Protein AF-0000000068313544 (afdb_homodimer)

Solvent-accessible surface area (backbone atoms only — not comparable to full-atom values): 35850 Å² total; per-residue (Å²): 120,76,46,73,68,46,53,48,54,44,54,44,62,47,47,26,52,50,50,37,18,49,52,26,21,43,37,39,62,74,65,55,73,61,52,72,62,18,50,51,31,46,38,47,46,32,54,54,45,18,47,17,37,36,38,20,55,56,32,42,72,40,59,74,89,72,56,60,64,53,58,53,50,20,55,51,43,24,52,50,51,48,50,52,52,39,50,50,51,26,67,71,34,89,82,39,44,68,65,54,37,53,50,50,47,41,39,26,68,38,37,29,43,70,76,56,34,29,61,42,41,25,53,63,64,32,68,66,42,29,56,53,44,51,53,51,45,35,47,39,50,57,48,49,49,48,49,49,52,46,52,51,44,47,51,55,49,52,55,48,45,73,74,44,69,55,62,63,62,46,51,71,72,42,80,78,80,69,73,82,75,79,73,70,66,70,69,44,46,55,50,45,48,50,50,49,50,53,49,48,49,52,51,38,50,51,52,43,66,66,31,49,44,48,48,30,32,51,54,17,47,54,47,13,52,50,24,64,72,69,71,49,77,77,54,65,48,59,51,46,37,42,41,33,41,22,57,13,24,65,33,48,46,32,25,37,50,13,39,53,45,38,74,36,96,39,86,61,54,52,38,69,69,52,46,53,50,40,47,42,32,19,58,45,50,12,21,51,44,33,43,56,26,28,66,74,55,39,62,99,48,67,69,37,50,51,53,31,48,48,33,36,33,26,34,22,65,65,60,25,47,49,18,53,75,71,66,50,62,30,38,50,41,47,41,29,29,58,56,26,57,73,47,26,62,67,50,40,50,52,49,52,54,61,64,69,100,120,77,46,72,68,45,53,49,54,46,54,43,60,48,46,26,51,50,50,38,18,48,52,27,22,44,37,39,63,74,66,55,72,60,52,73,61,16,48,51,30,46,36,46,46,32,56,55,45,18,47,17,36,35,38,20,53,54,31,42,72,41,57,74,89,72,58,58,63,52,57,51,50,21,54,50,43,23,52,50,51,47,49,51,53,40,50,50,49,27,68,71,35,90,84,39,43,69,65,54,35,54,50,50,46,40,40,26,68,39,38,27,44,72,75,56,33,29,62,43,39,24,53,62,65,33,69,66,41,29,56,55,44,51,51,50,45,34,46,40,52,56,47,49,50,47,50,49,51,47,52,52,42,47,51,54,50,51,56,49,44,72,73,44,69,56,60,63,63,46,50,72,71,44,79,81,72,74,71,82,74,79,73,71,67,70,68,44,47,54,50,46,48,50,52,48,49,52,49,50,49,51,51,37,49,51,53,43,65,68,31,48,43,48,48,29,32,52,54,17,47,54,45,12,51,50,25,65,74,68,69,50,75,79,54,66,50,58,51,45,37,42,42,34,42,21,57,13,24,65,32,49,46,31,25,36,52,14,38,54,46,40,72,37,98,39,86,60,53,51,37,68,69,52,47,53,49,41,48,43,34,19,59,45,50,12,22,50,42,33,43,57,26,28,65,74,54,41,62,98,47,67,68,36,49,51,54,31,46,49,33,34,32,25,34,23,64,66,59,25,46,51,18,52,74,72,64,50,62,31,39,48,42,47,39,28,30,59,54,26,57,73,47,28,63,67,51,42,51,51,49,52,55,63,68,70,103

Nearest PDB structures (foldseek):
  7qpa-assembly1_A  TM=9.602E-01  e=4.140E-26  Arabidopsis thaliana
  7wkw-assembly1_B  TM=8.152E-01  e=6.178E-26  Arabidopsis thaliana
  7y9u-assembly1_A  TM=8.073E-01  e=4.051E-25  Arabidopsis thaliana
  7y9t-assembly1_B  TM=8.100E-01  e=2.356E-24  Arabidopsis thaliana
  7cyg-assembly2_B  TM=5.979E-01  e=4.291E-02  Yersinia frederiksenii

Organism: Vitis vinifera (NCBI:txid29760)

Structure (mmCIF, N/CA/C/O backbone):
data_AF-0000000068313544-model_v1
#
loop_
_entity.id
_entity.type
_entity.pdbx_description
1 polymer 'Auxin efflux carrier component'
#
loop_
_atom_site.group_PDB
_atom_site.id
_atom_site.type_symbol
_atom_site.label_atom_id
_atom_site.label_alt_id
_atom_site.label_comp_id
_atom_site.label_asym_id
_atom_site.label_entity_id
_atom_site.label_seq_id
_atom_site.pdbx_PDB_ins_code
_atom_site.Cartn_x
_atom_site.Cartn_y
_atom_site.Cartn_z
_atom_site.occupancy
_atom_site.B_iso_or_equiv
_atom_site.auth_seq_id
_atom_site.auth_comp_id
_atom_site.auth_asym_id
_atom_site.auth_atom_id
_atom_site.pdbx_PDB_model_num
ATOM 1 N N . MET A 1 1 ? -23.453 -18.203 -21.719 1 65.19 1 MET A N 1
ATOM 2 C CA . MET A 1 1 ? -22.797 -17.438 -22.781 1 65.19 1 MET A CA 1
ATOM 3 C C . MET A 1 1 ? -22.172 -16.172 -22.25 1 65.19 1 MET A C 1
ATOM 5 O O . MET A 1 1 ? -22.688 -15.562 -21.312 1 65.19 1 MET A O 1
ATOM 9 N N . ILE A 1 2 ? -20.953 -16.016 -22.672 1 76.88 2 ILE A N 1
ATOM 10 C CA . ILE A 1 2 ? -20.25 -14.82 -22.25 1 76.88 2 ILE A CA 1
ATOM 11 C C . ILE A 1 2 ? -20.812 -13.602 -22.969 1 76.88 2 ILE A C 1
ATOM 13 O O . ILE A 1 2 ? -20.859 -13.57 -24.203 1 76.88 2 ILE A O 1
ATOM 17 N N . SER A 1 3 ? -21.438 -12.688 -22.234 1 82.44 3 SER A N 1
ATOM 18 C CA . SER A 1 3 ? -22 -11.461 -22.781 1 82.44 3 SER A CA 1
ATOM 19 C C . SER A 1 3 ? -20.938 -10.391 -22.984 1 82.44 3 SER A C 1
ATOM 21 O O . SER A 1 3 ? -19.828 -10.516 -22.469 1 82.44 3 SER A O 1
ATOM 23 N N . LEU A 1 4 ? -21.156 -9.453 -23.844 1 83.81 4 LEU A N 1
ATOM 24 C CA . LEU A 1 4 ? -20.281 -8.32 -24.047 1 83.81 4 LEU A CA 1
ATOM 25 C C . LEU A 1 4 ? -20.016 -7.59 -22.734 1 83.81 4 LEU A C 1
ATOM 27 O O . LEU A 1 4 ? -18.922 -7.066 -22.516 1 83.81 4 LEU A O 1
ATOM 31 N N . ALA A 1 5 ? -20.984 -7.57 -21.922 1 82.5 5 ALA A N 1
ATOM 32 C CA . ALA A 1 5 ? -20.844 -6.965 -20.594 1 82.5 5 ALA A CA 1
ATOM 33 C C . ALA A 1 5 ? -19.828 -7.723 -19.75 1 82.5 5 ALA A C 1
ATOM 35 O O . ALA A 1 5 ? -19.078 -7.117 -18.984 1 82.5 5 ALA A O 1
ATOM 36 N N . ASP A 1 6 ? -19.781 -9 -19.969 1 78.94 6 ASP A N 1
ATOM 37 C CA . ASP A 1 6 ? -18.828 -9.82 -19.25 1 78.94 6 ASP A CA 1
ATOM 38 C C . ASP A 1 6 ? -17.406 -9.547 -19.719 1 78.94 6 ASP A C 1
ATOM 40 O O . ASP A 1 6 ? -16.484 -9.43 -18.891 1 78.94 6 ASP A O 1
ATOM 44 N N . VAL A 1 7 ? -17.312 -9.422 -20.969 1 79.94 7 VAL A N 1
ATOM 45 C CA . VAL A 1 7 ? -16.016 -9.109 -21.562 1 79.94 7 VAL A CA 1
ATOM 46 C C . VAL A 1 7 ? -15.523 -7.762 -21.031 1 79.94 7 VAL A C 1
ATOM 48 O O . VAL A 1 7 ? -14.359 -7.625 -20.656 1 79.94 7 VAL A O 1
ATOM 51 N N . TYR A 1 8 ? -16.375 -6.82 -20.984 1 81.81 8 TYR A N 1
ATOM 52 C CA . TYR A 1 8 ? -16.047 -5.492 -20.484 1 81.81 8 TYR A CA 1
ATOM 53 C C . TYR A 1 8 ? -15.562 -5.559 -19.031 1 81.81 8 TYR A C 1
ATOM 55 O O . TYR A 1 8 ? -14.57 -4.922 -18.672 1 81.81 8 TYR A O 1
ATOM 63 N N . HIS A 1 9 ? -16.188 -6.324 -18.219 1 78.88 9 HIS A N 1
ATOM 64 C CA . HIS A 1 9 ? -15.836 -6.406 -16.812 1 78.88 9 HIS A CA 1
ATOM 65 C C . HIS A 1 9 ? -14.453 -7.035 -16.609 1 78.88 9 HIS A C 1
ATOM 67 O O . HIS A 1 9 ? -13.711 -6.641 -15.711 1 78.88 9 HIS A O 1
ATOM 73 N N . VAL A 1 10 ? -14.227 -7.957 -17.5 1 78.62 10 VAL A N 1
ATOM 74 C CA . VAL A 1 10 ? -12.93 -8.609 -17.391 1 78.62 10 VAL A CA 1
ATOM 75 C C . VAL A 1 10 ? -11.82 -7.637 -17.797 1 78.62 10 VAL A C 1
ATOM 77 O O . VAL A 1 10 ? -10.805 -7.523 -17.109 1 78.62 10 VAL A O 1
ATOM 80 N N . VAL A 1 11 ? -12.031 -6.953 -18.828 1 83.25 11 VAL A N 1
ATOM 81 C CA . VAL A 1 11 ? -11.055 -5.98 -19.312 1 83.25 11 VAL A CA 1
ATOM 82 C C . VAL A 1 11 ? -10.914 -4.855 -18.281 1 83.25 11 VAL A C 1
ATOM 84 O O . VAL A 1 11 ? -9.797 -4.406 -18 1 83.25 11 VAL A O 1
ATOM 87 N N . ALA A 1 12 ? -12.031 -4.496 -17.75 1 85.06 12 ALA A N 1
ATOM 88 C CA . ALA A 1 12 ? -12.055 -3.418 -16.766 1 85.06 12 ALA A CA 1
ATOM 89 C C . ALA A 1 12 ? -11.266 -3.805 -15.516 1 85.06 12 ALA A C 1
ATOM 91 O O . ALA A 1 12 ? -10.672 -2.947 -14.852 1 85.06 12 ALA A O 1
ATOM 92 N N . ALA A 1 13 ? -11.141 -5.051 -15.242 1 82.19 13 ALA A N 1
ATOM 93 C CA . ALA A 1 13 ? -10.43 -5.531 -14.062 1 82.19 13 ALA A CA 1
ATOM 94 C C . ALA A 1 13 ? -8.914 -5.473 -14.266 1 82.19 13 ALA A C 1
ATOM 96 O O . ALA A 1 13 ? -8.156 -5.422 -13.305 1 82.19 13 ALA A O 1
ATOM 97 N N . THR A 1 14 ? -8.453 -5.461 -15.5 1 87.94 14 THR A N 1
ATOM 98 C CA . THR A 1 14 ? -7.027 -5.48 -15.789 1 87.94 14 THR A CA 1
ATOM 99 C C . THR A 1 14 ? -6.473 -4.059 -15.859 1 87.94 14 THR A C 1
ATOM 101 O O . THR A 1 14 ? -5.281 -3.84 -15.633 1 87.94 14 THR A O 1
ATOM 104 N N . ILE A 1 15 ? -7.277 -3.127 -16.094 1 92.06 15 ILE A N 1
ATOM 105 C CA . ILE A 1 15 ? -6.84 -1.767 -16.391 1 92.06 15 ILE A CA 1
ATOM 106 C C . ILE A 1 15 ? -6.148 -1.177 -15.156 1 92.06 15 ILE A C 1
ATOM 108 O O . ILE A 1 15 ? -5.055 -0.619 -15.258 1 92.06 15 ILE A O 1
ATOM 112 N N . PRO A 1 16 ? -6.719 -1.336 -13.953 1 93.5 16 PRO A N 1
ATOM 113 C CA . PRO A 1 16 ? -6.035 -0.803 -12.773 1 93.5 16 PRO A CA 1
ATOM 114 C C . PRO A 1 16 ? -4.641 -1.393 -12.578 1 93.5 16 PRO A C 1
ATOM 116 O O . PRO A 1 16 ? -3.721 -0.689 -12.156 1 93.5 16 PRO A O 1
ATOM 119 N N . LEU A 1 17 ? -4.477 -2.631 -12.914 1 93.62 17 LEU A N 1
ATOM 120 C CA . LEU A 1 17 ? -3.184 -3.295 -12.773 1 93.62 17 LEU A CA 1
ATOM 121 C C . LEU A 1 17 ? -2.164 -2.711 -13.742 1 93.62 17 LEU A C 1
ATOM 123 O O . LEU A 1 17 ? -1.034 -2.404 -13.352 1 93.62 17 LEU A O 1
ATOM 127 N N . TYR A 1 18 ? -2.6 -2.492 -14.945 1 94.31 18 TYR A N 1
ATOM 128 C CA . TYR A 1 18 ? -1.719 -1.903 -15.945 1 94.31 18 TYR A CA 1
ATOM 129 C C . TYR A 1 18 ? -1.432 -0.441 -15.625 1 94.31 18 TYR A C 1
ATOM 131 O O . TYR A 1 18 ? -0.336 0.056 -15.898 1 94.31 18 TYR A O 1
ATOM 139 N N . PHE A 1 19 ? -2.459 0.223 -15.125 1 95.88 19 PHE A N 1
ATOM 140 C CA . PHE A 1 19 ? -2.283 1.621 -14.75 1 95.88 19 PHE A CA 1
ATOM 141 C C . PHE A 1 19 ? -1.129 1.776 -13.766 1 95.88 19 PHE A C 1
ATOM 143 O O . PHE A 1 19 ? -0.231 2.594 -13.984 1 95.88 19 PHE A O 1
ATOM 150 N N . VAL A 1 20 ? -1.107 0.979 -12.75 1 96.25 20 VAL A N 1
ATOM 151 C CA . VAL A 1 20 ? -0.095 1.061 -11.703 1 96.25 20 VAL A CA 1
ATOM 152 C C . VAL A 1 20 ? 1.265 0.65 -12.266 1 96.25 20 VAL A C 1
ATOM 154 O O . VAL A 1 20 ? 2.283 1.274 -11.961 1 96.25 20 VAL A O 1
ATOM 157 N N . MET A 1 21 ? 1.245 -0.39 -13.047 1 96.06 21 MET A N 1
ATOM 158 C CA . MET A 1 21 ? 2.486 -0.859 -13.656 1 96.06 21 MET A CA 1
ATOM 159 C C . MET A 1 21 ? 3.109 0.227 -14.523 1 96.06 21 MET A C 1
ATOM 161 O O . MET A 1 21 ? 4.312 0.48 -14.445 1 96.06 21 MET A O 1
ATOM 165 N N . ILE A 1 22 ? 2.312 0.877 -15.344 1 96.5 22 ILE A N 1
ATOM 166 C CA . ILE A 1 22 ? 2.791 1.913 -16.25 1 96.5 22 ILE A CA 1
ATOM 167 C C . ILE A 1 22 ? 3.273 3.119 -15.453 1 96.5 22 ILE A C 1
ATOM 169 O O . ILE A 1 22 ? 4.301 3.721 -15.781 1 96.5 22 ILE A O 1
ATOM 173 N N . LEU A 1 23 ? 2.543 3.465 -14.438 1 96.25 23 LEU A N 1
ATOM 174 C CA . LEU A 1 23 ? 2.955 4.555 -13.562 1 96.25 23 LEU A CA 1
ATOM 175 C C . LEU A 1 23 ? 4.344 4.293 -12.984 1 96.25 23 LEU A C 1
ATOM 177 O O . LEU A 1 23 ? 5.191 5.188 -12.961 1 96.25 23 LEU A O 1
ATOM 181 N N . ALA A 1 24 ? 4.539 3.109 -12.508 1 97.44 24 ALA A N 1
ATOM 182 C CA . ALA A 1 24 ? 5.84 2.721 -11.969 1 97.44 24 ALA A CA 1
ATOM 183 C C . ALA A 1 24 ? 6.918 2.76 -13.047 1 97.44 24 ALA A C 1
ATOM 185 O O . ALA A 1 24 ? 8.023 3.25 -12.812 1 97.44 24 ALA A O 1
ATOM 186 N N . TYR A 1 25 ? 6.574 2.252 -14.219 1 96.38 25 TYR A N 1
ATOM 187 C CA . TYR A 1 25 ? 7.504 2.24 -15.336 1 96.38 25 TYR A CA 1
ATOM 188 C C . TYR A 1 25 ? 7.949 3.652 -15.695 1 96.38 25 TYR A C 1
ATOM 190 O O . TYR A 1 25 ? 9.141 3.914 -15.852 1 96.38 25 TYR A O 1
ATOM 198 N N . ILE A 1 26 ? 7.031 4.578 -15.758 1 95.69 26 ILE A N 1
ATOM 199 C CA . ILE A 1 26 ? 7.309 5.961 -16.109 1 95.69 26 ILE A CA 1
ATOM 200 C C . ILE A 1 26 ? 8.133 6.625 -15.016 1 95.69 26 ILE A C 1
ATOM 202 O O . ILE A 1 26 ? 9.023 7.43 -15.297 1 95.69 26 ILE A O 1
ATOM 206 N N . SER A 1 27 ? 7.895 6.309 -13.797 1 94.94 27 SER A N 1
ATOM 207 C CA . SER A 1 27 ? 8.57 6.918 -12.656 1 94.94 27 SER A CA 1
ATOM 208 C C . SER A 1 27 ? 10.07 6.656 -12.695 1 94.94 27 SER A C 1
ATOM 210 O O . SER A 1 27 ? 10.859 7.477 -12.227 1 94.94 27 SER A O 1
ATOM 212 N N . VAL A 1 28 ? 10.422 5.531 -13.219 1 94.25 28 VAL A N 1
ATOM 213 C CA . VAL A 1 28 ? 11.836 5.176 -13.266 1 94.25 28 VAL A CA 1
ATOM 214 C C . VAL A 1 28 ? 12.414 5.551 -14.625 1 94.25 28 VAL A C 1
ATOM 216 O O . VAL A 1 28 ? 13.469 6.184 -14.703 1 94.25 28 VAL A O 1
ATOM 219 N N . LYS A 1 29 ? 11.766 5.184 -15.672 1 93.31 29 LYS A N 1
ATOM 220 C CA . LYS A 1 29 ? 12.305 5.34 -17.016 1 93.31 29 LYS A CA 1
ATOM 221 C C . LYS A 1 29 ? 12.406 6.812 -17.406 1 93.31 29 LYS A C 1
ATOM 223 O O . LYS A 1 29 ? 13.422 7.25 -17.938 1 93.31 29 LYS A O 1
ATOM 228 N N . TRP A 1 30 ? 11.469 7.617 -17.094 1 91.81 30 TRP A N 1
ATOM 229 C CA . TRP A 1 30 ? 11.414 8.992 -17.562 1 91.81 30 TRP A CA 1
ATOM 230 C C . TRP A 1 30 ? 11.719 9.977 -16.438 1 91.81 30 TRP A C 1
ATOM 232 O O . TRP A 1 30 ? 12.461 10.945 -16.625 1 91.81 30 TRP A O 1
ATOM 242 N N . TRP A 1 31 ? 11.172 9.773 -15.258 1 91.88 31 TRP A N 1
ATOM 243 C CA . TRP A 1 31 ? 11.312 10.75 -14.18 1 91.88 31 TRP A CA 1
ATOM 244 C C . TRP A 1 31 ? 12.5 10.406 -13.289 1 91.88 31 TRP A C 1
ATOM 246 O O . TRP A 1 31 ? 12.953 11.242 -12.508 1 91.88 31 TRP A O 1
ATOM 256 N N . LYS A 1 32 ? 12.977 9.18 -13.328 1 93.56 32 LYS A N 1
ATOM 257 C CA . LYS A 1 32 ? 14.141 8.719 -12.586 1 93.56 32 LYS A CA 1
ATOM 258 C C . LYS A 1 32 ? 13.992 9.008 -11.094 1 93.56 32 LYS A C 1
ATOM 260 O O . LYS A 1 32 ? 14.914 9.539 -10.461 1 93.56 32 LYS A O 1
ATOM 265 N N . ILE A 1 33 ? 12.914 8.664 -10.586 1 93.88 33 ILE A N 1
ATOM 266 C CA . ILE A 1 33 ? 12.555 8.977 -9.203 1 93.88 33 ILE A CA 1
ATOM 267 C C . ILE A 1 33 ? 13.25 8.008 -8.258 1 93.88 33 ILE A C 1
ATOM 269 O O . ILE A 1 33 ? 13.727 8.406 -7.188 1 93.88 33 ILE A O 1
ATOM 273 N N . PHE A 1 34 ? 13.344 6.715 -8.664 1 96.75 34 PHE A N 1
ATOM 274 C CA . PHE A 1 34 ? 13.828 5.684 -7.754 1 96.75 34 PHE A CA 1
ATOM 275 C C . PHE A 1 34 ? 15.188 5.164 -8.203 1 96.75 34 PHE A C 1
ATOM 277 O O . PHE A 1 34 ? 15.43 4.988 -9.398 1 96.75 34 PHE A O 1
ATOM 284 N N . THR A 1 35 ? 16.078 4.914 -7.227 1 96.44 35 THR A N 1
ATOM 285 C CA . THR A 1 35 ? 17.312 4.164 -7.473 1 96.44 35 THR A CA 1
ATOM 286 C C . THR A 1 35 ? 17.031 2.664 -7.477 1 96.44 35 THR A C 1
ATOM 288 O O . THR A 1 35 ? 15.992 2.217 -6.984 1 96.44 35 THR A O 1
ATOM 291 N N . PRO A 1 36 ? 17.953 1.91 -8.039 1 95.5 36 PRO A N 1
ATOM 292 C CA . PRO A 1 36 ? 17.766 0.457 -8.039 1 95.5 36 PRO A CA 1
ATOM 293 C C . PRO A 1 36 ? 17.594 -0.12 -6.637 1 95.5 36 PRO A C 1
ATOM 295 O O . PRO A 1 36 ? 16.781 -1.021 -6.426 1 95.5 36 PRO A O 1
ATOM 298 N N . GLU A 1 37 ? 18.328 0.354 -5.746 1 96.69 37 GLU A N 1
ATOM 299 C CA . GLU A 1 37 ? 18.219 -0.124 -4.371 1 96.69 37 GLU A CA 1
ATOM 300 C C . GLU A 1 37 ? 16.859 0.218 -3.77 1 96.69 37 GLU A C 1
ATOM 302 O O . GLU A 1 37 ? 16.297 -0.575 -3.016 1 96.69 37 GLU A O 1
ATOM 307 N N . GLN A 1 38 ? 16.391 1.36 -4.078 1 96.88 38 GLN A N 1
ATOM 308 C CA . GLN A 1 38 ? 15.062 1.757 -3.609 1 96.88 38 GLN A CA 1
ATOM 309 C C . GLN A 1 38 ? 13.977 0.871 -4.215 1 96.88 38 GLN A C 1
ATOM 311 O O . GLN A 1 38 ? 13.023 0.501 -3.531 1 96.88 38 GLN A O 1
ATOM 316 N N . CYS A 1 39 ? 14.117 0.495 -5.48 1 97.25 39 CYS A N 1
ATOM 317 C CA . CYS A 1 39 ? 13.195 -0.423 -6.133 1 97.25 39 CYS A CA 1
ATOM 318 C C . CYS A 1 39 ? 13.18 -1.776 -5.43 1 97.25 39 CYS A C 1
ATOM 320 O O . CYS A 1 39 ? 12.117 -2.371 -5.238 1 97.25 39 CYS A O 1
ATOM 322 N N . SER A 1 40 ? 14.32 -2.207 -5.043 1 97.12 40 SER A N 1
ATOM 323 C CA . SER A 1 40 ? 14.438 -3.48 -4.336 1 97.12 40 SER A CA 1
ATOM 324 C C . SER A 1 40 ? 13.734 -3.428 -2.984 1 97.12 40 SER A C 1
ATOM 326 O O . SER A 1 40 ? 13.18 -4.43 -2.527 1 97.12 40 SER A O 1
ATOM 328 N N . GLY A 1 41 ? 13.82 -2.244 -2.35 1 97.12 41 GLY A N 1
ATOM 329 C CA . GLY A 1 41 ? 13.125 -2.082 -1.081 1 97.12 41 GLY A CA 1
ATOM 330 C C . GLY A 1 41 ? 11.617 -2.209 -1.202 1 97.12 41 GLY A C 1
ATOM 331 O O . GLY A 1 41 ? 10.969 -2.811 -0.343 1 97.12 41 GLY A O 1
ATOM 332 N N . ILE A 1 42 ? 11.086 -1.688 -2.242 1 97.38 42 ILE A N 1
ATOM 333 C CA . ILE A 1 42 ? 9.656 -1.759 -2.488 1 97.38 42 ILE A CA 1
ATOM 334 C C . ILE A 1 42 ? 9.242 -3.211 -2.711 1 97.38 42 ILE A C 1
ATOM 336 O O . ILE A 1 42 ? 8.25 -3.676 -2.143 1 97.38 42 ILE A O 1
ATOM 340 N N . ASN A 1 43 ? 10.008 -3.934 -3.479 1 97.56 43 ASN A N 1
ATOM 341 C CA . ASN A 1 43 ? 9.719 -5.344 -3.705 1 97.56 43 ASN A CA 1
ATOM 342 C C . ASN A 1 43 ? 9.812 -6.148 -2.412 1 97.56 43 ASN A C 1
ATOM 344 O O . ASN A 1 43 ? 9 -7.039 -2.17 1 97.56 43 ASN A O 1
ATOM 348 N N . LYS A 1 44 ? 10.805 -5.867 -1.676 1 97.06 44 LYS A N 1
ATOM 349 C CA . LYS A 1 44 ? 11 -6.566 -0.411 1 97.06 44 LYS A CA 1
ATOM 350 C C . LYS A 1 44 ? 9.828 -6.34 0.536 1 97.06 44 LYS A C 1
ATOM 352 O O . LYS A 1 44 ? 9.391 -7.266 1.223 1 97.06 44 LYS A O 1
ATOM 357 N N . PHE A 1 45 ? 9.375 -5.145 0.607 1 97.31 45 PHE A N 1
ATOM 358 C CA . PHE A 1 45 ? 8.188 -4.848 1.397 1 97.31 45 PHE A CA 1
ATOM 359 C C . PHE A 1 45 ? 7.004 -5.699 0.942 1 97.31 45 PHE A C 1
ATOM 361 O O . PHE A 1 45 ? 6.277 -6.258 1.768 1 97.31 45 PHE A O 1
ATOM 368 N N . VAL A 1 46 ? 6.801 -5.785 -0.345 1 97.12 46 VAL A N 1
ATOM 369 C CA . VAL A 1 46 ? 5.688 -6.559 -0.891 1 97.12 46 VAL A CA 1
ATOM 370 C C . VAL A 1 46 ? 5.859 -8.031 -0.536 1 97.12 46 VAL A C 1
ATOM 372 O O . VAL A 1 46 ? 4.93 -8.672 -0.036 1 97.12 46 VAL A O 1
ATOM 375 N N . ALA A 1 47 ? 7.012 -8.539 -0.711 1 96.19 47 ALA A N 1
ATOM 376 C CA . ALA A 1 47 ? 7.297 -9.961 -0.539 1 96.19 47 ALA A CA 1
ATOM 377 C C . ALA A 1 47 ? 7.18 -10.375 0.927 1 96.19 47 ALA A C 1
ATOM 379 O O . ALA A 1 47 ? 6.68 -11.453 1.236 1 96.19 47 ALA A O 1
ATOM 380 N N . LYS A 1 48 ? 7.582 -9.492 1.809 1 96.06 48 LYS A N 1
ATOM 381 C CA . LYS A 1 48 ? 7.746 -9.906 3.197 1 96.06 48 LYS A CA 1
ATOM 382 C C . LYS A 1 48 ? 6.566 -9.453 4.055 1 96.06 48 LYS A C 1
ATOM 384 O O . LYS A 1 48 ? 6.348 -9.977 5.148 1 96.06 48 LYS A O 1
ATOM 389 N N . PHE A 1 49 ? 5.793 -8.484 3.557 1 96.38 49 PHE A N 1
ATOM 390 C CA . PHE A 1 49 ? 4.742 -7.965 4.422 1 96.38 49 PHE A CA 1
ATOM 391 C C . PHE A 1 49 ? 3.398 -7.973 3.703 1 96.38 49 PHE A C 1
ATOM 393 O O . PHE A 1 49 ? 2.439 -8.586 4.176 1 96.38 49 PHE A O 1
ATOM 400 N N . SER A 1 50 ? 3.344 -7.414 2.553 1 95.31 50 SER A N 1
ATOM 401 C CA . SER A 1 50 ? 2.064 -7.277 1.867 1 95.31 50 SER A CA 1
ATOM 402 C C . SER A 1 50 ? 1.498 -8.633 1.473 1 95.31 50 SER A C 1
ATOM 404 O O . SER A 1 50 ? 0.326 -8.922 1.725 1 95.31 50 SER A O 1
ATOM 406 N N . ILE A 1 51 ? 2.293 -9.469 0.861 1 95 51 ILE A N 1
ATOM 407 C CA . ILE A 1 51 ? 1.836 -10.758 0.353 1 95 51 ILE A CA 1
ATOM 408 C C . ILE A 1 51 ? 1.43 -11.656 1.518 1 95 51 ILE A C 1
ATOM 410 O O . ILE A 1 51 ? 0.348 -12.25 1.505 1 95 51 ILE A O 1
ATOM 414 N N . PRO A 1 52 ? 2.229 -11.742 2.568 1 96.5 52 PRO A N 1
ATOM 415 C CA . PRO A 1 52 ? 1.817 -12.555 3.717 1 96.5 52 PRO A CA 1
ATOM 416 C C . PRO A 1 52 ? 0.495 -12.094 4.324 1 96.5 52 PRO A C 1
ATOM 418 O O . PRO A 1 52 ? -0.355 -12.922 4.664 1 96.5 52 PRO A O 1
ATOM 421 N N . LEU A 1 53 ? 0.321 -10.812 4.434 1 96.75 53 LEU A N 1
ATOM 422 C CA . LEU A 1 53 ? -0.906 -10.297 5.031 1 96.75 53 LEU A CA 1
ATOM 423 C C . LEU A 1 53 ? -2.096 -10.508 4.102 1 96.75 53 LEU A C 1
ATOM 425 O O . LEU A 1 53 ? -3.207 -10.773 4.559 1 96.75 53 LEU A O 1
ATOM 429 N N . LEU A 1 54 ? -1.866 -10.367 2.848 1 94.62 54 LEU A N 1
ATOM 430 C CA . LEU A 1 54 ? -2.906 -10.68 1.873 1 94.62 54 LEU A CA 1
ATOM 431 C C . LEU A 1 54 ? -3.291 -12.156 1.944 1 94.62 54 LEU A C 1
ATOM 433 O O . LEU A 1 54 ? -4.477 -12.492 1.927 1 94.62 54 LEU A O 1
ATOM 437 N N . SER A 1 55 ? -2.283 -13.016 2.018 1 95.75 55 SER A N 1
ATOM 438 C CA . SER A 1 55 ? -2.531 -14.453 2.146 1 95.75 55 SER A CA 1
ATOM 439 C C . SER A 1 55 ? -3.328 -14.766 3.408 1 95.75 55 SER A C 1
ATOM 441 O O . SER A 1 55 ? -4.234 -15.594 3.385 1 95.75 55 SER A O 1
ATOM 443 N N . PHE A 1 56 ? -2.973 -14.109 4.48 1 96.88 56 PHE A N 1
ATOM 444 C CA . PHE A 1 56 ? -3.713 -14.289 5.723 1 96.88 56 PHE A CA 1
ATOM 445 C C . PHE A 1 56 ? -5.188 -13.969 5.527 1 96.88 56 PHE A C 1
ATOM 447 O O . PHE A 1 56 ? -6.059 -14.734 5.945 1 96.88 56 PHE A O 1
ATOM 454 N N . GLN A 1 57 ? -5.434 -12.859 4.898 1 94.69 57 GLN A N 1
ATOM 455 C CA . GLN A 1 57 ? -6.809 -12.414 4.688 1 94.69 57 GLN A CA 1
ATOM 456 C C . GLN A 1 57 ? -7.582 -13.406 3.828 1 94.69 57 GLN A C 1
ATOM 458 O O . GLN A 1 57 ? -8.719 -13.758 4.145 1 94.69 57 GLN A O 1
ATOM 463 N N . LEU A 1 58 ? -7.004 -13.883 2.801 1 93.44 58 LEU A N 1
ATOM 464 C CA . LEU A 1 58 ? -7.66 -14.789 1.863 1 93.44 58 LEU A CA 1
ATOM 465 C C . LEU A 1 58 ? -7.965 -16.125 2.525 1 93.44 58 LEU A C 1
ATOM 467 O O . LEU A 1 58 ? -9.07 -16.656 2.389 1 93.44 58 LEU A O 1
ATOM 471 N N . ILE A 1 59 ? -7.047 -16.625 3.26 1 96.38 59 ILE A N 1
ATOM 472 C CA . ILE A 1 59 ? -7.191 -17.922 3.895 1 96.38 59 ILE A CA 1
ATOM 473 C C . ILE A 1 59 ? -8.195 -17.828 5.039 1 96.38 59 ILE A C 1
ATOM 475 O O . ILE A 1 59 ? -9.039 -18.719 5.207 1 96.38 59 ILE A O 1
ATOM 479 N N . SER A 1 60 ? -8.148 -16.75 5.797 1 95.62 60 SER A N 1
ATOM 480 C CA . SER A 1 60 ? -9.008 -16.578 6.961 1 95.62 60 SER A CA 1
ATOM 481 C C . SER A 1 60 ? -10.477 -16.484 6.555 1 95.62 60 SER A C 1
ATOM 483 O O . SER A 1 60 ? -11.367 -16.781 7.348 1 95.62 60 SER A O 1
ATOM 485 N N . GLU A 1 61 ? -10.734 -16.141 5.328 1 93.62 61 GLU A N 1
ATOM 486 C CA . GLU A 1 61 ? -12.109 -15.914 4.879 1 93.62 61 GLU A CA 1
ATOM 487 C C . GLU A 1 61 ? -12.672 -17.141 4.164 1 93.62 61 GLU A C 1
ATOM 489 O O . GLU A 1 61 ? -13.844 -17.172 3.801 1 93.62 61 GLU A O 1
ATOM 494 N N . ASN A 1 62 ? -11.859 -18.109 3.992 1 95.31 62 ASN A N 1
ATOM 495 C CA . ASN A 1 62 ? -12.297 -19.344 3.33 1 95.31 62 ASN A CA 1
ATOM 496 C C . ASN A 1 62 ? -12.633 -20.438 4.34 1 95.31 62 ASN A C 1
ATOM 498 O O . ASN A 1 62 ? -11.906 -20.641 5.309 1 95.31 62 ASN A O 1
ATOM 502 N N . ASN A 1 63 ? -13.773 -21.125 4.211 1 96.56 63 ASN A N 1
ATOM 503 C CA . ASN A 1 63 ? -14.18 -22.234 5.074 1 96.56 63 ASN A CA 1
ATOM 504 C C . ASN A 1 63 ? -13.43 -23.516 4.73 1 96.56 63 ASN A C 1
ATOM 506 O O . ASN A 1 63 ? -13.734 -24.172 3.73 1 96.56 63 ASN A O 1
ATOM 510 N N . PRO A 1 64 ? -12.516 -23.922 5.594 1 95.75 64 PRO A N 1
ATOM 511 C CA . PRO A 1 64 ? -11.734 -25.125 5.285 1 95.75 64 PRO A CA 1
ATOM 512 C C . PRO A 1 64 ? -12.57 -26.391 5.289 1 95.75 64 PRO A C 1
ATOM 514 O O . PRO A 1 64 ? -12.211 -27.391 4.648 1 95.75 64 PRO A O 1
ATOM 517 N N . TYR A 1 65 ? -13.719 -26.391 5.906 1 95.88 65 TYR A N 1
ATOM 518 C CA . TYR A 1 65 ? -14.562 -27.562 6.051 1 95.88 65 TYR A CA 1
ATOM 519 C C . TYR A 1 65 ? -15.461 -27.75 4.836 1 95.88 65 TYR A C 1
ATOM 521 O O . TYR A 1 65 ? -16.094 -28.797 4.672 1 95.88 65 TYR A O 1
ATOM 529 N N . GLN A 1 66 ? -15.516 -26.812 3.971 1 95.31 66 GLN A N 1
ATOM 530 C CA . GLN A 1 66 ? -16.391 -26.875 2.805 1 95.31 66 GLN A CA 1
ATOM 531 C C . GLN A 1 66 ? -15.586 -26.891 1.51 1 95.31 66 GLN A C 1
ATOM 533 O O . GLN A 1 66 ? -16.109 -26.609 0.437 1 95.31 66 GLN A O 1
ATOM 538 N N . MET A 1 67 ? -14.367 -27.234 1.656 1 95.69 67 MET A N 1
ATOM 539 C CA . MET A 1 67 ? -13.508 -27.297 0.477 1 95.69 67 MET A CA 1
ATOM 540 C C . MET A 1 67 ? -13.867 -28.5 -0.388 1 95.69 67 MET A C 1
ATOM 542 O O . MET A 1 67 ? -14.211 -29.562 0.132 1 95.69 67 MET A O 1
ATOM 546 N N . ASN A 1 68 ? -13.828 -28.297 -1.711 1 95.88 68 ASN A N 1
ATOM 547 C CA . ASN A 1 68 ? -14.07 -29.406 -2.637 1 95.88 68 ASN A CA 1
ATOM 548 C C . ASN A 1 68 ? -12.859 -30.328 -2.727 1 95.88 68 ASN A C 1
ATOM 550 O O . ASN A 1 68 ? -11.859 -29.984 -3.361 1 95.88 68 ASN A O 1
ATOM 554 N N . MET A 1 69 ? -12.977 -31.516 -2.223 1 95.5 69 MET A N 1
ATOM 555 C CA . MET A 1 69 ? -11.859 -32.438 -2.096 1 95.5 69 MET A CA 1
ATOM 556 C C . MET A 1 69 ? -11.383 -32.938 -3.467 1 95.5 69 MET A C 1
ATOM 558 O O . MET A 1 69 ? -10.195 -33.188 -3.658 1 95.5 69 MET A O 1
ATOM 562 N N . ARG A 1 70 ? -12.258 -33 -4.375 1 95.88 70 ARG A N 1
ATOM 563 C CA . ARG A 1 70 ? -11.875 -33.438 -5.723 1 95.88 70 ARG A CA 1
ATOM 564 C C . ARG A 1 70 ? -11.039 -32.344 -6.414 1 95.88 70 ARG A C 1
ATOM 566 O O . ARG A 1 70 ? -10.094 -32.688 -7.133 1 95.88 70 ARG A O 1
ATOM 573 N N . LEU A 1 71 ? -11.461 -31.156 -6.164 1 95.06 71 LEU A N 1
ATOM 574 C CA . LEU A 1 71 ? -10.703 -30.047 -6.723 1 95.06 71 LEU A CA 1
ATOM 575 C C . LEU A 1 71 ? -9.305 -29.984 -6.121 1 95.06 71 LEU A C 1
ATOM 577 O O . LEU A 1 71 ? -8.328 -29.75 -6.836 1 95.06 71 LEU A O 1
ATOM 581 N N . ILE A 1 72 ? -9.18 -30.188 -4.824 1 96.06 72 ILE A N 1
ATOM 582 C CA . ILE A 1 72 ? -7.906 -30.156 -4.117 1 96.06 72 ILE A CA 1
ATOM 583 C C . ILE A 1 72 ? -6.992 -31.25 -4.664 1 96.06 72 ILE A C 1
ATOM 585 O O . ILE A 1 72 ? -5.812 -31.016 -4.922 1 96.06 72 ILE A O 1
ATOM 589 N N . LEU A 1 73 ? -7.59 -32.375 -4.836 1 97 73 LEU A N 1
ATOM 590 C CA . LEU A 1 73 ? -6.82 -33.531 -5.344 1 97 73 LEU A CA 1
ATOM 591 C C . LEU A 1 73 ? -6.324 -33.25 -6.762 1 97 73 LEU A C 1
ATOM 593 O O . LEU A 1 73 ? -5.184 -33.562 -7.098 1 97 73 LEU A O 1
ATOM 597 N N . SER A 1 74 ? -7.188 -32.688 -7.551 1 97.12 74 SER A N 1
ATOM 598 C CA . SER A 1 74 ? -6.805 -32.375 -8.922 1 97.12 74 SER A CA 1
ATOM 599 C C . SER A 1 74 ? -5.684 -31.344 -8.953 1 97.12 74 SER A C 1
ATOM 601 O O . SER A 1 74 ? -4.754 -31.453 -9.75 1 97.12 74 SER A O 1
ATOM 603 N N . ASP A 1 75 ? -5.871 -30.328 -8.156 1 96.88 75 ASP A N 1
ATOM 604 C CA . ASP A 1 75 ? -4.863 -29.281 -8.07 1 96.88 75 ASP A CA 1
ATOM 605 C C . ASP A 1 75 ? -3.52 -29.844 -7.613 1 96.88 75 ASP A C 1
ATOM 607 O O . ASP A 1 75 ? -2.475 -29.484 -8.164 1 96.88 75 ASP A O 1
ATOM 611 N N . PHE A 1 76 ? -3.488 -30.719 -6.641 1 97.56 76 PHE A N 1
ATOM 612 C CA . PHE A 1 76 ? -2.283 -31.344 -6.113 1 97.56 76 PHE A CA 1
ATOM 613 C C . PHE A 1 76 ? -1.613 -32.219 -7.18 1 97.56 76 PHE A C 1
ATOM 615 O O . PHE A 1 76 ? -0.392 -32.156 -7.344 1 97.56 76 PHE A O 1
ATOM 622 N N . LEU A 1 77 ? -2.441 -32.938 -7.812 1 97.69 77 LEU A N 1
ATOM 623 C CA . LEU A 1 77 ? -1.91 -33.812 -8.844 1 97.69 77 LEU A CA 1
ATOM 624 C C . LEU A 1 77 ? -1.291 -33.031 -9.984 1 97.69 77 LEU A C 1
ATOM 626 O O . LEU A 1 77 ? -0.284 -33.438 -10.562 1 97.69 77 LEU A O 1
ATOM 630 N N . GLN A 1 78 ? -1.908 -31.938 -10.344 1 98 78 GLN A N 1
ATOM 631 C CA . GLN A 1 78 ? -1.35 -31.078 -11.383 1 98 78 GLN A CA 1
ATOM 632 C C . GLN A 1 78 ? 0.063 -30.625 -11.023 1 98 78 GLN A C 1
ATOM 634 O O . GLN A 1 78 ? 0.965 -30.672 -11.859 1 98 78 GLN A O 1
ATOM 639 N N . LYS A 1 79 ? 0.231 -30.141 -9.758 1 97.88 79 LYS A N 1
ATOM 640 C CA . LYS A 1 79 ? 1.531 -29.641 -9.32 1 97.88 79 LYS A CA 1
ATOM 641 C C . LYS A 1 79 ? 2.557 -30.766 -9.25 1 97.88 79 LYS A C 1
ATOM 643 O O . LYS A 1 79 ? 3.734 -30.562 -9.555 1 97.88 79 LYS A O 1
ATOM 648 N N . LEU A 1 80 ? 2.105 -31.906 -8.789 1 97 80 LEU A N 1
ATOM 649 C CA . LEU A 1 80 ? 2.994 -33.062 -8.703 1 97 80 LEU A CA 1
ATOM 650 C C . LEU A 1 80 ? 3.477 -33.469 -10.078 1 97 80 LEU A C 1
ATOM 652 O O . LEU A 1 80 ? 4.668 -33.719 -10.281 1 97 80 LEU A O 1
ATOM 656 N N . LEU A 1 81 ? 2.564 -33.562 -10.969 1 97.62 81 LEU A N 1
ATOM 657 C CA . LEU A 1 81 ? 2.908 -33.938 -12.336 1 97.62 81 LEU A CA 1
ATOM 658 C C . LEU A 1 81 ? 3.855 -32.938 -12.961 1 97.62 81 LEU A C 1
ATOM 660 O O . LEU A 1 81 ? 4.82 -33.312 -13.633 1 97.62 81 LEU A O 1
ATOM 664 N N . ALA A 1 82 ? 3.568 -31.672 -12.758 1 97.94 82 ALA A N 1
ATOM 665 C CA . ALA A 1 82 ? 4.434 -30.625 -13.281 1 97.94 82 ALA A CA 1
ATOM 666 C C . ALA A 1 82 ? 5.836 -30.719 -12.688 1 97.94 82 ALA A C 1
ATOM 668 O O . ALA A 1 82 ? 6.832 -30.609 -13.406 1 97.94 82 ALA A O 1
ATOM 669 N N . LEU A 1 83 ? 5.906 -30.938 -11.398 1 97.12 83 LEU A N 1
ATOM 670 C CA . LEU A 1 83 ? 7.191 -31.031 -10.711 1 97.12 83 LEU A CA 1
ATOM 671 C C . LEU A 1 83 ? 7.996 -32.219 -11.242 1 97.12 83 LEU A C 1
ATOM 673 O O . LEU A 1 83 ? 9.195 -32.094 -11.492 1 97.12 83 LEU A O 1
ATOM 677 N N . ILE A 1 84 ? 7.383 -33.344 -11.391 1 96.88 84 ILE A N 1
ATOM 678 C CA . ILE A 1 84 ? 8.055 -34.562 -11.867 1 96.88 84 ILE A CA 1
ATOM 679 C C . ILE A 1 84 ? 8.547 -34.344 -13.297 1 96.88 84 ILE A C 1
ATOM 681 O O . ILE A 1 84 ? 9.695 -34.656 -13.617 1 96.88 84 ILE A O 1
ATOM 685 N N . LEU A 1 85 ? 7.695 -33.812 -14.094 1 96.62 85 LEU A N 1
ATOM 686 C CA . LEU A 1 85 ? 8.039 -33.562 -15.492 1 96.62 85 LEU A CA 1
ATOM 687 C C . LEU A 1 85 ? 9.219 -32.594 -15.602 1 96.62 85 LEU A C 1
ATOM 689 O O . LEU A 1 85 ? 10.172 -32.875 -16.344 1 96.62 85 LEU A O 1
ATOM 693 N N . LEU A 1 86 ? 9.156 -31.5 -14.914 1 96.88 86 LEU A N 1
ATOM 694 C CA . LEU A 1 86 ? 10.195 -30.484 -14.992 1 96.88 86 LEU A CA 1
ATOM 695 C C . LEU A 1 86 ? 11.5 -30.984 -14.383 1 96.88 86 LEU A C 1
ATOM 697 O O . LEU A 1 86 ? 12.578 -30.703 -14.898 1 96.88 86 LEU A O 1
ATOM 701 N N . ALA A 1 87 ? 11.414 -31.719 -13.289 1 95.56 87 ALA A N 1
ATOM 702 C CA . ALA A 1 87 ? 12.602 -32.281 -12.672 1 95.56 87 ALA A CA 1
ATOM 703 C C . ALA A 1 87 ? 13.273 -33.312 -13.609 1 95.56 87 ALA A C 1
ATOM 705 O O . ALA A 1 87 ? 14.508 -33.344 -13.695 1 95.56 87 ALA A O 1
ATOM 706 N N . THR A 1 88 ? 12.492 -34.094 -14.273 1 96 88 THR A N 1
ATOM 707 C CA . THR A 1 88 ? 13.016 -35.094 -15.211 1 96 88 THR A CA 1
ATOM 708 C C . THR A 1 88 ? 13.703 -34.406 -16.391 1 96 88 THR A C 1
ATOM 710 O O . THR A 1 88 ? 14.789 -34.781 -16.797 1 96 88 THR A O 1
ATOM 713 N N . ILE A 1 89 ? 13.086 -33.375 -16.859 1 94.94 89 ILE A N 1
ATOM 714 C CA . ILE A 1 89 ? 13.664 -32.625 -17.969 1 94.94 89 ILE A CA 1
ATOM 715 C C . ILE A 1 89 ? 14.977 -31.984 -17.531 1 94.94 89 ILE A C 1
ATOM 717 O O . ILE A 1 89 ? 15.953 -31.969 -18.281 1 94.94 89 ILE A O 1
ATOM 721 N N . ALA A 1 90 ? 14.93 -31.422 -16.344 1 93.31 90 ALA A N 1
ATOM 722 C CA . ALA A 1 90 ? 16.141 -30.781 -15.812 1 93.31 90 ALA A CA 1
ATOM 723 C C . ALA A 1 90 ? 17.266 -31.781 -15.625 1 93.31 90 ALA A C 1
ATOM 725 O O . ALA A 1 90 ? 18.438 -31.453 -15.789 1 93.31 90 ALA A O 1
ATOM 726 N N . LYS A 1 91 ? 16.953 -33 -15.32 1 92 91 LYS A N 1
ATOM 727 C CA . LYS A 1 91 ? 17.938 -34.031 -15.086 1 92 91 LYS A CA 1
ATOM 728 C C . LYS A 1 91 ? 18.531 -34.531 -16.406 1 92 91 LYS A C 1
ATOM 730 O O . LYS A 1 91 ? 19.703 -34.906 -16.453 1 92 91 LYS A O 1
ATOM 735 N N . ILE A 1 92 ? 17.75 -34.562 -17.344 1 93.94 92 ILE A N 1
ATOM 736 C CA . ILE A 1 92 ? 18.172 -35.094 -18.625 1 93.94 92 ILE A CA 1
ATOM 737 C C . ILE A 1 92 ? 18.938 -34.062 -19.422 1 93.94 92 ILE A C 1
ATOM 739 O O . ILE A 1 92 ? 19.828 -34.375 -20.219 1 93.94 92 ILE A O 1
ATOM 743 N N . ASN A 1 93 ? 18.594 -32.844 -19.156 1 90.06 93 ASN A N 1
ATOM 744 C CA . ASN A 1 93 ? 19.234 -31.75 -19.875 1 90.06 93 ASN A CA 1
ATOM 745 C C . ASN A 1 93 ? 20.469 -31.219 -19.141 1 90.06 93 ASN A C 1
ATOM 747 O O . ASN A 1 93 ? 20.391 -30.938 -17.938 1 90.06 93 ASN A O 1
ATOM 751 N N . SER A 1 94 ? 21.516 -31.062 -19.797 1 87.44 94 SER A N 1
ATOM 752 C CA . SER A 1 94 ? 22.781 -30.641 -19.219 1 87.44 94 SER A CA 1
ATOM 753 C C . SER A 1 94 ? 22.688 -29.219 -18.672 1 87.44 94 SER A C 1
ATOM 755 O O . SER A 1 94 ? 23.422 -28.844 -17.75 1 87.44 94 SER A O 1
ATOM 757 N N . ARG A 1 95 ? 21.766 -28.5 -19.188 1 85.88 95 ARG A N 1
ATOM 758 C CA . ARG A 1 95 ? 21.609 -27.125 -18.734 1 85.88 95 ARG A CA 1
ATOM 759 C C . ARG A 1 95 ? 20.516 -27.016 -17.688 1 85.88 95 ARG A C 1
ATOM 761 O O . ARG A 1 95 ? 20.156 -25.906 -17.281 1 85.88 95 ARG A O 1
ATOM 768 N N . GLY A 1 96 ? 20.125 -28.141 -17.281 1 86.81 96 GLY A N 1
ATOM 769 C CA . GLY A 1 96 ? 19.062 -28.156 -16.297 1 86.81 96 GLY A CA 1
ATOM 770 C C . GLY A 1 96 ? 19.531 -27.781 -14.898 1 86.81 96 GLY A C 1
ATOM 771 O O . GLY A 1 96 ? 20.656 -28.125 -14.5 1 86.81 96 GLY A O 1
ATOM 772 N N . SER A 1 97 ? 18.703 -26.953 -14.227 1 92.56 97 SER A N 1
ATOM 773 C CA . SER A 1 97 ? 18.984 -26.516 -12.867 1 92.56 97 SER A CA 1
ATOM 774 C C . SER A 1 97 ? 17.703 -26.359 -12.055 1 92.56 97 SER A C 1
ATOM 776 O O . SER A 1 97 ? 16.609 -26.375 -12.617 1 92.56 97 SER A O 1
ATOM 778 N N . LEU A 1 98 ? 17.875 -26.328 -10.828 1 94.94 98 LEU A N 1
ATOM 779 C CA . LEU A 1 98 ? 16.75 -26.125 -9.922 1 94.94 98 LEU A CA 1
ATOM 780 C C . LEU A 1 98 ? 16.047 -24.812 -10.227 1 94.94 98 LEU A C 1
ATOM 782 O O . LEU A 1 98 ? 14.82 -24.719 -10.102 1 94.94 98 LEU A O 1
ATOM 786 N N . THR A 1 99 ? 16.812 -23.812 -10.703 1 96.62 99 THR A N 1
ATOM 787 C CA . THR A 1 99 ? 16.25 -22.516 -11.031 1 96.62 99 THR A CA 1
ATOM 788 C C . THR A 1 99 ? 15.242 -22.641 -12.18 1 96.62 99 THR A C 1
ATOM 790 O O . THR A 1 99 ? 14.195 -22 -12.164 1 96.62 99 THR A O 1
ATOM 793 N N . TRP A 1 100 ? 15.516 -23.531 -13.078 1 96.19 100 TRP A N 1
ATOM 794 C CA . TRP A 1 100 ? 14.617 -23.734 -14.211 1 96.19 100 TRP A CA 1
ATOM 795 C C . TRP A 1 100 ? 13.375 -24.516 -13.797 1 96.19 100 TRP A C 1
ATOM 797 O O . TRP A 1 100 ? 12.289 -24.297 -14.32 1 96.19 100 TRP A O 1
ATOM 807 N N . VAL A 1 101 ? 13.547 -25.406 -12.891 1 97.38 101 VAL A N 1
ATOM 808 C CA . VAL A 1 101 ? 12.406 -26.156 -12.352 1 97.38 101 VAL A CA 1
ATOM 809 C C . VAL A 1 101 ? 11.461 -25.188 -11.633 1 97.38 101 VAL A C 1
ATOM 811 O O . VAL A 1 101 ? 10.25 -25.234 -11.844 1 97.38 101 VAL A O 1
ATOM 814 N N . ILE A 1 102 ? 12.023 -24.281 -10.812 1 98.06 102 ILE A N 1
ATOM 815 C CA . ILE A 1 102 ? 11.242 -23.297 -10.07 1 98.06 102 ILE A CA 1
ATOM 816 C C . ILE A 1 102 ? 10.492 -22.406 -11.047 1 98.06 102 ILE A C 1
ATOM 818 O O . ILE A 1 102 ? 9.289 -22.172 -10.891 1 98.06 102 ILE A O 1
ATOM 822 N N . THR A 1 103 ? 11.188 -21.938 -12.07 1 98.12 103 THR A N 1
ATOM 823 C CA . THR A 1 103 ? 10.609 -21.047 -13.055 1 98.12 103 THR A CA 1
ATOM 824 C C . THR A 1 103 ? 9.508 -21.75 -13.852 1 98.12 103 THR A C 1
ATOM 826 O O . THR A 1 103 ? 8.43 -21.188 -14.062 1 98.12 103 THR A O 1
ATOM 829 N N . GLY A 1 104 ? 9.797 -22.969 -14.266 1 97.62 104 GLY A N 1
ATOM 830 C CA . GLY A 1 104 ? 8.812 -23.734 -15.008 1 97.62 104 GLY A CA 1
ATOM 831 C C . GLY A 1 104 ? 7.566 -24.047 -14.195 1 97.62 104 GLY A C 1
ATOM 832 O O . GLY A 1 104 ? 6.449 -24 -14.727 1 97.62 104 GLY A O 1
ATOM 833 N N . LEU A 1 105 ? 7.773 -24.391 -12.938 1 98.12 105 LEU A N 1
ATOM 834 C CA . LEU A 1 105 ? 6.652 -24.656 -12.047 1 98.12 105 LEU A CA 1
ATOM 835 C C . LEU A 1 105 ? 5.773 -23.422 -11.883 1 98.12 105 LEU A C 1
ATOM 837 O O . LEU A 1 105 ? 4.543 -23.516 -11.938 1 98.12 105 LEU A O 1
ATOM 841 N N . SER A 1 106 ? 6.387 -22.266 -11.703 1 98.25 106 SER A N 1
ATOM 842 C CA . SER A 1 106 ? 5.668 -21.016 -11.555 1 98.25 106 SER A CA 1
ATOM 843 C C . SER A 1 106 ? 4.855 -20.688 -12.805 1 98.25 106 SER A C 1
ATOM 845 O O . SER A 1 106 ? 3.676 -20.344 -12.719 1 98.25 106 SER A O 1
ATOM 847 N N . LEU A 1 107 ? 5.438 -20.891 -13.953 1 98.06 107 LEU A N 1
ATOM 848 C CA . LEU A 1 107 ? 4.797 -20.547 -15.219 1 98.06 107 LEU A CA 1
ATOM 849 C C . LEU A 1 107 ? 3.648 -21.5 -15.516 1 98.06 107 LEU A C 1
ATOM 851 O O . LEU A 1 107 ? 2.572 -21.078 -15.938 1 98.06 107 LEU A O 1
ATOM 855 N N . SER A 1 108 ? 3.803 -22.734 -15.227 1 97.75 108 SER A N 1
ATOM 856 C CA . SER A 1 108 ? 2.857 -23.75 -15.703 1 97.75 108 SER A CA 1
ATOM 857 C C . SER A 1 108 ? 1.717 -23.953 -14.711 1 97.75 108 SER A C 1
ATOM 859 O O . SER A 1 108 ? 0.634 -24.406 -15.086 1 97.75 108 SER A O 1
ATOM 861 N N . THR A 1 109 ? 1.931 -23.531 -13.422 1 97.88 109 THR A N 1
ATOM 862 C CA . THR A 1 109 ? 0.931 -24.031 -12.484 1 97.88 109 THR A CA 1
ATOM 863 C C . THR A 1 109 ? 0.44 -22.922 -11.57 1 97.88 109 THR A C 1
ATOM 865 O O . THR A 1 109 ? -0.438 -23.141 -10.727 1 97.88 109 THR A O 1
ATOM 868 N N . LEU A 1 110 ? 0.97 -21.734 -11.633 1 97.75 110 LEU A N 1
ATOM 869 C CA . LEU A 1 110 ? 0.572 -20.688 -10.711 1 97.75 110 LEU A CA 1
ATOM 870 C C . LEU A 1 110 ? 0.007 -19.484 -11.453 1 97.75 110 LEU A C 1
ATOM 872 O O . LEU A 1 110 ? 0.679 -18.453 -11.586 1 97.75 110 LEU A O 1
ATOM 876 N N . PRO A 1 111 ? -1.215 -19.594 -11.859 1 97.06 111 PRO A N 1
ATOM 877 C CA . PRO A 1 111 ? -1.862 -18.547 -12.641 1 97.06 111 PRO A CA 1
ATOM 878 C C . PRO A 1 111 ? -2.391 -17.406 -11.766 1 97.06 111 PRO A C 1
ATOM 880 O O . PRO A 1 111 ? -2.404 -17.516 -10.539 1 97.06 111 PRO A O 1
ATOM 883 N N . ASN A 1 112 ? -2.771 -16.328 -12.375 1 95.19 112 ASN A N 1
ATOM 884 C CA . ASN A 1 112 ? -3.408 -15.172 -11.742 1 95.19 112 ASN A CA 1
ATOM 885 C C . ASN A 1 112 ? -4.879 -15.445 -11.438 1 95.19 112 ASN A C 1
ATOM 887 O O . ASN A 1 112 ? -5.762 -14.773 -11.977 1 95.19 112 ASN A O 1
ATOM 891 N N . THR A 1 113 ? -5.125 -16.25 -10.523 1 95.06 113 THR A N 1
ATOM 892 C CA . THR A 1 113 ? -6.457 -16.75 -10.211 1 95.06 113 THR A CA 1
ATOM 893 C C . THR A 1 113 ? -7.262 -15.719 -9.43 1 95.06 113 THR A C 1
ATOM 895 O O . THR A 1 113 ? -8.453 -15.523 -9.695 1 95.06 113 THR A O 1
ATOM 898 N N . LEU A 1 114 ? -6.652 -15.055 -8.625 1 89.25 114 LEU A N 1
ATOM 899 C CA . LEU A 1 114 ? -7.332 -14.148 -7.707 1 89.25 114 LEU A CA 1
ATOM 900 C C . LEU A 1 114 ? -7.84 -12.914 -8.445 1 89.25 114 LEU A C 1
ATOM 902 O O . LEU A 1 114 ? -9.023 -12.578 -8.367 1 89.25 114 LEU A O 1
ATOM 906 N N . ILE A 1 115 ? -7.07 -12.32 -9.227 1 83.94 115 ILE A N 1
ATOM 907 C CA . ILE A 1 115 ? -7.391 -11.008 -9.766 1 83.94 115 ILE A CA 1
ATOM 908 C C . ILE A 1 115 ? -8.188 -11.164 -11.062 1 83.94 115 ILE A C 1
ATOM 910 O O . ILE A 1 115 ? -9.25 -10.555 -11.219 1 83.94 115 ILE A O 1
ATOM 914 N N . LEU A 1 116 ? -7.727 -11.953 -11.891 1 85.38 116 LEU A N 1
ATOM 915 C CA . LEU A 1 116 ? -8.367 -12.102 -13.195 1 85.38 116 LEU A CA 1
ATOM 916 C C . LEU A 1 116 ? -9.289 -13.312 -13.211 1 85.38 116 LEU A C 1
ATOM 918 O O . LEU A 1 116 ? -10.344 -13.289 -13.844 1 85.38 116 LEU A O 1
ATOM 922 N N . GLY A 1 117 ? -8.961 -14.258 -12.539 1 91.94 117 GLY A N 1
ATOM 923 C CA . GLY A 1 117 ? -9.664 -15.531 -12.625 1 91.94 117 GLY A CA 1
ATOM 924 C C . GLY A 1 117 ? -11.07 -15.477 -12.055 1 91.94 117 GLY A C 1
ATOM 925 O O . GLY A 1 117 ? -12.023 -15.883 -12.711 1 91.94 117 GLY A O 1
ATOM 926 N N . ILE A 1 118 ? -11.203 -14.945 -10.875 1 89.56 118 ILE A N 1
ATOM 927 C CA . ILE A 1 118 ? -12.477 -14.992 -10.172 1 89.56 118 ILE A CA 1
ATOM 928 C C . ILE A 1 118 ? -13.539 -14.227 -10.969 1 89.56 118 ILE A C 1
ATOM 930 O O . ILE A 1 118 ? -14.578 -14.781 -11.32 1 89.56 118 ILE A O 1
ATOM 934 N N . PRO A 1 119 ? -13.289 -13.039 -11.344 1 85.69 119 PRO A N 1
ATOM 935 C CA . PRO A 1 119 ? -14.32 -12.344 -12.117 1 85.69 119 PRO A CA 1
ATOM 936 C C . PRO A 1 119 ? -14.57 -12.977 -13.484 1 85.69 119 PRO A C 1
ATOM 938 O O . PRO A 1 119 ? -15.711 -13.047 -13.938 1 85.69 119 PRO A O 1
ATOM 941 N N . LEU A 1 120 ? -13.586 -13.438 -14.125 1 89.06 120 LEU A N 1
ATOM 942 C CA . LEU A 1 120 ? -13.711 -14.008 -15.461 1 89.06 120 LEU A CA 1
ATOM 943 C C . LEU A 1 120 ? -14.5 -15.312 -15.422 1 89.06 120 LEU A C 1
ATOM 945 O O . LEU A 1 120 ? -15.43 -15.5 -16.219 1 89.06 120 LEU A O 1
ATOM 949 N N . LEU A 1 121 ? -14.195 -16.172 -14.539 1 92.62 121 LEU A N 1
ATOM 950 C CA . LEU A 1 121 ? -14.852 -17.469 -14.5 1 92.62 121 LEU A CA 1
ATOM 951 C C . LEU A 1 121 ? -16.25 -17.344 -13.875 1 92.62 121 LEU A C 1
ATOM 953 O O . LEU A 1 121 ? -17.125 -18.156 -14.172 1 92.62 121 LEU A O 1
ATOM 957 N N . LYS A 1 122 ? -16.422 -16.391 -12.969 1 90.06 122 LYS A N 1
ATOM 958 C CA . LYS A 1 122 ? -17.766 -16.109 -12.5 1 90.06 122 LYS A CA 1
ATOM 959 C C . LYS A 1 122 ? -18.688 -15.719 -13.656 1 90.06 122 LYS A C 1
ATOM 961 O O . LYS A 1 122 ? -19.844 -16.141 -13.711 1 90.06 122 LYS A O 1
ATOM 966 N N . ALA A 1 123 ? -18.156 -14.984 -14.555 1 86.88 123 ALA A N 1
ATOM 967 C CA . ALA A 1 123 ? -18.922 -14.562 -15.719 1 86.88 123 ALA A CA 1
ATOM 968 C C . ALA A 1 123 ? -19.203 -15.742 -16.656 1 86.88 123 ALA A C 1
ATOM 970 O O . ALA A 1 123 ? -20.281 -15.828 -17.25 1 86.88 123 ALA A O 1
ATOM 971 N N . MET A 1 124 ? -18.328 -16.641 -16.75 1 87.69 124 MET A N 1
ATOM 972 C CA . MET A 1 124 ? -18.422 -17.75 -17.703 1 87.69 124 MET A CA 1
ATOM 973 C C . MET A 1 124 ? -19.281 -18.891 -17.125 1 87.69 124 MET A C 1
ATOM 975 O O . MET A 1 124 ? -20.031 -19.516 -17.859 1 87.69 124 MET A O 1
ATOM 979 N N . TYR A 1 125 ? -19.109 -19.125 -15.828 1 91.62 125 TYR A N 1
ATOM 980 C CA . TYR A 1 125 ? -19.688 -20.344 -15.281 1 91.62 125 TYR A CA 1
ATOM 981 C C . TYR A 1 125 ? -20.578 -20.031 -14.078 1 91.62 125 TYR A C 1
ATOM 983 O O . TYR A 1 125 ? -21.109 -20.953 -13.453 1 91.62 125 TYR A O 1
ATOM 991 N N . GLY A 1 126 ? -20.656 -18.797 -13.664 1 88.31 126 GLY A N 1
ATOM 992 C CA . GLY A 1 126 ? -21.562 -18.422 -12.602 1 88.31 126 GLY A CA 1
ATOM 993 C C . GLY A 1 126 ? -20.891 -18.328 -11.242 1 88.31 126 GLY A C 1
ATOM 994 O O . GLY A 1 126 ? -19.656 -18.453 -11.148 1 88.31 126 GLY A O 1
ATOM 995 N N . ASP A 1 127 ? -21.625 -18.141 -10.195 1 91 127 ASP A N 1
ATOM 996 C CA . ASP A 1 127 ? -21.156 -17.875 -8.836 1 91 127 ASP A CA 1
ATOM 997 C C . ASP A 1 127 ? -20.453 -19.094 -8.25 1 91 127 ASP A C 1
ATOM 999 O O . ASP A 1 127 ? -19.516 -18.953 -7.453 1 91 127 ASP A O 1
ATOM 1003 N N . LYS A 1 128 ? -20.891 -20.172 -8.68 1 91.88 128 LYS A N 1
ATOM 1004 C CA . LYS A 1 128 ? -20.266 -21.391 -8.164 1 91.88 128 LYS A CA 1
ATOM 1005 C C . LYS A 1 128 ? -18.781 -21.453 -8.547 1 91.88 128 LYS A C 1
ATOM 1007 O O . LYS A 1 128 ? -17.953 -21.891 -7.762 1 91.88 128 LYS A O 1
ATOM 1012 N N . ALA A 1 129 ? -18.453 -21 -9.68 1 93.38 129 ALA A N 1
ATOM 1013 C CA . ALA A 1 129 ? -17.062 -20.984 -10.148 1 93.38 129 ALA A CA 1
ATOM 1014 C C . ALA A 1 129 ? -16.203 -20.047 -9.297 1 93.38 129 ALA A C 1
ATOM 1016 O O . ALA A 1 129 ? -15.047 -20.344 -9.016 1 93.38 129 ALA A O 1
ATOM 1017 N N . ALA A 1 130 ? -16.812 -18.953 -8.875 1 92.62 130 ALA A N 1
ATOM 1018 C CA . ALA A 1 130 ? -16.094 -18 -8.031 1 92.62 130 ALA A CA 1
ATOM 1019 C C . ALA A 1 130 ? -15.695 -18.641 -6.703 1 92.62 130 ALA A C 1
ATOM 1021 O O . ALA A 1 130 ? -14.578 -18.438 -6.215 1 92.62 130 ALA A O 1
ATOM 1022 N N . GLY A 1 131 ? -16.594 -19.375 -6.152 1 93.56 131 GLY A N 1
ATOM 1023 C CA . GLY A 1 131 ? -16.297 -20.078 -4.918 1 93.56 131 GLY A CA 1
ATOM 1024 C C . GLY A 1 131 ? -15.203 -21.109 -5.07 1 93.56 131 GLY A C 1
ATOM 1025 O O . GLY A 1 131 ? -14.336 -21.234 -4.203 1 93.56 131 GLY A O 1
ATOM 1026 N N . LEU A 1 132 ? -15.219 -21.828 -6.121 1 94.69 132 LEU A N 1
ATOM 1027 C CA . LEU A 1 132 ? -14.203 -22.844 -6.398 1 94.69 132 LEU A CA 1
ATOM 1028 C C . LEU A 1 132 ? -12.828 -22.203 -6.586 1 94.69 132 LEU A C 1
ATOM 1030 O O . LEU A 1 132 ? -11.828 -22.703 -6.074 1 94.69 132 LEU A O 1
ATOM 1034 N N . LEU A 1 133 ? -12.789 -21.078 -7.258 1 95.75 133 LEU A N 1
ATOM 1035 C CA . LEU A 1 133 ? -11.523 -20.391 -7.504 1 95.75 133 LEU A CA 1
ATOM 1036 C C . LEU A 1 133 ? -10.953 -19.812 -6.211 1 95.75 133 LEU A C 1
ATOM 1038 O O . LEU A 1 133 ? -9.734 -19.781 -6.027 1 95.75 133 LEU A O 1
ATOM 1042 N N . SER A 1 134 ? -11.867 -19.375 -5.359 1 95.06 134 SER A N 1
ATOM 1043 C CA . SER A 1 134 ? -11.398 -18.922 -4.059 1 95.06 134 SER A CA 1
ATOM 1044 C C . SER A 1 134 ? -10.664 -20.016 -3.311 1 95.06 134 SER A C 1
ATOM 1046 O O . SER A 1 134 ? -9.664 -19.75 -2.633 1 95.06 134 SER A O 1
ATOM 1048 N N . GLN A 1 135 ? -11.117 -21.219 -3.461 1 96.25 135 GLN A N 1
ATOM 1049 C CA . GLN A 1 135 ? -10.461 -22.359 -2.82 1 96.25 135 GLN A CA 1
ATOM 1050 C C . GLN A 1 135 ? -9.094 -22.625 -3.441 1 96.25 135 GLN A C 1
ATOM 1052 O O . GLN A 1 135 ? -8.141 -22.953 -2.736 1 96.25 135 GLN A O 1
ATOM 1057 N N . ILE A 1 136 ? -8.984 -22.469 -4.719 1 96.5 136 ILE A N 1
ATOM 1058 C CA . ILE A 1 136 ? -7.711 -22.656 -5.406 1 96.5 136 ILE A CA 1
ATOM 1059 C C . ILE A 1 136 ? -6.711 -21.594 -4.938 1 96.5 136 ILE A C 1
ATOM 1061 O O . ILE A 1 136 ? -5.535 -21.891 -4.723 1 96.5 136 ILE A O 1
ATOM 1065 N N . VAL A 1 137 ? -7.195 -20.391 -4.754 1 96.38 137 VAL A N 1
ATOM 1066 C CA . VAL A 1 137 ? -6.34 -19.297 -4.305 1 96.38 137 VAL A CA 1
ATOM 1067 C C . VAL A 1 137 ? -5.812 -19.594 -2.904 1 96.38 137 VAL A C 1
ATOM 1069 O O . VAL A 1 137 ? -4.648 -19.312 -2.604 1 96.38 137 VAL A O 1
ATOM 1072 N N . VAL A 1 138 ? -6.645 -20.094 -2.094 1 96.75 138 VAL A N 1
ATOM 1073 C CA . VAL A 1 138 ? -6.25 -20.469 -0.737 1 96.75 138 VAL A CA 1
ATOM 1074 C C . VAL A 1 138 ? -5.156 -21.531 -0.787 1 96.75 138 VAL A C 1
ATOM 1076 O O . VAL A 1 138 ? -4.164 -21.453 -0.064 1 96.75 138 VAL A O 1
ATOM 1079 N N . LEU A 1 139 ? -5.305 -22.531 -1.659 1 96.5 139 LEU A N 1
ATOM 1080 C CA . LEU A 1 139 ? -4.305 -23.578 -1.809 1 96.5 139 LEU A CA 1
ATOM 1081 C C . LEU A 1 139 ? -2.988 -23.016 -2.326 1 96.5 139 LEU A C 1
ATOM 1083 O O . LEU A 1 139 ? -1.912 -23.406 -1.878 1 96.5 139 LEU A O 1
ATOM 1087 N N . GLN A 1 140 ? -3.094 -22.094 -3.25 1 96.81 140 GLN A N 1
ATOM 1088 C CA . GLN A 1 140 ? -1.905 -21.422 -3.764 1 96.81 140 GLN A CA 1
ATOM 1089 C C . GLN A 1 140 ? -1.144 -20.719 -2.645 1 96.81 140 GLN A C 1
ATOM 1091 O O . GLN A 1 140 ? 0.076 -20.859 -2.531 1 96.81 140 GLN A O 1
ATOM 1096 N N . SER A 1 141 ? -1.858 -20 -1.853 1 95.94 141 SER A N 1
ATOM 1097 C CA . SER A 1 141 ? -1.257 -19.203 -0.787 1 95.94 141 SER A CA 1
ATOM 1098 C C . SER A 1 141 ? -0.71 -20.094 0.325 1 95.94 141 SER A C 1
ATOM 1100 O O . SER A 1 141 ? 0.371 -19.828 0.858 1 95.94 141 SER A O 1
ATOM 1102 N N . LEU A 1 142 ? -1.419 -21.125 0.643 1 95.62 142 LEU A N 1
ATOM 1103 C CA . LEU A 1 142 ? -1.124 -21.953 1.808 1 95.62 142 LEU A CA 1
ATOM 1104 C C . LEU A 1 142 ? -0.044 -22.984 1.484 1 95.62 142 LEU A C 1
ATOM 1106 O O . LEU A 1 142 ? 0.87 -23.203 2.283 1 95.62 142 LEU A O 1
ATOM 1110 N N . VAL A 1 143 ? -0.127 -23.578 0.311 1 96 143 VAL A N 1
ATOM 1111 C CA . VAL A 1 143 ? 0.731 -24.719 0.025 1 96 143 VAL A CA 1
ATOM 1112 C C . VAL A 1 143 ? 1.775 -24.328 -1.021 1 96 143 VAL A C 1
ATOM 1114 O O . VAL A 1 143 ? 2.979 -24.469 -0.785 1 96 143 VAL A O 1
ATOM 1117 N N . TRP A 1 144 ? 1.362 -23.812 -2.094 1 96.62 144 TRP A N 1
ATOM 1118 C CA . TRP A 1 144 ? 2.229 -23.734 -3.268 1 96.62 144 TRP A CA 1
ATOM 1119 C C . TRP A 1 144 ? 3.217 -22.594 -3.148 1 96.62 144 TRP A C 1
ATOM 1121 O O . TRP A 1 144 ? 4.367 -22.703 -3.574 1 96.62 144 TRP A O 1
ATOM 1131 N N . TYR A 1 145 ? 2.758 -21.469 -2.594 1 96.44 145 TYR A N 1
ATOM 1132 C CA . TYR A 1 145 ? 3.705 -20.375 -2.369 1 96.44 145 TYR A CA 1
ATOM 1133 C C . TYR A 1 145 ? 4.758 -20.781 -1.341 1 96.44 145 TYR A C 1
ATOM 1135 O O . TYR A 1 145 ? 5.93 -20.406 -1.467 1 96.44 145 TYR A O 1
ATOM 1143 N N . ASN A 1 146 ? 4.383 -21.5 -0.342 1 94.56 146 ASN A N 1
ATOM 1144 C CA . ASN A 1 146 ? 5.355 -21.984 0.63 1 94.56 146 ASN A CA 1
ATOM 1145 C C . ASN A 1 146 ? 6.301 -23.016 0.012 1 94.56 146 ASN A C 1
ATOM 1147 O O . ASN A 1 146 ? 7.48 -23.078 0.365 1 94.56 146 ASN A O 1
ATOM 1151 N N . LEU A 1 147 ? 5.77 -23.859 -0.869 1 95.12 147 LEU A N 1
ATOM 1152 C CA . LEU A 1 147 ? 6.633 -24.781 -1.592 1 95.12 147 LEU A CA 1
ATOM 1153 C C . LEU A 1 147 ? 7.625 -24.031 -2.467 1 95.12 147 LEU A C 1
ATOM 1155 O O . LEU A 1 147 ? 8.805 -24.391 -2.535 1 95.12 147 LEU A O 1
ATOM 1159 N N . LEU A 1 148 ? 7.109 -23.047 -3.1 1 96.25 148 LEU A N 1
ATOM 1160 C CA . LEU A 1 148 ? 7.977 -22.219 -3.932 1 96.25 148 LEU A CA 1
ATOM 1161 C C . LEU A 1 148 ? 9.094 -21.594 -3.102 1 96.25 148 LEU A C 1
ATOM 1163 O O . LEU A 1 148 ? 10.258 -21.609 -3.512 1 96.25 148 LEU A O 1
ATOM 1167 N N . LEU A 1 149 ? 8.727 -21.016 -1.979 1 95.5 149 LEU A N 1
ATOM 1168 C CA . LEU A 1 149 ? 9.711 -20.422 -1.083 1 95.5 149 LEU A CA 1
ATOM 1169 C C . LEU A 1 149 ? 10.727 -21.469 -0.624 1 95.5 149 LEU A C 1
ATOM 1171 O O . LEU A 1 149 ? 11.922 -21.172 -0.523 1 95.5 149 LEU A O 1
ATOM 1175 N N . PHE A 1 150 ? 10.289 -22.672 -0.37 1 95.25 150 PHE A N 1
ATOM 1176 C CA . PHE A 1 150 ? 11.164 -23.781 0.006 1 95.25 150 PHE A CA 1
ATOM 1177 C C . PHE A 1 150 ? 12.188 -24.062 -1.093 1 95.25 150 PHE A C 1
ATOM 1179 O O . PHE A 1 150 ? 13.383 -24.188 -0.819 1 95.25 150 PHE A O 1
ATOM 1186 N N . LEU A 1 151 ? 11.711 -24.109 -2.281 1 95.88 151 LEU A N 1
ATOM 1187 C CA . LEU A 1 151 ? 12.586 -24.391 -3.414 1 95.88 151 LEU A CA 1
ATOM 1188 C C . LEU A 1 151 ? 13.586 -23.266 -3.631 1 95.88 151 LEU A C 1
ATOM 1190 O O . LEU A 1 151 ? 14.742 -23.5 -3.965 1 95.88 151 LEU A O 1
ATOM 1194 N N . PHE A 1 152 ? 13.133 -22.047 -3.436 1 96.25 152 PHE A N 1
ATOM 1195 C CA . PHE A 1 152 ? 14.023 -20.891 -3.541 1 96.25 152 PHE A CA 1
ATOM 1196 C C . PHE A 1 152 ? 15.133 -20.969 -2.5 1 96.25 152 PHE A C 1
ATOM 1198 O O . PHE A 1 152 ? 16.297 -20.719 -2.809 1 96.25 152 PHE A O 1
ATOM 1205 N N . GLU A 1 153 ? 14.734 -21.328 -1.271 1 93.81 153 GLU A N 1
ATOM 1206 C CA . GLU A 1 153 ? 15.711 -21.422 -0.187 1 93.81 153 GLU A CA 1
ATOM 1207 C C . GLU A 1 153 ? 16.688 -22.578 -0.424 1 93.81 153 GLU A C 1
ATOM 1209 O O . GLU A 1 153 ? 17.875 -22.453 -0.123 1 93.81 153 GLU A O 1
ATOM 1214 N N . LEU A 1 154 ? 16.172 -23.625 -0.934 1 93.75 154 LEU A N 1
ATOM 1215 C CA . LEU A 1 154 ? 17.016 -24.766 -1.279 1 93.75 154 LEU A CA 1
ATOM 1216 C C . LEU A 1 154 ? 18.047 -24.375 -2.338 1 93.75 154 LEU A C 1
ATOM 1218 O O . LEU A 1 154 ? 19.219 -24.734 -2.232 1 93.75 154 LEU A O 1
ATOM 1222 N N . ASN A 1 155 ? 17.609 -23.656 -3.301 1 94.31 155 ASN A N 1
ATOM 1223 C CA . ASN A 1 155 ? 18.5 -23.203 -4.359 1 94.31 155 ASN A CA 1
ATOM 1224 C C . ASN A 1 155 ? 19.578 -22.266 -3.822 1 94.31 155 ASN A C 1
ATOM 1226 O O . ASN A 1 155 ? 20.734 -22.344 -4.219 1 94.31 155 ASN A O 1
ATOM 1230 N N . ALA A 1 156 ? 19.141 -21.375 -3.004 1 91.69 156 ALA A N 1
ATOM 1231 C CA . ALA A 1 156 ? 20.062 -20.422 -2.412 1 91.69 156 ALA A CA 1
ATOM 1232 C C . ALA A 1 156 ? 21.141 -21.125 -1.592 1 91.69 156 ALA A C 1
ATOM 1234 O O . ALA A 1 156 ? 22.297 -20.734 -1.604 1 91.69 156 ALA A O 1
ATOM 1235 N N . MET A 1 157 ? 20.797 -22.172 -0.88 1 89.19 157 MET A N 1
ATOM 1236 C CA . MET A 1 157 ? 21.719 -22.922 -0.043 1 89.19 157 MET A CA 1
ATOM 1237 C C . MET A 1 157 ? 22.688 -23.734 -0.898 1 89.19 157 MET A C 1
ATOM 1239 O O . MET A 1 157 ? 23.875 -23.844 -0.563 1 89.19 157 MET A O 1
ATOM 1243 N N . LYS A 1 158 ? 22.219 -24.25 -1.893 1 86.62 158 LYS A N 1
ATOM 1244 C CA . LYS A 1 158 ? 23.078 -25.016 -2.793 1 86.62 158 LYS A CA 1
ATOM 1245 C C . LYS A 1 158 ? 24.109 -24.125 -3.461 1 86.62 158 LYS A C 1
ATOM 1247 O O . LYS A 1 158 ? 25.25 -24.547 -3.688 1 86.62 158 LYS A O 1
ATOM 1252 N N . ALA A 1 159 ? 23.75 -22.953 -3.723 1 82.19 159 ALA A N 1
ATOM 1253 C CA . ALA A 1 159 ? 24.672 -22 -4.352 1 82.19 159 ALA A CA 1
ATOM 1254 C C . ALA A 1 159 ? 25.797 -21.625 -3.398 1 82.19 159 ALA A C 1
ATOM 1256 O O . ALA A 1 159 ? 26.953 -21.484 -3.812 1 82.19 159 ALA A O 1
ATOM 1257 N N . VAL A 1 160 ? 25.453 -21.438 -2.17 1 75.38 160 VAL A N 1
ATOM 1258 C CA . VAL A 1 160 ? 26.453 -21.078 -1.164 1 75.38 160 VAL A CA 1
ATOM 1259 C C . VAL A 1 160 ? 27.359 -22.266 -0.899 1 75.38 160 VAL A C 1
ATOM 1261 O O . VAL A 1 160 ? 28.578 -22.109 -0.744 1 75.38 160 VAL A O 1
ATOM 1264 N N . SER A 1 161 ? 26.812 -23.438 -0.8 1 69.75 161 SER A N 1
ATOM 1265 C CA . SER A 1 161 ? 27.578 -24.641 -0.525 1 69.75 161 SER A CA 1
ATOM 1266 C C . SER A 1 161 ? 28.562 -24.953 -1.658 1 69.75 161 SER A C 1
ATOM 1268 O O . SER A 1 161 ? 29.609 -25.547 -1.434 1 69.75 161 SER A O 1
ATOM 1270 N N . ALA A 1 162 ? 28.188 -24.609 -2.799 1 66.88 162 ALA A N 1
ATOM 1271 C CA . ALA A 1 162 ? 29.078 -24.812 -3.938 1 66.88 162 ALA A CA 1
ATOM 1272 C C . ALA A 1 162 ? 30.281 -23.891 -3.873 1 66.88 162 ALA A C 1
ATOM 1274 O O . ALA A 1 162 ? 31.359 -24.203 -4.398 1 66.88 162 ALA A O 1
ATOM 1275 N N . THR A 1 163 ? 30.125 -22.734 -3.234 1 64.94 163 THR A N 1
ATOM 1276 C CA . THR A 1 163 ? 31.219 -21.75 -3.189 1 64.94 163 THR A CA 1
ATOM 1277 C C . THR A 1 163 ? 32.031 -21.922 -1.921 1 64.94 163 THR A C 1
ATOM 1279 O O . THR A 1 163 ? 33.219 -21.562 -1.891 1 64.94 163 THR A O 1
ATOM 1282 N N . THR A 1 164 ? 31.438 -22.266 -0.687 1 60.19 164 THR A N 1
ATOM 1283 C CA . THR A 1 164 ? 32.156 -22.453 0.56 1 60.19 164 THR A CA 1
ATOM 1284 C C . THR A 1 164 ? 32.062 -23.891 1.043 1 60.19 164 THR A C 1
ATOM 1286 O O . THR A 1 164 ? 30.953 -24.438 1.132 1 60.19 164 THR A O 1
ATOM 1289 N N . PRO A 1 165 ? 33.094 -24.766 1.133 1 49.28 165 PRO A N 1
ATOM 1290 C CA . PRO A 1 165 ? 33.031 -26.156 1.601 1 49.28 165 PRO A CA 1
ATOM 1291 C C . PRO A 1 165 ? 32.219 -26.312 2.871 1 49.28 165 PRO A C 1
ATOM 1293 O O . PRO A 1 165 ? 32.344 -25.5 3.799 1 49.28 165 PRO A O 1
ATOM 1296 N N . LEU A 1 166 ? 31.062 -26.875 2.859 1 49.91 166 LEU A N 1
ATOM 1297 C CA . LEU A 1 166 ? 30.141 -27.188 3.934 1 49.91 166 LEU A CA 1
ATOM 1298 C C . LEU A 1 166 ? 30.875 -27.625 5.191 1 49.91 166 LEU A C 1
ATOM 1300 O O . LEU A 1 166 ? 30.312 -27.656 6.281 1 49.91 166 LEU A O 1
ATOM 1304 N N . GLU A 1 167 ? 31.969 -28.188 5.148 1 42.22 167 GLU A N 1
ATOM 1305 C CA . GLU A 1 167 ? 32.781 -28.562 6.312 1 42.22 167 GLU A CA 1
ATOM 1306 C C . GLU A 1 167 ? 32.969 -27.375 7.246 1 42.22 167 GLU A C 1
ATOM 1308 O O . GLU A 1 167 ? 32.969 -27.531 8.469 1 42.22 167 GLU A O 1
ATOM 1313 N N . ALA A 1 168 ? 33.312 -26.297 6.652 1 41.47 168 ALA A N 1
ATOM 1314 C CA . ALA A 1 168 ? 33.594 -25.172 7.523 1 41.47 168 ALA A CA 1
ATOM 1315 C C . ALA A 1 168 ? 32.312 -24.672 8.211 1 41.47 168 ALA A C 1
ATOM 1317 O O . ALA A 1 168 ? 32.375 -24.203 9.352 1 41.47 168 ALA A O 1
ATOM 1318 N N . ALA A 1 169 ? 31.312 -24.766 7.645 1 42.69 169 ALA A N 1
ATOM 1319 C CA . ALA A 1 169 ? 30.031 -24.359 8.227 1 42.69 169 ALA A CA 1
ATOM 1320 C C . ALA A 1 169 ? 29.531 -25.391 9.227 1 42.69 169 ALA A C 1
ATOM 1322 O O . ALA A 1 169 ? 28.781 -25.062 10.148 1 42.69 169 ALA A O 1
ATOM 1323 N N . VAL A 1 170 ? 29.625 -26.656 8.953 1 42.75 170 VAL A N 1
ATOM 1324 C CA . VAL A 1 170 ? 29.375 -27.734 9.906 1 42.75 170 VAL A CA 1
ATOM 1325 C C . VAL A 1 170 ? 30.375 -27.656 11.055 1 42.75 170 VAL A C 1
ATOM 1327 O O . VAL A 1 170 ? 30.062 -28.016 12.188 1 42.75 170 VAL A O 1
ATOM 1330 N N . GLU A 1 171 ? 31.547 -27.328 10.773 1 39.81 171 GLU A N 1
ATOM 1331 C CA . GLU A 1 171 ? 32.531 -27.188 11.859 1 39.81 171 GLU A CA 1
ATOM 1332 C C . GLU A 1 171 ? 32.094 -26.094 12.844 1 39.81 171 GLU A C 1
ATOM 1334 O O . GLU A 1 171 ? 32.5 -26.109 14.008 1 39.81 171 GLU A O 1
ATOM 1339 N N . LEU A 1 172 ? 31.422 -25.031 12.336 1 37.97 172 LEU A N 1
ATOM 1340 C CA . LEU A 1 172 ? 31.062 -24 13.312 1 37.97 172 LEU A CA 1
ATOM 1341 C C . LEU A 1 172 ? 30.016 -24.531 14.297 1 37.97 172 LEU A C 1
ATOM 1343 O O . LEU A 1 172 ? 29.891 -24.016 15.406 1 37.97 172 LEU A O 1
ATOM 1347 N N . GLU A 1 173 ? 28.984 -25.328 13.844 1 38 173 GLU A N 1
ATOM 1348 C CA . GLU A 1 173 ? 28.094 -25.859 14.867 1 38 173 GLU A CA 1
ATOM 1349 C C . GLU A 1 173 ? 28.641 -27.172 15.438 1 38 173 GLU A C 1
ATOM 1351 O O . GLU A 1 173 ? 28.125 -27.688 16.438 1 38 173 GLU A O 1
ATOM 1356 N N . ALA A 1 174 ? 29.156 -28.094 14.719 1 37.47 174 ALA A N 1
ATOM 1357 C CA . ALA A 1 174 ? 29.531 -29.359 15.344 1 37.47 174 ALA A CA 1
ATOM 1358 C C . ALA A 1 174 ? 30.797 -29.203 16.188 1 37.47 174 ALA A C 1
ATOM 1360 O O . ALA A 1 174 ? 31.719 -28.469 15.805 1 37.47 174 ALA A O 1
ATOM 1361 N N . PRO A 1 175 ? 30.75 -29.578 17.516 1 34.91 175 PRO A N 1
ATOM 1362 C CA . PRO A 1 175 ? 32 -29.688 18.281 1 34.91 175 PRO A CA 1
ATOM 1363 C C . PRO A 1 175 ? 33.094 -30.406 17.516 1 34.91 175 PRO A C 1
ATOM 1365 O O . PRO A 1 175 ? 32.812 -31.219 16.641 1 34.91 175 PRO A O 1
ATOM 1368 N N . GLN A 1 176 ? 34.375 -29.984 17.547 1 33.66 176 GLN A N 1
ATOM 1369 C CA . GLN A 1 176 ? 35.688 -30.344 17 1 33.66 176 GLN A CA 1
ATOM 1370 C C . GLN A 1 176 ? 35.938 -31.844 17.156 1 33.66 176 GLN A C 1
ATOM 1372 O O . GLN A 1 176 ? 37.062 -32.312 16.859 1 33.66 176 GLN A O 1
ATOM 1377 N N . GLU A 1 177 ? 35.125 -32.719 17.844 1 33.53 177 GLU A N 1
ATOM 1378 C CA . GLU A 1 177 ? 35.812 -33.969 18.094 1 33.53 177 GLU A CA 1
ATOM 1379 C C . GLU A 1 177 ? 36.125 -34.719 16.812 1 33.53 177 GLU A C 1
ATOM 1381 O O . GLU A 1 177 ? 35.281 -35.469 16.312 1 33.53 177 GLU A O 1
ATOM 1386 N N . ALA A 1 178 ? 36.594 -34.125 15.773 1 31.97 178 ALA A N 1
ATOM 1387 C CA . ALA A 1 178 ? 36.844 -34.844 14.523 1 31.97 178 ALA A CA 1
ATOM 1388 C C . ALA A 1 178 ? 37.938 -35.906 14.719 1 31.97 178 ALA A C 1
ATOM 1390 O O . ALA A 1 178 ? 39.125 -35.562 14.875 1 31.97 178 ALA A O 1
ATOM 1391 N N . GLN A 1 179 ? 37.656 -36.969 15.57 1 30.78 179 GLN A N 1
ATOM 1392 C CA . GLN A 1 179 ? 38.656 -38 15.359 1 30.78 179 GLN A CA 1
ATOM 1393 C C . GLN A 1 179 ? 38.688 -38.438 13.898 1 30.78 179 GLN A C 1
ATOM 1395 O O . GLN A 1 179 ? 37.625 -38.562 13.258 1 30.78 179 GLN A O 1
ATOM 1400 N N . PRO A 1 180 ? 39.812 -38.281 13.117 1 32.41 180 PRO A N 1
ATOM 1401 C CA . PRO A 1 180 ? 40.125 -38.656 11.734 1 32.41 180 PRO A CA 1
ATOM 1402 C C . PRO A 1 180 ? 39.781 -40.094 11.406 1 32.41 180 PRO A C 1
ATOM 1404 O O . PRO A 1 180 ? 40.5 -41 11.812 1 32.41 180 PRO A O 1
ATOM 1407 N N . LYS A 1 181 ? 38.719 -40.75 11.945 1 30.39 181 LYS A N 1
ATOM 1408 C CA . LYS A 1 181 ? 38.781 -42.156 11.625 1 30.39 181 LYS A CA 1
ATOM 1409 C C . LYS A 1 181 ? 38.812 -42.406 10.117 1 30.39 181 LYS A C 1
ATOM 1411 O O . LYS A 1 181 ? 38 -41.812 9.383 1 30.39 181 LYS A O 1
ATOM 1416 N N . GLU A 1 182 ? 39.844 -42.906 9.508 1 31.38 182 GLU A N 1
ATOM 1417 C CA . GLU A 1 182 ? 40.344 -43.312 8.195 1 31.38 182 GLU A CA 1
ATOM 1418 C C . GLU A 1 182 ? 39.281 -44.094 7.426 1 31.38 182 GLU A C 1
ATOM 1420 O O . GLU A 1 182 ? 39.5 -44.469 6.266 1 31.38 182 GLU A O 1
ATOM 1425 N N . GLU A 1 183 ? 38.438 -44.906 8.188 1 34.72 183 GLU A N 1
ATOM 1426 C CA . GLU A 1 183 ? 38.156 -46.156 7.473 1 34.72 183 GLU A CA 1
ATOM 1427 C C . GLU A 1 183 ? 37.438 -45.906 6.164 1 34.72 183 GLU A C 1
ATOM 1429 O O . GLU A 1 183 ? 37.969 -46.188 5.082 1 34.72 183 GLU A O 1
ATOM 1434 N N . ARG A 1 184 ? 36.094 -46.594 6.062 1 32.91 184 ARG A N 1
ATOM 1435 C CA . ARG A 1 184 ? 35.469 -47.188 4.875 1 32.91 184 ARG A CA 1
ATOM 1436 C C . ARG A 1 184 ? 34.844 -46.125 3.984 1 32.91 184 ARG A C 1
ATOM 1438 O O . ARG A 1 184 ? 33.969 -45.375 4.418 1 32.91 184 ARG A O 1
ATOM 1445 N N . GLU A 1 185 ? 35.469 -45.812 2.955 1 37.84 185 GLU A N 1
ATOM 1446 C CA . GLU A 1 185 ? 35.344 -44.719 1.989 1 37.84 185 GLU A CA 1
ATOM 1447 C C . GLU A 1 185 ? 33.906 -44.594 1.472 1 37.84 185 GLU A C 1
ATOM 1449 O O . GLU A 1 185 ? 33.406 -43.469 1.273 1 37.84 185 GLU A O 1
ATOM 1454 N N . GLU A 1 186 ? 33.406 -45.75 0.924 1 42.62 186 GLU A N 1
ATOM 1455 C CA . GLU A 1 186 ? 32.188 -45.719 0.096 1 42.62 186 GLU A CA 1
ATOM 1456 C C . GLU A 1 186 ? 30.969 -45.375 0.933 1 42.62 186 GLU A C 1
ATOM 1458 O O . GLU A 1 186 ? 30.078 -44.656 0.473 1 42.62 186 GLU A O 1
ATOM 1463 N N . GLY A 1 187 ? 30.766 -46.156 1.977 1 39.69 187 GLY A N 1
ATOM 1464 C CA . GLY A 1 187 ? 29.641 -45.969 2.873 1 39.69 187 GLY A CA 1
ATOM 1465 C C . GLY A 1 187 ? 29.594 -44.594 3.51 1 39.69 187 GLY A C 1
ATOM 1466 O O . GLY A 1 187 ? 28.609 -44.219 4.156 1 39.69 187 GLY A O 1
ATOM 1467 N N . LYS A 1 188 ? 30.75 -44.125 3.629 1 46.69 188 LYS A N 1
ATOM 1468 C CA . LYS A 1 188 ? 30.938 -42.844 4.262 1 46.69 188 LYS A CA 1
ATOM 1469 C C . LYS A 1 188 ? 30.469 -41.719 3.35 1 46.69 188 LYS A C 1
ATOM 1471 O O . LYS A 1 188 ? 29.953 -40.688 3.824 1 46.69 188 LYS A O 1
ATOM 1476 N N . THR A 1 189 ? 30.609 -42.031 2.113 1 50.75 189 THR A N 1
ATOM 1477 C CA . THR A 1 189 ? 30.219 -40.969 1.186 1 50.75 189 THR A CA 1
ATOM 1478 C C . THR A 1 189 ? 28.703 -40.812 1.168 1 50.75 189 THR A C 1
ATOM 1480 O O . THR A 1 189 ? 28.188 -39.688 1.15 1 50.75 189 THR A O 1
ATOM 1483 N N . THR A 1 190 ? 28 -42.062 1.046 1 54.47 190 THR A N 1
ATOM 1484 C CA . THR A 1 190 ? 26.547 -41.938 1.036 1 54.47 190 THR A CA 1
ATOM 1485 C C . THR A 1 190 ? 26.047 -41.375 2.357 1 54.47 190 THR A C 1
ATOM 1487 O O . THR A 1 190 ? 25.078 -40.594 2.377 1 54.47 190 THR A O 1
ATOM 1490 N N . ALA A 1 191 ? 26.672 -41.844 3.416 1 51.84 191 ALA A N 1
ATOM 1491 C CA . ALA A 1 191 ? 26.281 -41.375 4.738 1 51.84 191 ALA A CA 1
ATOM 1492 C C . ALA A 1 191 ? 26.562 -39.875 4.883 1 51.84 191 ALA A C 1
ATOM 1494 O O . ALA A 1 191 ? 25.75 -39.125 5.453 1 51.84 191 ALA A O 1
ATOM 1495 N N . THR A 1 192 ? 27.562 -39.594 4.266 1 60.34 192 THR A N 1
ATOM 1496 C CA . THR A 1 192 ? 27.984 -38.188 4.293 1 60.34 192 THR A CA 1
ATOM 1497 C C . THR A 1 192 ? 27.062 -37.344 3.428 1 60.34 192 THR A C 1
ATOM 1499 O O . THR A 1 192 ? 26.688 -36.25 3.82 1 60.34 192 THR A O 1
ATOM 1502 N N . ARG A 1 193 ? 26.688 -37.938 2.303 1 66.62 193 ARG A N 1
ATOM 1503 C CA . ARG A 1 193 ? 25.766 -37.219 1.427 1 66.62 193 ARG A CA 1
ATOM 1504 C C . ARG A 1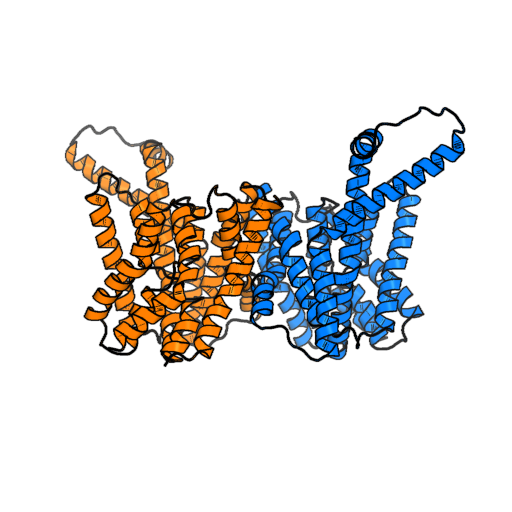 193 ? 24.406 -37.062 2.08 1 66.62 193 ARG A C 1
ATOM 1506 O O . ARG A 1 193 ? 23.781 -36 1.996 1 66.62 193 ARG A O 1
ATOM 1513 N N . LYS A 1 194 ? 23.922 -38.188 2.695 1 69.75 194 LYS A N 1
ATOM 1514 C CA . LYS A 1 194 ? 22.641 -38.156 3.393 1 69.75 194 LYS A CA 1
ATOM 1515 C C . LYS A 1 194 ? 22.672 -37.156 4.551 1 69.75 194 LYS A C 1
ATOM 1517 O O . LYS A 1 194 ? 21.703 -36.406 4.773 1 69.75 194 LYS A O 1
ATOM 1522 N N . THR A 1 195 ? 23.656 -37.188 5.246 1 71.38 195 THR A N 1
ATOM 1523 C CA . THR A 1 195 ? 23.812 -36.281 6.371 1 71.38 195 THR A CA 1
ATOM 1524 C C . THR A 1 195 ? 23.828 -34.844 5.891 1 71.38 195 THR A C 1
ATOM 1526 O O . THR A 1 195 ? 23.219 -33.969 6.504 1 71.38 195 THR A O 1
ATOM 1529 N N . LYS A 1 196 ? 24.484 -34.688 4.754 1 76.81 196 LYS A N 1
ATOM 1530 C CA . LYS A 1 196 ? 24.547 -33.344 4.188 1 76.81 196 LYS A CA 1
ATOM 1531 C C . LYS A 1 196 ? 23.172 -32.875 3.713 1 76.81 196 LYS A C 1
ATOM 1533 O O . LYS A 1 196 ? 22.797 -31.719 3.938 1 76.81 196 LYS A O 1
ATOM 1538 N N . THR A 1 197 ? 22.469 -33.844 3.133 1 82.75 197 THR A N 1
ATOM 1539 C CA . THR A 1 197 ? 21.141 -33.5 2.648 1 82.75 197 THR A CA 1
ATOM 1540 C C . THR A 1 197 ? 20.203 -33.188 3.809 1 82.75 197 THR A C 1
ATOM 1542 O O . THR A 1 197 ? 19.406 -32.25 3.727 1 82.75 197 THR A O 1
ATOM 1545 N N . MET A 1 198 ? 20.281 -33.906 4.883 1 86.88 198 MET A N 1
ATOM 1546 C CA . MET A 1 198 ? 19.438 -33.688 6.055 1 86.88 198 MET A CA 1
ATOM 1547 C C . MET A 1 198 ? 19.766 -32.344 6.691 1 86.88 198 MET A C 1
ATOM 1549 O O . MET A 1 198 ? 18.859 -31.625 7.152 1 86.88 198 MET A O 1
ATOM 1553 N N . LEU A 1 199 ? 20.984 -32.062 6.648 1 82.69 199 LEU A N 1
ATOM 1554 C CA . LEU A 1 199 ? 21.406 -30.781 7.195 1 82.69 199 LEU A CA 1
ATOM 1555 C C . LEU A 1 199 ? 20.875 -29.625 6.352 1 82.69 199 LEU A C 1
ATOM 1557 O O . LEU A 1 199 ? 20.406 -28.609 6.891 1 82.69 199 LEU A O 1
ATOM 1561 N N . ILE A 1 200 ? 20.938 -29.812 5.094 1 85.94 200 ILE A N 1
ATOM 1562 C CA . ILE A 1 200 ? 20.422 -28.781 4.184 1 85.94 200 ILE A CA 1
ATOM 1563 C C . ILE A 1 200 ? 18.922 -28.609 4.391 1 85.94 200 ILE A C 1
ATOM 1565 O O . ILE A 1 200 ? 18.422 -27.484 4.48 1 85.94 200 ILE A O 1
ATOM 1569 N N . LEU A 1 201 ? 18.266 -29.688 4.543 1 89.38 201 LEU A N 1
ATOM 1570 C CA . LEU A 1 201 ? 16.812 -29.656 4.719 1 89.38 201 LEU A CA 1
ATOM 1571 C C . LEU A 1 201 ? 16.453 -29 6.047 1 89.38 201 LEU A C 1
ATOM 1573 O O . LEU A 1 201 ? 15.445 -28.297 6.137 1 89.38 201 LEU A O 1
ATOM 1577 N N . ARG A 1 202 ? 17.188 -29.25 7.016 1 89.19 202 ARG A N 1
ATOM 1578 C CA . ARG A 1 202 ? 16.953 -28.641 8.32 1 89.19 202 ARG A CA 1
ATOM 1579 C C . ARG A 1 202 ? 17.156 -27.125 8.258 1 89.19 202 ARG A C 1
ATOM 1581 O O . ARG A 1 202 ? 16.359 -26.375 8.828 1 89.19 202 ARG A O 1
ATOM 1588 N N . ILE A 1 203 ? 18.141 -26.766 7.523 1 87.56 203 ILE A N 1
ATOM 1589 C CA . ILE A 1 203 ? 18.438 -25.344 7.406 1 87.56 203 ILE A CA 1
ATOM 1590 C C . ILE A 1 203 ? 17.344 -24.656 6.594 1 87.56 203 ILE A C 1
ATOM 1592 O O . ILE A 1 203 ? 16.844 -23.594 6.984 1 87.56 203 ILE A O 1
ATOM 1596 N N . VAL A 1 204 ? 17.016 -25.266 5.562 1 88.56 204 VAL A N 1
ATOM 1597 C CA . VAL A 1 204 ? 15.969 -24.719 4.703 1 88.56 204 VAL A CA 1
ATOM 1598 C C . VAL A 1 204 ? 14.648 -24.688 5.461 1 88.56 204 VAL A C 1
ATOM 1600 O O . VAL A 1 204 ? 13.891 -23.719 5.355 1 88.56 204 VAL A O 1
ATOM 1603 N N . GLY A 1 205 ? 14.422 -25.734 6.219 1 90.31 205 GLY A N 1
ATOM 1604 C CA . GLY A 1 205 ? 13.227 -25.781 7.051 1 90.31 205 GLY A CA 1
ATOM 1605 C C . GLY A 1 205 ? 13.172 -24.656 8.07 1 90.31 205 GLY A C 1
ATOM 1606 O O . GLY A 1 205 ? 12.117 -24.047 8.266 1 90.31 205 GLY A O 1
ATOM 1607 N N . ARG A 1 206 ? 14.203 -24.406 8.625 1 88.94 206 ARG A N 1
ATOM 1608 C CA . ARG A 1 206 ? 14.289 -23.328 9.602 1 88.94 206 ARG A CA 1
ATOM 1609 C C . ARG A 1 206 ? 14.07 -21.969 8.938 1 88.94 206 ARG A C 1
ATOM 1611 O O . ARG A 1 206 ? 13.383 -21.109 9.484 1 88.94 206 ARG A O 1
ATOM 1618 N N . LYS A 1 207 ? 14.625 -21.797 7.789 1 86.94 207 LYS A N 1
ATOM 1619 C CA . LYS A 1 207 ? 14.461 -20.547 7.055 1 86.94 207 LYS A CA 1
ATOM 1620 C C . LYS A 1 207 ? 13.008 -20.344 6.633 1 86.94 207 LYS A C 1
ATOM 1622 O O . LYS A 1 207 ? 12.508 -19.219 6.621 1 86.94 207 LYS A O 1
ATOM 1627 N N . LEU A 1 208 ? 12.461 -21.422 6.316 1 88.44 208 LEU A N 1
ATOM 1628 C CA . LEU A 1 208 ? 11.062 -21.359 5.93 1 88.44 208 LEU A CA 1
ATOM 1629 C C . LEU A 1 208 ? 10.188 -20.984 7.121 1 88.44 208 LEU A C 1
ATOM 1631 O O . LEU A 1 208 ? 9.234 -20.203 6.98 1 88.44 208 LEU A O 1
ATOM 1635 N N . MET A 1 209 ? 10.539 -21.531 8.242 1 88.12 209 MET A N 1
ATOM 1636 C CA . MET A 1 209 ? 9.773 -21.25 9.453 1 88.12 209 MET A CA 1
ATOM 1637 C C . MET A 1 209 ? 9.961 -19.797 9.883 1 88.12 209 MET A C 1
ATOM 1639 O O . MET A 1 209 ? 9.102 -19.234 10.555 1 88.12 209 MET A O 1
ATOM 1643 N N . MET A 1 210 ? 10.953 -19.203 9.422 1 87.69 210 MET A N 1
ATOM 1644 C CA . MET A 1 210 ? 11.219 -17.812 9.766 1 87.69 210 MET A CA 1
ATOM 1645 C C . MET A 1 210 ? 10.641 -16.875 8.719 1 87.69 210 MET A C 1
ATOM 1647 O O . MET A 1 210 ? 10.617 -15.648 8.914 1 87.69 210 MET A O 1
ATOM 1651 N N . ASN A 1 211 ? 10.18 -17.422 7.648 1 90.12 211 ASN A N 1
ATOM 1652 C CA . ASN A 1 211 ? 9.602 -16.609 6.586 1 90.12 211 ASN A CA 1
ATOM 1653 C C . ASN A 1 211 ? 8.219 -16.094 6.973 1 90.12 211 ASN A C 1
ATOM 1655 O O . ASN A 1 211 ? 7.352 -16.859 7.379 1 90.12 211 ASN A O 1
ATOM 1659 N N . PRO A 1 212 ? 7.973 -14.812 6.848 1 91.44 212 PRO A N 1
ATOM 1660 C CA . PRO A 1 212 ? 6.684 -14.234 7.238 1 91.44 212 PRO A CA 1
ATOM 1661 C C . PRO A 1 212 ? 5.508 -14.859 6.496 1 91.44 212 PRO A C 1
ATOM 1663 O O . PRO A 1 212 ? 4.406 -14.961 7.047 1 91.44 212 PRO A O 1
ATOM 1666 N N . ASN A 1 213 ? 5.734 -15.25 5.312 1 92.56 213 ASN A N 1
ATOM 1667 C CA . ASN A 1 213 ? 4.656 -15.883 4.555 1 92.56 213 ASN A CA 1
ATOM 1668 C C . ASN A 1 213 ? 4.203 -17.188 5.199 1 92.56 213 ASN A C 1
ATOM 1670 O O . ASN A 1 213 ? 3.002 -17.438 5.312 1 92.56 213 ASN A O 1
ATOM 1674 N N . THR A 1 214 ? 5.133 -17.984 5.629 1 93.94 214 THR A N 1
ATOM 1675 C CA . THR A 1 214 ? 4.82 -19.266 6.27 1 93.94 214 THR A CA 1
ATOM 1676 C C . THR A 1 214 ? 4.074 -19.031 7.582 1 93.94 214 THR A C 1
ATOM 1678 O O . THR A 1 214 ? 3.064 -19.688 7.844 1 93.94 214 THR A O 1
ATOM 1681 N N . HIS A 1 215 ? 4.488 -18.094 8.352 1 93.25 215 HIS A N 1
ATOM 1682 C CA . HIS A 1 215 ? 3.826 -17.781 9.617 1 93.25 215 HIS A CA 1
ATOM 1683 C C . HIS A 1 215 ? 2.402 -17.281 9.383 1 93.25 215 HIS A C 1
ATOM 1685 O O . HIS A 1 215 ? 1.466 -17.75 10.039 1 93.25 215 HIS A O 1
ATOM 1691 N N . ALA A 1 216 ? 2.279 -16.406 8.469 1 95.44 216 ALA A N 1
ATOM 1692 C CA . ALA A 1 216 ? 0.975 -15.805 8.203 1 95.44 216 ALA A CA 1
ATOM 1693 C C . ALA A 1 216 ? -0.028 -16.859 7.73 1 95.44 216 ALA A C 1
ATOM 1695 O O . ALA A 1 216 ? -1.183 -16.859 8.164 1 95.44 216 ALA A O 1
ATOM 1696 N N . THR A 1 217 ? 0.411 -17.75 6.898 1 96.06 217 THR A N 1
ATOM 1697 C CA . THR A 1 217 ? -0.504 -18.719 6.32 1 96.06 217 THR A CA 1
ATOM 1698 C C . THR A 1 217 ? -0.892 -19.781 7.355 1 96.06 217 THR A C 1
ATOM 1700 O O . THR A 1 217 ? -2.047 -20.203 7.41 1 96.06 217 THR A O 1
ATOM 1703 N N . ILE A 1 218 ? 0.025 -20.188 8.227 1 96.25 218 ILE A N 1
ATOM 1704 C CA . ILE A 1 218 ? -0.269 -21.172 9.266 1 96.25 218 ILE A CA 1
ATOM 1705 C C . ILE A 1 218 ? -1.23 -20.562 10.289 1 96.25 218 ILE A C 1
ATOM 1707 O O . ILE A 1 218 ? -2.238 -21.188 10.641 1 96.25 218 ILE A O 1
ATOM 1711 N N . VAL A 1 219 ? -0.926 -19.359 10.734 1 96.38 219 VAL A N 1
ATOM 1712 C CA . VAL A 1 219 ? -1.78 -18.688 11.711 1 96.38 219 VAL A CA 1
ATOM 1713 C C . VAL A 1 219 ? -3.172 -18.469 11.117 1 96.38 219 VAL A C 1
ATOM 1715 O O . VAL A 1 219 ? -4.18 -18.625 11.805 1 96.38 219 VAL A O 1
ATOM 1718 N N . SER A 1 220 ? -3.207 -18.094 9.883 1 97.12 220 SER A N 1
ATOM 1719 C CA . SER A 1 220 ? -4.484 -17.844 9.211 1 97.12 220 SER A CA 1
ATOM 1720 C C . SER A 1 220 ? -5.301 -19.125 9.094 1 97.12 220 SER A C 1
ATOM 1722 O O . SER A 1 220 ? -6.523 -19.109 9.234 1 97.12 220 SER A O 1
ATOM 1724 N N . LEU A 1 221 ? -4.648 -20.25 8.758 1 97.19 221 LEU A N 1
ATOM 1725 C CA . LEU A 1 221 ? -5.348 -21.516 8.672 1 97.19 221 LEU A CA 1
ATOM 1726 C C . LEU A 1 221 ? -5.941 -21.906 10.023 1 97.19 221 LEU A C 1
ATOM 1728 O O . LEU A 1 221 ? -7.086 -22.359 10.094 1 97.19 221 LEU A O 1
ATOM 1732 N N . ILE A 1 222 ? -5.121 -21.734 11.086 1 97.38 222 ILE A N 1
ATOM 1733 C CA . ILE A 1 222 ? -5.602 -22.016 12.43 1 97.38 222 ILE A CA 1
ATOM 1734 C C . ILE A 1 222 ? -6.824 -21.141 12.734 1 97.38 222 ILE A C 1
ATOM 1736 O O . ILE A 1 222 ? -7.836 -21.656 13.227 1 97.38 222 ILE A O 1
ATOM 1740 N N . TRP A 1 223 ? -6.758 -19.953 12.367 1 96.62 223 TRP A N 1
ATOM 1741 C CA . TRP A 1 223 ? -7.875 -19.047 12.625 1 96.62 223 TRP A CA 1
ATOM 1742 C C . TRP A 1 223 ? -9.102 -19.453 11.812 1 96.62 223 TRP A C 1
ATOM 1744 O O . TRP A 1 223 ? -10.227 -19.391 12.305 1 96.62 223 TRP A O 1
ATOM 1754 N N . ALA A 1 224 ? -8.875 -19.734 10.578 1 97.25 224 ALA A N 1
ATOM 1755 C CA . ALA A 1 224 ? -9.992 -20.172 9.734 1 97.25 224 ALA A CA 1
ATOM 1756 C C . ALA A 1 224 ? -10.703 -21.375 10.336 1 97.25 224 ALA A C 1
ATOM 1758 O O . ALA A 1 224 ? -11.938 -21.438 10.344 1 97.25 224 ALA A O 1
ATOM 1759 N N . CYS A 1 225 ? -9.953 -22.344 10.844 1 97.38 225 CYS A N 1
ATOM 1760 C CA . CYS A 1 225 ? -10.531 -23.516 11.484 1 97.38 225 CYS A CA 1
ATOM 1761 C C . CYS A 1 225 ? -11.359 -23.125 12.695 1 97.38 225 CYS A C 1
ATOM 1763 O O . CYS A 1 225 ? -12.477 -23.625 12.883 1 97.38 225 CYS A O 1
ATOM 1765 N N . ILE A 1 226 ? -10.875 -22.219 13.477 1 96.88 226 ILE A N 1
ATOM 1766 C CA . ILE A 1 226 ? -11.562 -21.766 14.68 1 96.88 226 ILE A CA 1
ATOM 1767 C C . ILE A 1 226 ? -12.812 -20.984 14.289 1 96.88 226 ILE A C 1
ATOM 1769 O O . ILE A 1 226 ? -13.906 -21.234 14.812 1 96.88 226 ILE A O 1
ATOM 1773 N N . ARG A 1 227 ? -12.656 -20.094 13.359 1 96.06 227 ARG A N 1
ATOM 1774 C CA . ARG A 1 227 ? -13.727 -19.203 12.914 1 96.06 227 ARG A CA 1
ATOM 1775 C C . ARG A 1 227 ? -14.922 -20 12.398 1 96.06 227 ARG A C 1
ATOM 1777 O O . ARG A 1 227 ? -16.062 -19.75 12.797 1 96.06 227 ARG A O 1
ATOM 1784 N N . PHE A 1 228 ? -14.703 -20.984 11.602 1 95.88 228 PHE A N 1
ATOM 1785 C CA . PHE A 1 228 ? -15.805 -21.641 10.922 1 95.88 228 PHE A CA 1
ATOM 1786 C C . PHE A 1 228 ? -16.297 -22.828 11.734 1 95.88 228 PHE A C 1
ATOM 1788 O O . PHE A 1 228 ? -17.438 -23.281 11.555 1 95.88 228 PHE A O 1
ATOM 1795 N N . ARG A 1 229 ? -15.477 -23.359 12.609 1 95.69 229 ARG A N 1
ATOM 1796 C CA . ARG A 1 229 ? -15.945 -24.422 13.5 1 95.69 229 ARG A CA 1
ATOM 1797 C C . ARG A 1 229 ? -16.844 -23.844 14.586 1 95.69 229 ARG A C 1
ATOM 1799 O O . ARG A 1 229 ? -17.875 -24.438 14.922 1 95.69 229 ARG A O 1
ATOM 1806 N N . TRP A 1 230 ? -16.531 -22.703 15.117 1 96.69 230 TRP A N 1
ATOM 1807 C CA . TRP A 1 230 ? -17.25 -22.141 16.25 1 96.69 230 TRP A CA 1
ATOM 1808 C C . TRP A 1 230 ? -17.984 -20.875 15.859 1 96.69 230 TRP A C 1
ATOM 1810 O O . TRP A 1 230 ? -18.578 -20.203 16.719 1 96.69 230 TRP A O 1
ATOM 1820 N N . ASN A 1 231 ? -17.922 -20.469 14.609 1 94.88 231 ASN A N 1
ATOM 1821 C CA . ASN A 1 231 ? -18.641 -19.312 14.07 1 94.88 231 ASN A CA 1
ATOM 1822 C C . ASN A 1 231 ? -18.234 -18.016 14.781 1 94.88 231 ASN A C 1
ATOM 1824 O O . ASN A 1 231 ? -19.094 -17.266 15.234 1 94.88 231 ASN A O 1
ATOM 1828 N N . VAL A 1 232 ? -17 -17.906 14.992 1 94.69 232 VAL A N 1
ATOM 1829 C CA . VAL A 1 232 ? -16.469 -16.703 15.609 1 94.69 232 VAL A CA 1
ATOM 1830 C C . VAL A 1 232 ? -15.938 -15.75 14.531 1 94.69 232 VAL A C 1
ATOM 1832 O O . VAL A 1 232 ? -15.477 -16.203 13.477 1 94.69 232 VAL A O 1
ATOM 1835 N N . LYS A 1 233 ? -16.109 -14.461 14.773 1 92.75 233 LYS A N 1
ATOM 1836 C CA . LYS A 1 233 ? -15.617 -13.469 13.82 1 92.75 233 LYS A CA 1
ATOM 1837 C C . LYS A 1 233 ? -14.312 -12.844 14.305 1 92.75 233 LYS A C 1
ATOM 1839 O O . LYS A 1 233 ? -14.078 -12.734 15.516 1 92.75 233 LYS A O 1
ATOM 1844 N N . LEU A 1 234 ? -13.453 -12.523 13.336 1 91 234 LEU A N 1
ATOM 1845 C CA . LEU A 1 234 ? -12.227 -11.797 13.656 1 91 234 LEU A CA 1
ATOM 1846 C C . LEU A 1 234 ? -12.555 -10.422 14.234 1 91 234 LEU A C 1
ATOM 1848 O O . LEU A 1 234 ? -13.367 -9.688 13.68 1 91 234 LEU A O 1
ATOM 1852 N N . PRO A 1 235 ? -12.031 -10.148 15.367 1 90.94 235 PRO A N 1
ATOM 1853 C CA . PRO A 1 235 ? -12.266 -8.805 15.906 1 90.94 235 PRO A CA 1
ATOM 1854 C C . PRO A 1 235 ? -11.945 -7.703 14.891 1 90.94 235 PRO A C 1
ATOM 1856 O O . PRO A 1 235 ? -10.953 -7.797 14.164 1 90.94 235 PRO A O 1
ATOM 1859 N N . GLY A 1 236 ? -12.742 -6.723 14.836 1 91.06 236 GLY A N 1
ATOM 1860 C CA . GLY A 1 236 ? -12.602 -5.633 13.883 1 91.06 236 GLY A CA 1
ATOM 1861 C C . GLY A 1 236 ? -11.219 -5.008 13.891 1 91.06 236 GLY A C 1
ATOM 1862 O O . GLY A 1 236 ? -10.672 -4.695 12.836 1 91.06 236 GLY A O 1
ATOM 1863 N N . VAL A 1 237 ? -10.648 -4.875 15.047 1 92 237 VAL A N 1
ATOM 1864 C CA . VAL A 1 237 ? -9.344 -4.25 15.211 1 92 237 VAL A CA 1
ATOM 1865 C C . VAL A 1 237 ? -8.273 -5.09 14.523 1 92 237 VAL A C 1
ATOM 1867 O O . VAL A 1 237 ? -7.359 -4.551 13.898 1 92 237 VAL A O 1
ATOM 1870 N N . VAL A 1 238 ? -8.336 -6.367 14.617 1 93.38 238 VAL A N 1
ATOM 1871 C CA . VAL A 1 238 ? -7.379 -7.266 13.984 1 93.38 238 VAL A CA 1
ATOM 1872 C C . VAL A 1 238 ? -7.562 -7.242 12.469 1 93.38 238 VAL A C 1
ATOM 1874 O O . VAL A 1 238 ? -6.586 -7.152 11.719 1 93.38 238 VAL A O 1
ATOM 1877 N N . ASP A 1 239 ? -8.75 -7.285 12.07 1 94 239 ASP A N 1
ATOM 1878 C CA . ASP A 1 239 ? -9.055 -7.238 10.641 1 94 239 ASP A CA 1
ATOM 1879 C C . ASP A 1 239 ? -8.547 -5.945 10.016 1 94 239 ASP A C 1
ATOM 1881 O O . ASP A 1 239 ? -7.949 -5.965 8.938 1 94 239 ASP A O 1
ATOM 1885 N N . ASP A 1 240 ? -8.773 -4.887 10.703 1 93.25 240 ASP A N 1
ATOM 1886 C CA . ASP A 1 240 ? -8.336 -3.59 10.195 1 93.25 240 ASP A CA 1
ATOM 1887 C C . ASP A 1 240 ? -6.809 -3.502 10.164 1 93.25 240 ASP A C 1
ATOM 1889 O O . ASP A 1 240 ? -6.238 -2.879 9.266 1 93.25 240 ASP A O 1
ATOM 1893 N N . SER A 1 241 ? -6.207 -4.062 11.125 1 94.81 241 SER A N 1
ATOM 1894 C CA . SER A 1 241 ? -4.75 -4.059 11.195 1 94.81 241 SER A CA 1
ATOM 1895 C C . SER A 1 241 ? -4.141 -4.828 10.031 1 94.81 241 SER A C 1
ATOM 1897 O O . SER A 1 241 ? -3.111 -4.422 9.484 1 94.81 241 SER A O 1
ATOM 1899 N N . ILE A 1 242 ? -4.773 -5.863 9.641 1 95.19 242 ILE A N 1
ATOM 1900 C CA . ILE A 1 242 ? -4.305 -6.66 8.508 1 95.19 242 ILE A CA 1
ATOM 1901 C C . ILE A 1 242 ? -4.656 -5.961 7.199 1 95.19 242 ILE A C 1
ATOM 1903 O O . ILE A 1 242 ? -3.809 -5.82 6.316 1 95.19 242 ILE A O 1
ATOM 1907 N N . SER A 1 243 ? -5.805 -5.402 7.141 1 94.19 243 SER A N 1
ATOM 1908 C CA . SER A 1 243 ? -6.363 -4.875 5.898 1 94.19 243 SER A CA 1
ATOM 1909 C C . SER A 1 243 ? -5.676 -3.576 5.492 1 94.19 243 SER A C 1
ATOM 1911 O O . SER A 1 243 ? -5.547 -3.279 4.305 1 94.19 243 SER A O 1
ATOM 1913 N N . ILE A 1 244 ? -5.215 -2.85 6.445 1 92.69 244 ILE A N 1
ATOM 1914 C CA . ILE A 1 244 ? -4.641 -1.537 6.164 1 92.69 244 ILE A CA 1
ATOM 1915 C C . ILE A 1 244 ? -3.412 -1.689 5.273 1 92.69 244 ILE A C 1
ATOM 1917 O O . ILE A 1 244 ? -3.09 -0.793 4.492 1 92.69 244 ILE A O 1
ATOM 1921 N N . LEU A 1 245 ? -2.756 -2.824 5.32 1 93.38 245 LEU A N 1
ATOM 1922 C CA . LEU A 1 245 ? -1.604 -3.08 4.461 1 93.38 245 LEU A CA 1
ATOM 1923 C C . LEU A 1 245 ? -1.976 -4.016 3.316 1 93.38 245 LEU A C 1
ATOM 1925 O O . LEU A 1 245 ? -1.51 -3.838 2.188 1 93.38 245 LEU A O 1
ATOM 1929 N N . SER A 1 246 ? -2.764 -4.98 3.598 1 93.69 246 SER A N 1
ATOM 1930 C CA . SER A 1 246 ? -3.053 -6.008 2.604 1 93.69 246 SER A CA 1
ATOM 1931 C C . SER A 1 246 ? -3.842 -5.438 1.432 1 93.69 246 SER A C 1
ATOM 1933 O O . SER A 1 246 ? -3.682 -5.883 0.293 1 93.69 246 SER A O 1
ATOM 1935 N N . LYS A 1 247 ? -4.637 -4.434 1.616 1 90.12 247 LYS A N 1
ATOM 1936 C CA . LYS A 1 247 ? -5.469 -3.842 0.574 1 90.12 247 LYS A CA 1
ATOM 1937 C C . LYS A 1 247 ? -4.617 -3.166 -0.496 1 90.12 247 LYS A C 1
ATOM 1939 O O . LYS A 1 247 ? -5.027 -3.07 -1.654 1 90.12 247 LYS A O 1
ATOM 1944 N N . GLY A 1 248 ? -3.537 -2.756 -0.11 1 91.31 248 GLY A N 1
ATOM 1945 C CA . GLY A 1 248 ? -2.635 -2.143 -1.073 1 91.31 248 GLY A CA 1
ATOM 1946 C C . GLY A 1 248 ? -1.627 -3.119 -1.651 1 91.31 248 GLY A C 1
ATOM 1947 O O . GLY A 1 248 ? -0.815 -2.748 -2.502 1 91.31 248 GLY A O 1
ATOM 1948 N N . GLY A 1 249 ? -1.685 -4.316 -1.228 1 91.69 249 GLY A N 1
ATOM 1949 C CA . GLY A 1 249 ? -0.669 -5.293 -1.591 1 91.69 249 GLY A CA 1
ATOM 1950 C C . GLY A 1 249 ? -0.621 -5.578 -3.08 1 91.69 249 GLY A C 1
ATOM 1951 O O . GLY A 1 249 ? 0.457 -5.59 -3.68 1 91.69 249 GLY A O 1
ATOM 1952 N N . LEU A 1 250 ? -1.746 -5.754 -3.672 1 91.56 250 LEU A N 1
ATOM 1953 C CA . LEU A 1 250 ? -1.812 -6.047 -5.102 1 91.56 250 LEU A CA 1
ATOM 1954 C C . LEU A 1 250 ? -1.295 -4.875 -5.922 1 91.56 250 LEU A C 1
ATOM 1956 O O . LEU A 1 250 ? -0.531 -5.062 -6.871 1 91.56 250 LEU A O 1
ATOM 1960 N N . GLY A 1 251 ? -1.73 -3.695 -5.551 1 94.44 251 GLY A N 1
ATOM 1961 C CA . GLY A 1 251 ? -1.237 -2.508 -6.227 1 94.44 251 GLY A CA 1
ATOM 1962 C C . GLY A 1 251 ? 0.268 -2.344 -6.125 1 94.44 251 GLY A C 1
ATOM 1963 O O . GLY A 1 251 ? 0.934 -2.045 -7.117 1 94.44 251 GLY A O 1
ATOM 1964 N N . MET A 1 252 ? 0.785 -2.592 -5 1 95.69 252 MET A N 1
ATOM 1965 C CA . MET A 1 252 ? 2.219 -2.438 -4.777 1 95.69 252 MET A CA 1
ATOM 1966 C C . MET A 1 252 ? 3.004 -3.514 -5.52 1 95.69 252 MET A C 1
ATOM 1968 O O . MET A 1 252 ? 4.121 -3.266 -5.98 1 95.69 252 MET A O 1
ATOM 1972 N N . ALA A 1 253 ? 2.428 -4.719 -5.562 1 95.94 253 ALA A N 1
ATOM 1973 C CA . ALA A 1 253 ? 3.072 -5.781 -6.328 1 95.94 253 ALA A CA 1
ATOM 1974 C C . ALA A 1 253 ? 3.191 -5.398 -7.801 1 95.94 253 ALA A C 1
ATOM 1976 O O . ALA A 1 253 ? 4.242 -5.594 -8.414 1 95.94 253 ALA A O 1
ATOM 1977 N N . MET A 1 254 ? 2.139 -4.859 -8.32 1 96.5 254 MET A N 1
ATOM 1978 C CA . MET A 1 254 ? 2.16 -4.426 -9.719 1 96.5 254 MET A CA 1
ATOM 1979 C C . MET A 1 254 ? 3.102 -3.242 -9.906 1 96.5 254 MET A C 1
ATOM 1981 O O . MET A 1 254 ? 3.748 -3.115 -10.945 1 96.5 254 MET A O 1
ATOM 1985 N N . PHE A 1 255 ? 3.131 -2.352 -8.914 1 97.75 255 PHE A N 1
ATOM 1986 C CA . PHE A 1 255 ? 4.078 -1.244 -8.953 1 97.75 255 PHE A CA 1
ATOM 1987 C C . PHE A 1 255 ? 5.512 -1.761 -9 1 97.75 255 PHE A C 1
ATOM 1989 O O . PHE A 1 255 ? 6.332 -1.26 -9.773 1 97.75 255 PHE A O 1
ATOM 1996 N N . SER A 1 256 ? 5.801 -2.744 -8.172 1 97.38 256 SER A N 1
ATOM 1997 C CA . SER A 1 256 ? 7.121 -3.369 -8.164 1 97.38 256 SER A CA 1
ATOM 1998 C C . SER A 1 256 ? 7.457 -3.969 -9.523 1 97.38 256 SER A C 1
ATOM 2000 O O . SER A 1 256 ? 8.586 -3.85 -9.992 1 97.38 256 SER A O 1
ATOM 2002 N N . LEU A 1 257 ? 6.508 -4.629 -10.133 1 97.12 257 LEU A N 1
ATOM 2003 C CA . LEU A 1 257 ? 6.688 -5.199 -11.469 1 97.12 257 LEU A CA 1
ATOM 2004 C C . LEU A 1 257 ? 7.031 -4.109 -12.477 1 97.12 257 LEU A C 1
ATOM 2006 O O . LEU A 1 257 ? 7.914 -4.293 -13.32 1 97.12 257 LEU A O 1
ATOM 2010 N N . GLY A 1 258 ? 6.332 -3.01 -12.398 1 97.31 258 GLY A N 1
ATOM 2011 C CA . GLY A 1 258 ? 6.621 -1.892 -13.281 1 97.31 258 GLY A CA 1
ATOM 2012 C C . GLY A 1 258 ? 8.016 -1.319 -13.086 1 97.31 258 GLY A C 1
ATOM 2013 O O . GLY A 1 258 ? 8.688 -0.969 -14.055 1 97.31 258 GLY A O 1
ATOM 2014 N N . LEU A 1 259 ? 8.391 -1.1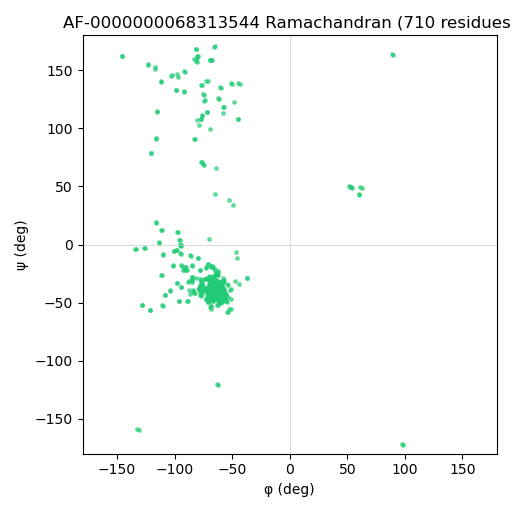65 -11.844 1 97.5 259 LEU A N 1
ATOM 2015 C CA . LEU A 1 259 ? 9.742 -0.703 -11.547 1 97.5 259 LEU A CA 1
ATOM 2016 C C . LEU A 1 259 ? 10.781 -1.635 -12.156 1 97.5 259 LEU A C 1
ATOM 2018 O O . LEU A 1 259 ? 11.773 -1.175 -12.727 1 97.5 259 LEU A O 1
ATOM 2022 N N . PHE A 1 260 ? 10.57 -2.934 -12.008 1 96.62 260 PHE A N 1
ATOM 2023 C CA . PHE A 1 260 ? 11.484 -3.934 -12.547 1 96.62 260 PHE A CA 1
ATOM 2024 C C . PHE A 1 260 ? 11.578 -3.824 -14.062 1 96.62 260 PHE A C 1
ATOM 2026 O O . PHE A 1 260 ? 12.68 -3.83 -14.625 1 96.62 260 PHE A O 1
ATOM 2033 N N . MET A 1 261 ? 10.477 -3.67 -14.672 1 94.75 261 MET A N 1
ATOM 2034 C CA . MET A 1 261 ? 10.43 -3.553 -16.125 1 94.75 261 MET A CA 1
ATOM 2035 C C . MET A 1 261 ? 11.211 -2.334 -16.594 1 94.75 261 MET A C 1
ATOM 2037 O O . MET A 1 261 ? 11.938 -2.404 -17.594 1 94.75 261 MET A O 1
ATOM 2041 N N . ALA A 1 262 ? 11.039 -1.31 -15.898 1 95.06 262 ALA A N 1
ATOM 2042 C CA . ALA A 1 262 ? 11.703 -0.06 -16.266 1 95.06 262 ALA A CA 1
ATOM 2043 C C . ALA A 1 262 ? 13.219 -0.181 -16.141 1 95.06 262 ALA A C 1
ATOM 2045 O O . ALA A 1 262 ? 13.961 0.535 -16.812 1 95.06 262 ALA A O 1
ATOM 2046 N N . SER A 1 263 ? 13.641 -1.021 -15.273 1 93.25 263 SER A N 1
ATOM 2047 C CA . SER A 1 263 ? 15.07 -1.187 -15.039 1 93.25 263 SER A CA 1
ATOM 2048 C C . SER A 1 263 ? 15.711 -2.062 -16.109 1 93.25 263 SER A C 1
ATOM 2050 O O . SER A 1 263 ? 16.938 -2.162 -16.188 1 93.25 263 SER A O 1
ATOM 2052 N N . ARG A 1 264 ? 14.914 -2.693 -16.891 1 92.25 264 ARG A N 1
ATOM 2053 C CA . ARG A 1 264 ? 15.422 -3.543 -17.969 1 92.25 264 ARG A CA 1
ATOM 2054 C C . ARG A 1 264 ? 15.562 -2.756 -19.266 1 92.25 264 ARG A C 1
ATOM 2056 O O . ARG A 1 264 ? 14.828 -1.797 -19.5 1 92.25 264 ARG A O 1
ATOM 2063 N N . PRO A 1 265 ? 16.531 -3.127 -20.094 1 89.31 265 PRO A N 1
ATOM 2064 C CA . PRO A 1 265 ? 16.75 -2.406 -21.344 1 89.31 265 PRO A CA 1
ATOM 2065 C C . PRO A 1 265 ? 15.602 -2.582 -22.344 1 89.31 265 PRO A C 1
ATOM 2067 O O . PRO A 1 265 ? 15.344 -1.693 -23.156 1 89.31 265 PRO A O 1
ATOM 2070 N N . SER A 1 266 ? 14.93 -3.688 -22.297 1 88.69 266 SER A N 1
ATOM 2071 C CA . SER A 1 266 ? 13.82 -3.984 -23.188 1 88.69 266 SER A CA 1
ATOM 2072 C C . SER A 1 266 ? 12.547 -4.285 -22.422 1 88.69 266 SER A C 1
ATOM 2074 O O . SER A 1 266 ? 12.594 -4.703 -21.266 1 88.69 266 SER A O 1
ATOM 2076 N N . ILE A 1 267 ? 11.445 -4.031 -23.156 1 85.56 267 ILE A N 1
ATOM 2077 C CA . ILE A 1 267 ? 10.156 -4.316 -22.547 1 85.56 267 ILE A CA 1
ATOM 2078 C C . ILE A 1 267 ? 9.992 -5.824 -22.359 1 85.56 267 ILE A C 1
ATOM 2080 O O . ILE A 1 267 ? 9.391 -6.277 -21.391 1 85.56 267 ILE A O 1
ATOM 2084 N N . ILE A 1 268 ? 10.445 -6.547 -23.406 1 88.81 268 ILE A N 1
ATOM 2085 C CA . ILE A 1 268 ? 10.547 -7.992 -23.234 1 88.81 268 ILE A CA 1
ATOM 2086 C C . ILE A 1 268 ? 11.852 -8.336 -22.516 1 88.81 2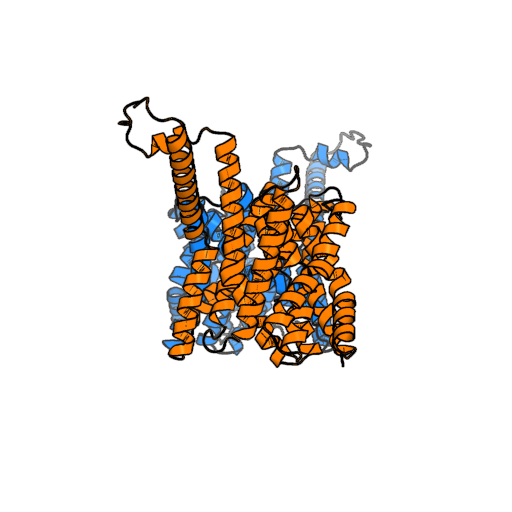68 ILE A C 1
ATOM 2088 O O . ILE A 1 268 ? 12.867 -8.602 -23.172 1 88.81 268 ILE A O 1
ATOM 2092 N N . ALA A 1 269 ? 11.789 -8.398 -21.266 1 85.31 269 ALA A N 1
ATOM 2093 C CA . ALA A 1 269 ? 12.961 -8.422 -20.391 1 85.31 269 ALA A CA 1
ATOM 2094 C C . ALA A 1 269 ? 13.797 -9.68 -20.625 1 85.31 269 ALA A C 1
ATOM 2096 O O . ALA A 1 269 ? 15.023 -9.648 -20.5 1 85.31 269 ALA A O 1
ATOM 2097 N N . CYS A 1 270 ? 13.125 -10.875 -20.938 1 89.75 270 CYS A N 1
ATOM 2098 C CA . CYS A 1 270 ? 13.844 -12.141 -21.031 1 89.75 270 CYS A CA 1
ATOM 2099 C C . CYS A 1 270 ? 14.227 -12.43 -22.484 1 89.75 270 CYS A C 1
ATOM 2101 O O . CYS A 1 270 ? 14.898 -13.43 -22.766 1 89.75 270 CYS A O 1
ATOM 2103 N N . GLY A 1 271 ? 13.883 -11.578 -23.422 1 91.06 271 GLY A N 1
ATOM 2104 C CA . GLY A 1 271 ? 14.117 -11.852 -24.828 1 91.06 271 GLY A CA 1
ATOM 2105 C C . GLY A 1 271 ? 12.961 -12.578 -25.5 1 91.06 271 GLY A C 1
ATOM 2106 O O . GLY A 1 271 ? 12.172 -13.242 -24.812 1 91.06 271 GLY A O 1
ATOM 2107 N N . THR A 1 272 ? 12.883 -12.602 -26.719 1 92.88 272 THR A N 1
ATOM 2108 C CA . THR A 1 272 ? 11.742 -13.094 -27.469 1 92.88 272 THR A CA 1
ATOM 2109 C C . THR A 1 272 ? 11.641 -14.617 -27.375 1 92.88 272 THR A C 1
ATOM 2111 O O . THR A 1 272 ? 10.539 -15.156 -27.25 1 92.88 272 THR A O 1
ATOM 2114 N N . ARG A 1 273 ? 12.695 -15.258 -27.469 1 95 273 ARG A N 1
ATOM 2115 C CA . ARG A 1 273 ? 12.695 -16.719 -27.438 1 95 273 ARG A CA 1
ATOM 2116 C C . ARG A 1 273 ? 12.141 -17.219 -26.109 1 95 273 ARG A C 1
ATOM 2118 O O . ARG A 1 273 ? 11.25 -18.078 -26.078 1 95 273 ARG A O 1
ATOM 2125 N N . LEU A 1 274 ? 12.648 -16.688 -25.047 1 95.38 274 LEU A N 1
ATOM 2126 C CA . LEU A 1 274 ? 12.203 -17.109 -23.719 1 95.38 274 LEU A CA 1
ATOM 2127 C C . LEU A 1 274 ? 10.781 -16.641 -23.453 1 95.38 274 LEU A C 1
ATOM 2129 O O . LEU A 1 274 ? 10.031 -17.281 -22.719 1 95.38 274 LEU A O 1
ATOM 2133 N N . ALA A 1 275 ? 10.445 -15.508 -24.062 1 96.25 275 ALA A N 1
ATOM 2134 C CA . ALA A 1 275 ? 9.078 -15.016 -23.922 1 96.25 275 ALA A CA 1
ATOM 2135 C C . ALA A 1 275 ? 8.086 -15.992 -24.547 1 96.25 275 ALA A C 1
ATOM 2137 O O . ALA A 1 275 ? 7.039 -16.281 -23.969 1 96.25 275 ALA A O 1
ATOM 2138 N N . VAL A 1 276 ? 8.422 -16.5 -25.719 1 96.19 276 VAL A N 1
ATOM 2139 C CA . VAL A 1 276 ? 7.562 -17.453 -26.422 1 96.19 276 VAL A CA 1
ATOM 2140 C C . VAL A 1 276 ? 7.477 -18.75 -25.625 1 96.19 276 VAL A C 1
ATOM 2142 O O . VAL A 1 276 ? 6.398 -19.344 -25.5 1 96.19 276 VAL A O 1
ATOM 2145 N N . LEU A 1 277 ? 8.57 -19.109 -25.094 1 95 277 LEU A N 1
ATOM 2146 C CA . LEU A 1 277 ? 8.594 -20.312 -24.25 1 95 277 LEU A CA 1
ATOM 2147 C C . LEU A 1 277 ? 7.727 -20.125 -23.016 1 95 277 LEU A C 1
ATOM 2149 O O . LEU A 1 277 ? 7 -21.031 -22.609 1 95 277 LEU A O 1
ATOM 2153 N N . ALA A 1 278 ? 7.848 -18.969 -22.438 1 96.5 278 ALA A N 1
ATOM 2154 C CA . ALA A 1 278 ? 7.059 -18.656 -21.25 1 96.5 278 ALA A CA 1
ATOM 2155 C C . ALA A 1 278 ? 5.562 -18.703 -21.562 1 96.5 278 ALA A C 1
ATOM 2157 O O . ALA A 1 278 ? 4.781 -19.266 -20.781 1 96.5 278 ALA A O 1
ATOM 2158 N N . MET A 1 279 ? 5.207 -18.203 -22.688 1 96.81 279 MET A N 1
ATOM 2159 C CA . MET A 1 279 ? 3.803 -18.203 -23.094 1 96.81 279 MET A CA 1
ATOM 2160 C C . MET A 1 279 ? 3.314 -19.609 -23.391 1 96.81 279 MET A C 1
ATOM 2162 O O . MET A 1 279 ? 2.182 -19.969 -23.047 1 96.81 279 MET A O 1
ATOM 2166 N N . GLY A 1 280 ? 4.156 -20.344 -24.016 1 96.81 280 GLY A N 1
ATOM 2167 C CA . GLY A 1 280 ? 3.812 -21.734 -24.281 1 96.81 280 GLY A CA 1
ATOM 2168 C C . GLY A 1 280 ? 3.627 -22.547 -23.016 1 96.81 280 GLY A C 1
ATOM 2169 O O . GLY A 1 280 ? 2.699 -23.359 -22.922 1 96.81 280 GLY A O 1
ATOM 2170 N N . MET A 1 281 ? 4.512 -22.344 -22.078 1 96.94 281 MET A N 1
ATOM 2171 C CA . MET A 1 281 ? 4.406 -23.047 -20.797 1 96.94 281 MET A CA 1
ATOM 2172 C C . MET A 1 281 ? 3.127 -22.656 -20.062 1 96.94 281 MET A C 1
ATOM 2174 O O . MET A 1 281 ? 2.439 -23.5 -19.5 1 96.94 281 MET A O 1
ATOM 2178 N N . LYS A 1 282 ? 2.799 -21.375 -20.141 1 97.25 282 LYS A N 1
ATOM 2179 C CA . LYS A 1 282 ? 1.677 -20.844 -19.375 1 97.25 282 LYS A CA 1
ATOM 2180 C C . LYS A 1 282 ? 0.345 -21.219 -20.016 1 97.25 282 LYS A C 1
ATOM 2182 O O . LYS A 1 282 ? -0.592 -21.625 -19.328 1 97.25 282 LYS A O 1
ATOM 2187 N N . PHE A 1 283 ? 0.254 -21.203 -21.375 1 97.62 283 PHE A N 1
ATOM 2188 C CA . PHE A 1 283 ? -1.063 -21.25 -22 1 97.62 283 PHE A CA 1
ATOM 2189 C C . PHE A 1 283 ? -1.284 -22.594 -22.688 1 97.62 283 PHE A C 1
ATOM 2191 O O . PHE A 1 283 ? -2.404 -22.922 -23.094 1 97.62 283 PHE A O 1
ATOM 2198 N N . LEU A 1 284 ? -0.24 -23.406 -22.781 1 97.38 284 LEU A N 1
ATOM 2199 C CA . LEU A 1 284 ? -0.393 -24.719 -23.422 1 97.38 284 LEU A CA 1
ATOM 2200 C C . LEU A 1 284 ? -0.022 -25.828 -22.453 1 97.38 284 LEU A C 1
ATOM 2202 O O . LEU A 1 284 ? -0.855 -26.688 -22.125 1 97.38 284 LEU A O 1
ATOM 2206 N N . VAL A 1 285 ? 1.172 -25.797 -21.906 1 97.69 285 VAL A N 1
ATOM 2207 C CA . VAL A 1 285 ? 1.653 -26.875 -21.047 1 97.69 285 VAL A CA 1
ATOM 2208 C C . VAL A 1 285 ? 0.857 -26.891 -19.734 1 97.69 285 VAL A C 1
ATOM 2210 O O . VAL A 1 285 ? 0.427 -27.953 -19.281 1 97.69 285 VAL A O 1
ATOM 2213 N N . GLY A 1 286 ? 0.669 -25.75 -19.125 1 97.38 286 GLY A N 1
ATOM 2214 C CA . GLY A 1 286 ? -0.087 -25.641 -17.891 1 97.38 286 GLY A CA 1
ATOM 2215 C C . GLY A 1 286 ? -1.474 -26.25 -17.984 1 97.38 286 GLY A C 1
ATOM 2216 O O . GLY A 1 286 ? -1.782 -27.219 -17.281 1 97.38 286 GLY A O 1
ATOM 2217 N N . PRO A 1 287 ? -2.279 -25.75 -18.922 1 97.5 287 PRO A N 1
ATOM 2218 C CA . PRO A 1 287 ? -3.627 -26.312 -19.094 1 97.5 287 PRO A CA 1
ATOM 2219 C C . PRO A 1 287 ? -3.617 -27.781 -19.484 1 97.5 287 PRO A C 1
ATOM 2221 O O . PRO A 1 287 ? -4.512 -28.531 -19.109 1 97.5 287 PRO A O 1
ATOM 2224 N N . ALA A 1 288 ? -2.625 -28.203 -20.234 1 97.88 288 ALA A N 1
ATOM 2225 C CA . ALA A 1 288 ? -2.533 -29.609 -20.609 1 97.88 288 ALA A CA 1
ATOM 2226 C C . ALA A 1 288 ? -2.303 -30.484 -19.375 1 97.88 288 ALA A C 1
ATOM 2228 O O . ALA A 1 288 ? -2.918 -31.547 -19.25 1 97.88 288 ALA A O 1
ATOM 2229 N N . ILE A 1 289 ? -1.447 -30.047 -18.516 1 98.25 289 ILE A N 1
ATOM 2230 C CA . ILE A 1 289 ? -1.171 -30.797 -17.297 1 98.25 289 ILE A CA 1
ATOM 2231 C C . ILE A 1 289 ? -2.416 -30.828 -16.406 1 98.25 289 ILE A C 1
ATOM 2233 O O . ILE A 1 289 ? -2.738 -31.859 -15.82 1 98.25 289 ILE A O 1
ATOM 2237 N N . MET A 1 290 ? -3.098 -29.719 -16.312 1 98 290 MET A N 1
ATOM 2238 C CA . MET A 1 290 ? -4.324 -29.672 -15.523 1 98 290 MET A CA 1
ATOM 2239 C C . MET A 1 290 ? -5.391 -30.578 -16.125 1 98 290 MET A C 1
ATOM 2241 O O . MET A 1 290 ? -6.121 -31.25 -15.391 1 98 290 MET A O 1
ATOM 2245 N N . ALA A 1 291 ? -5.477 -30.578 -17.438 1 97.06 291 ALA A N 1
ATOM 2246 C CA . ALA A 1 291 ? -6.441 -31.453 -18.094 1 97.06 291 ALA A CA 1
ATOM 2247 C C . ALA A 1 291 ? -6.152 -32.906 -17.781 1 97.06 291 ALA A C 1
ATOM 2249 O O . ALA A 1 291 ? -7.074 -33.719 -17.562 1 97.06 291 ALA A O 1
ATOM 2250 N N . ALA A 1 292 ? -4.934 -33.281 -17.828 1 97.44 292 ALA A N 1
ATOM 2251 C CA . ALA A 1 292 ? -4.547 -34.656 -17.484 1 97.44 292 ALA A CA 1
ATOM 2252 C C . ALA A 1 292 ? -4.938 -35 -16.047 1 97.44 292 ALA A C 1
ATOM 2254 O O . ALA A 1 292 ? -5.508 -36.062 -15.797 1 97.44 292 ALA A O 1
ATOM 2255 N N . SER A 1 293 ? -4.605 -34.094 -15.148 1 97.75 293 SER A N 1
ATOM 2256 C CA . SER A 1 293 ? -4.93 -34.312 -13.742 1 97.75 293 SER A CA 1
ATOM 2257 C C . SER A 1 293 ? -6.441 -34.344 -13.523 1 97.75 293 SER A C 1
ATOM 2259 O O . SER A 1 293 ? -6.941 -35.219 -12.812 1 97.75 293 SER A O 1
ATOM 2261 N N . ALA A 1 294 ? -7.133 -33.406 -14.117 1 97 294 ALA A N 1
ATOM 2262 C CA . ALA A 1 294 ? -8.586 -33.281 -13.961 1 97 294 ALA A CA 1
ATOM 2263 C C . ALA A 1 294 ? -9.281 -34.531 -14.555 1 97 294 ALA A C 1
ATOM 2265 O O . ALA A 1 294 ? -10.305 -34.969 -14.031 1 97 294 ALA A O 1
ATOM 2266 N N . SER A 1 295 ? -8.805 -35.094 -15.656 1 96.31 295 SER A N 1
ATOM 2267 C CA . SER A 1 295 ? -9.414 -36.25 -16.297 1 96.31 295 SER A CA 1
ATOM 2268 C C . SER A 1 295 ? -9.375 -37.469 -15.391 1 96.31 295 SER A C 1
ATOM 2270 O O . SER A 1 295 ? -10.219 -38.344 -15.492 1 96.31 295 SER A O 1
ATOM 2272 N N . ILE A 1 296 ? -8.438 -37.469 -14.508 1 95.19 296 ILE A N 1
ATOM 2273 C CA . ILE A 1 296 ? -8.266 -38.594 -13.594 1 95.19 296 ILE A CA 1
ATOM 2274 C C . ILE A 1 296 ? -9.133 -38.375 -12.352 1 95.19 296 ILE A C 1
ATOM 2276 O O . ILE A 1 296 ? -9.68 -39.344 -11.805 1 95.19 296 ILE A O 1
ATOM 2280 N N . THR A 1 297 ? -9.328 -37.156 -11.953 1 95.44 297 THR A N 1
ATOM 2281 C CA . THR A 1 297 ? -9.859 -36.906 -10.617 1 95.44 297 THR A CA 1
ATOM 2282 C C . THR A 1 297 ? -11.281 -36.344 -10.695 1 95.44 297 THR A C 1
ATOM 2284 O O . THR A 1 297 ? -12.039 -36.438 -9.734 1 95.44 297 THR A O 1
ATOM 2287 N N . LEU A 1 298 ? -11.578 -35.688 -11.836 1 93.44 298 LEU A N 1
ATOM 2288 C CA . LEU A 1 298 ? -12.844 -34.969 -11.914 1 93.44 298 LEU A CA 1
ATOM 2289 C C . LEU A 1 298 ? -13.734 -35.562 -13.016 1 93.44 298 LEU A C 1
ATOM 2291 O O . LEU A 1 298 ? -13.234 -36.125 -13.977 1 93.44 298 LEU A O 1
ATOM 2295 N N . SER A 1 299 ? -15.07 -35.375 -12.758 1 86.81 299 SER A N 1
ATOM 2296 C CA . SER A 1 299 ? -16.016 -35.719 -13.812 1 86.81 299 SER A CA 1
ATOM 2297 C C . SER A 1 299 ? -16.141 -34.562 -14.82 1 86.81 299 SER A C 1
ATOM 2299 O O . SER A 1 299 ? -15.852 -33.406 -14.508 1 86.81 299 SER A O 1
ATOM 2301 N N . ARG A 1 300 ? -16.641 -34.969 -16.016 1 85.38 300 ARG A N 1
ATOM 2302 C CA . ARG A 1 300 ? -16.734 -34 -17.109 1 85.38 300 ARG A CA 1
ATOM 2303 C C . ARG A 1 300 ? -17.891 -33.031 -16.875 1 85.38 300 ARG A C 1
ATOM 2305 O O . ARG A 1 300 ? -18.969 -33.188 -17.469 1 85.38 300 ARG A O 1
ATOM 2312 N N . GLY A 1 301 ? -17.859 -32.188 -15.945 1 89.38 301 GLY A N 1
ATOM 2313 C CA . GLY A 1 301 ? -18.844 -31.172 -15.625 1 89.38 301 GLY A CA 1
ATOM 2314 C C . GLY A 1 301 ? -18.219 -29.797 -15.422 1 89.38 301 GLY A C 1
ATOM 2315 O O . GLY A 1 301 ? -17.219 -29.469 -16.047 1 89.38 301 GLY A O 1
ATOM 2316 N N . THR A 1 302 ? -18.922 -29.031 -14.789 1 90.56 302 THR A N 1
ATOM 2317 C CA . THR A 1 302 ? -18.516 -27.641 -14.578 1 90.56 302 THR A CA 1
ATOM 2318 C C . THR A 1 302 ? -17.188 -27.578 -13.844 1 90.56 302 THR A C 1
ATOM 2320 O O . THR A 1 302 ? -16.328 -26.75 -14.172 1 90.56 302 THR A O 1
ATOM 2323 N N . LEU A 1 303 ? -17.062 -28.469 -12.914 1 94.44 303 LEU A N 1
ATOM 2324 C CA . LEU A 1 303 ? -15.82 -28.5 -12.141 1 94.44 303 LEU A CA 1
ATOM 2325 C C . LEU A 1 303 ? -14.625 -28.781 -13.031 1 94.44 303 LEU A C 1
ATOM 2327 O O . LEU A 1 303 ? -13.555 -28.188 -12.852 1 94.44 303 LEU A O 1
ATOM 2331 N N . PHE A 1 304 ? -14.789 -29.656 -13.953 1 95.56 304 PHE A N 1
ATOM 2332 C CA . PHE A 1 304 ? -13.766 -30.016 -14.938 1 95.56 304 PHE A CA 1
ATOM 2333 C C . PHE A 1 304 ? -13.414 -28.812 -15.812 1 95.56 304 PHE A C 1
ATOM 2335 O O . PHE A 1 304 ? -12.242 -28.469 -15.961 1 95.56 304 PHE A O 1
ATOM 2342 N N . LYS A 1 305 ? -14.344 -28.156 -16.297 1 95.06 305 LYS A N 1
ATOM 2343 C CA . LYS A 1 305 ? -14.156 -27 -17.188 1 95.06 305 LYS A CA 1
ATOM 2344 C C . LYS A 1 305 ? -13.508 -25.844 -16.438 1 95.06 305 LYS A C 1
ATOM 2346 O O . LYS A 1 305 ? -12.562 -25.234 -16.953 1 95.06 305 LYS A O 1
ATOM 2351 N N . VAL A 1 306 ? -13.992 -25.578 -15.227 1 94.88 306 VAL A N 1
ATOM 2352 C CA . VAL A 1 306 ? -13.492 -24.484 -14.406 1 94.88 306 VAL A CA 1
ATOM 2353 C C . VAL A 1 306 ? -12.016 -24.703 -14.086 1 94.88 306 VAL A C 1
ATOM 2355 O O . VAL A 1 306 ? -11.211 -23.781 -14.133 1 94.88 306 VAL A O 1
ATOM 2358 N N . SER A 1 307 ? -11.68 -25.938 -13.805 1 96.5 307 SER A N 1
ATOM 2359 C CA . SER A 1 307 ? -10.297 -26.25 -13.445 1 96.5 307 SER A CA 1
ATOM 2360 C C . SER A 1 307 ? -9.352 -26.016 -14.617 1 96.5 307 SER A C 1
ATOM 2362 O O . SER A 1 307 ? -8.258 -25.484 -14.438 1 96.5 307 SER A O 1
ATOM 2364 N N . ILE A 1 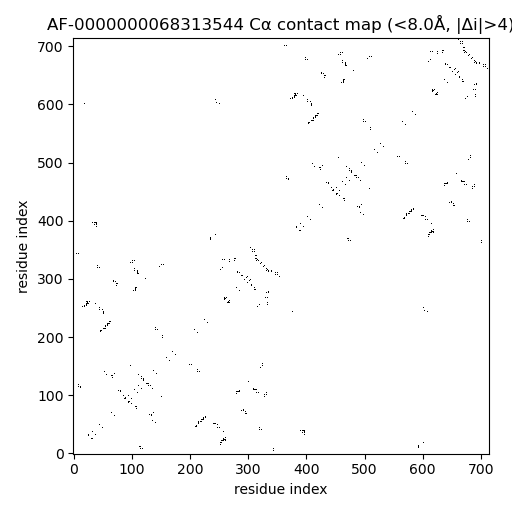308 ? -9.758 -26.312 -15.805 1 96.44 308 ILE A N 1
ATOM 2365 C CA . ILE A 1 308 ? -8.906 -26.188 -16.984 1 96.44 308 ILE A CA 1
ATOM 2366 C C . ILE A 1 308 ? -8.82 -24.719 -17.406 1 96.44 308 ILE A C 1
ATOM 2368 O O . ILE A 1 308 ? -7.73 -24.219 -17.688 1 96.44 308 ILE A O 1
ATOM 2372 N N . VAL A 1 309 ? -9.922 -24 -17.406 1 95.12 309 VAL A N 1
ATOM 2373 C CA . VAL A 1 309 ? -9.922 -22.594 -17.797 1 95.12 309 VAL A CA 1
ATOM 2374 C C . VAL A 1 309 ? -9.102 -21.797 -16.797 1 95.12 309 VAL A C 1
ATOM 2376 O O . VAL A 1 309 ? -8.383 -20.859 -17.172 1 95.12 309 VAL A O 1
ATOM 2379 N N . GLN A 1 310 ? -9.234 -22.141 -15.57 1 96.5 310 GLN A N 1
ATOM 2380 C CA . GLN A 1 310 ? -8.43 -21.484 -14.539 1 96.5 310 GLN A CA 1
ATOM 2381 C C . GLN A 1 310 ? -6.938 -21.672 -14.797 1 96.5 310 GLN A C 1
ATOM 2383 O O . GLN A 1 310 ? -6.141 -20.766 -14.578 1 96.5 310 GLN A O 1
ATOM 2388 N N . ALA A 1 311 ? -6.551 -22.812 -15.289 1 97.06 311 ALA A N 1
ATOM 2389 C CA . ALA A 1 311 ? -5.145 -23.125 -15.547 1 97.06 311 ALA A CA 1
ATOM 2390 C C . ALA A 1 311 ? -4.617 -22.328 -16.734 1 97.06 311 ALA A C 1
ATOM 2392 O O . ALA A 1 311 ? -3.404 -22.188 -16.906 1 97.06 311 ALA A O 1
ATOM 2393 N N . CYS A 1 312 ? -5.473 -21.781 -17.547 1 96.06 312 CYS A N 1
ATOM 2394 C CA . CYS A 1 312 ? -5.031 -21.047 -18.734 1 96.06 312 CYS A CA 1
ATOM 2395 C C . CYS A 1 312 ? -4.949 -19.562 -18.453 1 96.06 312 CYS A C 1
ATOM 2397 O O . CYS A 1 312 ? -4.664 -18.766 -19.359 1 96.06 312 CYS A O 1
ATOM 2399 N N . LEU A 1 313 ? -5.199 -19.141 -17.219 1 95.94 313 LEU A N 1
ATOM 2400 C CA . LEU A 1 313 ? -5.07 -17.75 -16.828 1 95.94 313 LEU A CA 1
ATOM 2401 C C . LEU A 1 313 ? -3.609 -17.297 -16.859 1 95.94 313 LEU A C 1
ATOM 2403 O O . LEU A 1 313 ? -2.703 -18.141 -16.844 1 95.94 313 LEU A O 1
ATOM 2407 N N . PRO A 1 314 ? -3.367 -16.016 -16.953 1 95.94 314 PRO A N 1
ATOM 2408 C CA . PRO A 1 314 ? -1.984 -15.531 -17.031 1 95.94 314 PRO A CA 1
ATOM 2409 C C . PRO A 1 314 ? -1.201 -15.805 -15.742 1 95.94 314 PRO A C 1
ATOM 2411 O O . PRO A 1 314 ? -1.782 -16.219 -14.734 1 95.94 314 PRO A O 1
ATOM 2414 N N . GLN A 1 315 ? 0.1 -15.555 -15.883 1 97.12 315 GLN A N 1
ATOM 2415 C CA . GLN A 1 315 ? 1.027 -15.766 -14.781 1 97.12 315 GLN A CA 1
ATOM 2416 C C . GLN A 1 315 ? 0.656 -14.898 -13.578 1 97.12 315 GLN A C 1
ATOM 2418 O O . GLN A 1 315 ? 0.291 -13.734 -13.734 1 97.12 315 GLN A O 1
ATOM 2423 N N . GLY A 1 316 ? 0.681 -15.508 -12.43 1 96.62 316 GLY A N 1
ATOM 2424 C CA . GLY A 1 316 ? 0.431 -14.758 -11.211 1 96.62 316 GLY A CA 1
ATOM 2425 C C . GLY A 1 316 ? 1.544 -13.789 -10.859 1 96.62 316 GLY A C 1
ATOM 2426 O O . GLY A 1 316 ? 2.697 -13.992 -11.25 1 96.62 316 GLY A O 1
ATOM 2427 N N . ILE A 1 317 ? 1.204 -12.828 -10.07 1 96 317 ILE A N 1
ATOM 2428 C CA . ILE A 1 317 ? 2.156 -11.773 -9.727 1 96 317 ILE A CA 1
ATOM 2429 C C . ILE A 1 317 ? 3.021 -12.227 -8.555 1 96 317 ILE A C 1
ATOM 2431 O O . ILE A 1 317 ? 4.191 -11.844 -8.453 1 96 317 ILE A O 1
ATOM 2435 N N . VAL A 1 318 ? 2.521 -13.039 -7.633 1 96.88 318 VAL A N 1
ATOM 2436 C CA . VAL A 1 318 ? 3.223 -13.422 -6.41 1 96.88 318 VAL A CA 1
ATOM 2437 C C . VAL A 1 318 ? 4.492 -14.188 -6.762 1 96.88 318 VAL A C 1
ATOM 2439 O O . VAL A 1 318 ? 5.57 -13.898 -6.238 1 96.88 318 VAL A O 1
ATOM 2442 N N . PRO A 1 319 ? 4.434 -15.141 -7.75 1 97.88 319 PRO A N 1
ATOM 2443 C CA . PRO A 1 319 ? 5.672 -15.82 -8.125 1 97.88 319 PRO A CA 1
ATOM 2444 C C . PRO A 1 319 ? 6.734 -14.859 -8.664 1 97.88 319 PRO A C 1
ATOM 2446 O O . PRO A 1 319 ? 7.93 -15.062 -8.438 1 97.88 319 PRO A O 1
ATOM 2449 N N . PHE A 1 320 ? 6.34 -13.852 -9.375 1 97.62 320 PHE A N 1
ATOM 2450 C CA . PHE A 1 320 ? 7.293 -12.852 -9.844 1 97.62 320 PHE A CA 1
ATOM 2451 C C . PHE A 1 320 ? 7.98 -12.172 -8.664 1 97.62 320 PHE A C 1
ATOM 2453 O O . PHE A 1 320 ? 9.203 -12 -8.672 1 97.62 320 PHE A O 1
ATOM 2460 N N . VAL A 1 321 ? 7.172 -11.719 -7.711 1 97.69 321 VAL A N 1
ATOM 2461 C CA . VAL A 1 321 ? 7.707 -11 -6.562 1 97.69 321 VAL A CA 1
ATOM 2462 C C . VAL A 1 321 ? 8.758 -11.852 -5.859 1 97.69 321 VAL A C 1
ATOM 2464 O O . VAL A 1 321 ? 9.828 -11.352 -5.484 1 97.69 321 VAL A O 1
ATOM 2467 N N . PHE A 1 322 ? 8.516 -13.141 -5.703 1 97.75 322 PHE A N 1
ATOM 2468 C CA . PHE A 1 322 ? 9.469 -14.039 -5.07 1 97.75 322 PHE A CA 1
ATOM 2469 C C . PHE A 1 322 ? 10.695 -14.242 -5.953 1 97.75 322 PHE A C 1
ATOM 2471 O O . PHE A 1 322 ? 11.828 -14.258 -5.461 1 97.75 322 PHE A O 1
ATOM 2478 N N . ALA A 1 323 ? 10.445 -14.383 -7.219 1 98.06 323 ALA A N 1
ATOM 2479 C CA . ALA A 1 323 ? 11.555 -14.547 -8.148 1 98.06 323 ALA A CA 1
ATOM 2480 C C . ALA A 1 323 ? 12.492 -13.344 -8.109 1 98.06 323 ALA A C 1
ATOM 2482 O O . ALA A 1 323 ? 13.711 -13.5 -8.195 1 98.06 323 ALA A O 1
ATOM 2483 N N . LYS A 1 324 ? 11.859 -12.211 -8.023 1 97.31 324 LYS A N 1
ATOM 2484 C CA . LYS A 1 324 ? 12.656 -10.984 -7.934 1 97.31 324 LYS A CA 1
ATOM 2485 C C . LYS A 1 324 ? 13.422 -10.922 -6.617 1 97.31 324 LYS A C 1
ATOM 2487 O O . LYS A 1 324 ? 14.594 -10.547 -6.59 1 97.31 324 LYS A O 1
ATOM 2492 N N . GLU A 1 325 ? 12.797 -11.32 -5.562 1 95.69 325 GLU A N 1
ATOM 2493 C CA . GLU A 1 325 ? 13.422 -11.305 -4.246 1 95.69 325 GLU A CA 1
ATOM 2494 C C . GLU A 1 325 ? 14.609 -12.266 -4.188 1 95.69 325 GLU A C 1
ATOM 2496 O O . GLU A 1 325 ? 15.633 -11.945 -3.58 1 95.69 325 GLU A O 1
ATOM 2501 N N . TYR A 1 326 ? 14.531 -13.422 -4.844 1 95.94 326 TYR A N 1
ATOM 2502 C CA . TYR A 1 326 ? 15.57 -14.445 -4.785 1 95.94 326 TYR A CA 1
ATOM 2503 C C . TYR A 1 326 ? 16.453 -14.406 -6.027 1 95.94 326 TYR A C 1
ATOM 2505 O O . TYR A 1 326 ? 17.406 -15.164 -6.141 1 95.94 326 TYR A O 1
ATOM 2513 N N . ASP A 1 327 ? 16.031 -13.539 -6.945 1 95.94 327 ASP A N 1
ATOM 2514 C CA . ASP A 1 327 ? 16.781 -13.305 -8.18 1 95.94 327 ASP A CA 1
ATOM 2515 C C . ASP A 1 327 ? 16.859 -14.586 -9.016 1 95.94 327 ASP A C 1
ATOM 2517 O O . ASP A 1 327 ? 17.953 -15 -9.406 1 95.94 327 ASP A O 1
ATOM 2521 N N . VAL A 1 328 ? 15.766 -15.195 -9.188 1 97.44 328 VAL A N 1
ATOM 2522 C CA . VAL A 1 328 ? 15.664 -16.391 -10.023 1 97.44 328 VAL A CA 1
ATOM 2523 C C . VAL A 1 328 ? 14.758 -16.109 -11.219 1 97.44 328 VAL A C 1
ATOM 2525 O O . VAL A 1 328 ? 13.547 -16.312 -11.141 1 97.44 328 VAL A O 1
ATOM 2528 N N . HIS A 1 329 ? 15.281 -15.68 -12.289 1 96.75 329 HIS A N 1
ATOM 2529 C CA . HIS A 1 329 ? 14.68 -15.414 -13.594 1 96.75 329 HIS A CA 1
ATOM 2530 C C . HIS A 1 329 ? 13.461 -14.516 -13.469 1 96.75 329 HIS A C 1
ATOM 2532 O O . HIS A 1 329 ? 12.391 -14.844 -13.992 1 96.75 329 HIS A O 1
ATOM 2538 N N . PRO A 1 330 ? 13.602 -13.406 -12.758 1 97.25 330 PRO A N 1
ATOM 2539 C CA . PRO A 1 330 ? 12.453 -12.5 -12.672 1 97.25 330 PRO A CA 1
ATOM 2540 C C . PRO A 1 330 ? 12.039 -11.93 -14.031 1 97.25 330 PRO A C 1
ATOM 2542 O O . PRO A 1 330 ? 10.875 -11.594 -14.234 1 97.25 330 PRO A O 1
ATOM 2545 N N . ASP A 1 331 ? 12.93 -11.906 -14.969 1 97.31 331 ASP A N 1
ATOM 2546 C CA . ASP A 1 331 ? 12.656 -11.391 -16.312 1 97.31 331 ASP A CA 1
ATOM 2547 C C . ASP A 1 331 ? 11.625 -12.258 -17.031 1 97.31 331 ASP A C 1
ATOM 2549 O O . ASP A 1 331 ? 10.742 -11.742 -17.719 1 97.31 331 ASP A O 1
ATOM 2553 N N . ILE A 1 332 ? 11.75 -13.523 -16.828 1 97.62 332 ILE A N 1
ATOM 2554 C CA . ILE A 1 332 ? 10.844 -14.461 -17.484 1 97.62 332 ILE A CA 1
ATOM 2555 C C . ILE A 1 332 ? 9.453 -14.352 -16.875 1 97.62 332 ILE A C 1
ATOM 2557 O O . ILE A 1 332 ? 8.453 -14.258 -17.594 1 97.62 332 ILE A O 1
ATOM 2561 N N . LEU A 1 333 ? 9.375 -14.344 -15.578 1 97.88 333 LEU A N 1
ATOM 2562 C CA . LEU A 1 333 ? 8.086 -14.297 -14.891 1 97.88 333 LEU A CA 1
ATOM 2563 C C . LEU A 1 333 ? 7.402 -12.945 -15.109 1 97.88 333 LEU A C 1
ATOM 2565 O O . LEU A 1 333 ? 6.18 -12.883 -15.273 1 97.88 333 LEU A O 1
ATOM 2569 N N . SER A 1 334 ? 8.203 -11.859 -15.055 1 96.81 334 SER A N 1
ATOM 2570 C CA . SER A 1 334 ? 7.625 -10.547 -15.328 1 96.81 334 SER A CA 1
ATOM 2571 C C . SER A 1 334 ? 7.008 -10.492 -16.719 1 96.81 334 SER A C 1
ATOM 2573 O O . SER A 1 334 ? 5.91 -9.961 -16.906 1 96.81 334 SER A O 1
ATOM 2575 N N . THR A 1 335 ? 7.672 -11.07 -17.688 1 95.94 335 THR A N 1
ATOM 2576 C CA . THR A 1 335 ? 7.156 -11.148 -19.062 1 95.94 335 THR A CA 1
ATOM 2577 C C . THR A 1 335 ? 5.867 -11.961 -19.109 1 95.94 335 THR A C 1
ATOM 2579 O O . THR A 1 335 ? 4.918 -11.586 -19.797 1 95.94 335 THR A O 1
ATOM 2582 N N . GLY A 1 336 ? 5.879 -13.008 -18.391 1 96.12 336 GLY A N 1
ATOM 2583 C CA . GLY A 1 336 ? 4.688 -13.836 -18.312 1 96.12 336 GLY A CA 1
ATOM 2584 C C . GLY A 1 336 ? 3.484 -13.094 -17.766 1 96.12 336 GLY A C 1
ATOM 2585 O O . GLY A 1 336 ? 2.361 -13.281 -18.234 1 96.12 336 GLY A O 1
ATOM 2586 N N . VAL A 1 337 ? 3.709 -12.266 -16.75 1 95.81 337 VAL A N 1
ATOM 2587 C CA . VAL A 1 337 ? 2.623 -11.516 -16.141 1 95.81 337 VAL A CA 1
ATOM 2588 C C . VAL A 1 337 ? 2.115 -10.445 -17.109 1 95.81 337 VAL A C 1
ATOM 2590 O O . VAL A 1 337 ? 0.914 -10.367 -17.375 1 95.81 337 VAL A O 1
ATOM 2593 N N . ILE A 1 338 ? 3.006 -9.711 -17.688 1 93.75 338 ILE A N 1
ATOM 2594 C CA . ILE A 1 338 ? 2.674 -8.531 -18.469 1 93.75 338 ILE A CA 1
ATOM 2595 C C . ILE A 1 338 ? 1.997 -8.953 -19.781 1 93.75 338 ILE A C 1
ATOM 2597 O O . ILE A 1 338 ? 0.885 -8.516 -20.078 1 93.75 338 ILE A O 1
ATOM 2601 N N . PHE A 1 339 ? 2.537 -9.836 -20.484 1 93.31 339 PHE A N 1
ATOM 2602 C CA . PHE A 1 339 ? 2.014 -10.219 -21.781 1 93.31 339 PHE A CA 1
ATOM 2603 C C . PHE A 1 339 ? 0.911 -11.266 -21.641 1 93.31 339 PHE A C 1
ATOM 2605 O O . PHE A 1 339 ? -0.01 -11.312 -22.453 1 93.31 339 PHE A O 1
ATOM 2612 N N . GLY A 1 340 ? 1.044 -11.992 -20.594 1 94.06 340 GLY A N 1
ATOM 2613 C CA . GLY A 1 340 ? -0.054 -12.906 -20.328 1 94.06 340 GLY A CA 1
ATOM 2614 C C . GLY A 1 340 ? -1.375 -12.195 -20.094 1 94.06 340 GLY A C 1
ATOM 2615 O O . GLY A 1 340 ? -2.416 -12.633 -20.594 1 94.06 340 GLY A O 1
ATOM 2616 N N . MET A 1 341 ? -1.315 -11.141 -19.328 1 91.5 341 MET A N 1
ATOM 2617 C CA . MET A 1 341 ? -2.533 -10.391 -19.031 1 91.5 341 MET A CA 1
ATOM 2618 C C . MET A 1 341 ? -3.098 -9.758 -20.297 1 91.5 341 MET A C 1
ATOM 2620 O O . MET A 1 341 ? -4.316 -9.641 -20.453 1 91.5 341 MET A O 1
ATOM 2624 N N . LEU A 1 342 ? -2.262 -9.414 -21.234 1 90.81 342 LEU A N 1
ATOM 2625 C CA . LEU A 1 342 ? -2.688 -8.773 -22.469 1 90.81 342 LEU A CA 1
ATOM 2626 C C . LEU A 1 342 ? -3.504 -9.734 -23.328 1 90.81 342 LEU A C 1
ATOM 2628 O O . LEU A 1 342 ? -4.461 -9.328 -23.984 1 90.81 342 LEU A O 1
ATOM 2632 N N . ILE A 1 343 ? -3.162 -11 -23.266 1 92.56 343 ILE A N 1
ATOM 2633 C CA . ILE A 1 343 ? -3.826 -11.945 -24.156 1 92.56 343 ILE A CA 1
ATOM 2634 C C . ILE A 1 343 ? -4.719 -12.883 -23.344 1 92.56 343 ILE A C 1
ATOM 2636 O O . ILE A 1 343 ? -5.172 -13.914 -23.844 1 92.56 343 ILE A O 1
ATOM 2640 N N . ALA A 1 344 ? -4.941 -12.562 -22.141 1 88.81 344 ALA A N 1
ATOM 2641 C CA . ALA A 1 344 ? -5.668 -13.422 -21.203 1 88.81 344 ALA A CA 1
ATOM 2642 C C . ALA A 1 344 ? -7.086 -13.695 -21.703 1 88.81 344 ALA A C 1
ATOM 2644 O O . ALA A 1 344 ? -7.543 -14.844 -21.703 1 88.81 344 ALA A O 1
ATOM 2645 N N . LEU A 1 345 ? -7.793 -12.672 -22.141 1 87.75 345 LEU A N 1
ATOM 2646 C CA . LEU A 1 345 ? -9.203 -12.805 -22.5 1 87.75 345 LEU A CA 1
ATOM 2647 C C . LEU A 1 345 ? -9.367 -13.656 -23.766 1 87.75 345 LEU A C 1
ATOM 2649 O O . LEU A 1 345 ? -10.125 -14.625 -23.766 1 87.75 345 LEU A O 1
ATOM 2653 N N . PRO A 1 346 ? -8.68 -13.328 -24.828 1 91.5 346 PRO A N 1
ATOM 2654 C CA . PRO A 1 346 ? -8.812 -14.188 -26.016 1 91.5 346 PRO A CA 1
ATOM 2655 C C . PRO A 1 346 ? -8.453 -15.641 -25.734 1 91.5 346 PRO A C 1
ATOM 2657 O O . PRO A 1 346 ? -9.109 -16.547 -26.234 1 91.5 346 PRO A O 1
ATOM 2660 N N . ILE A 1 347 ? -7.461 -15.922 -24.953 1 93.88 347 ILE A N 1
ATOM 2661 C CA . ILE A 1 347 ? -7.043 -17.281 -24.641 1 93.88 347 ILE A CA 1
ATOM 2662 C C . ILE A 1 347 ? -8.125 -17.969 -23.812 1 93.88 347 ILE A C 1
ATOM 2664 O O . ILE A 1 347 ? -8.477 -19.125 -24.094 1 93.88 347 ILE A O 1
ATOM 2668 N N . ALA A 1 348 ? -8.617 -17.297 -22.797 1 91 348 ALA A N 1
ATOM 2669 C CA . ALA A 1 348 ? -9.664 -17.859 -21.953 1 91 348 ALA A CA 1
ATOM 2670 C C . ALA A 1 348 ? -10.898 -18.219 -22.781 1 91 348 ALA A C 1
ATOM 2672 O O . ALA A 1 348 ? -11.547 -19.234 -22.531 1 91 348 ALA A O 1
ATOM 2673 N N . LEU A 1 349 ? -11.258 -17.422 -23.75 1 89.94 349 LEU A N 1
ATOM 2674 C CA . LEU A 1 349 ? -12.414 -17.672 -24.594 1 89.94 349 LEU A CA 1
ATOM 2675 C C . LEU A 1 349 ? -12.195 -18.875 -25.5 1 89.94 349 LEU A C 1
ATOM 2677 O O . LEU A 1 349 ? -13.117 -19.672 -25.719 1 89.94 349 LEU A O 1
ATOM 2681 N N . VAL A 1 350 ? -11.023 -18.953 -26 1 93.44 350 VAL A N 1
ATOM 2682 C CA . VAL A 1 350 ? -10.703 -20.109 -26.828 1 93.44 350 VAL A CA 1
ATOM 2683 C C . VAL A 1 350 ? -10.906 -21.391 -26.031 1 93.44 350 VAL A C 1
ATOM 2685 O O . VAL A 1 350 ? -11.562 -22.328 -26.516 1 93.44 350 VAL A O 1
ATOM 2688 N N . TYR A 1 351 ? -10.406 -21.484 -24.828 1 94.69 351 TYR A N 1
ATOM 2689 C CA . TYR A 1 351 ? -10.539 -22.672 -24 1 94.69 351 TYR A CA 1
ATOM 2690 C C . TYR A 1 351 ? -11.992 -22.891 -23.578 1 94.69 351 TYR A C 1
ATOM 2692 O O . TYR A 1 351 ? -12.461 -24.031 -23.5 1 94.69 351 TYR A O 1
ATOM 2700 N N . TYR A 1 352 ? -12.703 -21.844 -23.281 1 91.06 352 TYR A N 1
ATOM 2701 C CA . TYR A 1 352 ? -14.109 -21.906 -22.922 1 91.06 352 TYR A CA 1
ATOM 2702 C C . TYR A 1 352 ? -14.93 -22.562 -24.031 1 91.06 352 TYR A C 1
ATOM 2704 O O . TYR A 1 352 ? -15.742 -23.453 -23.766 1 91.06 352 TYR A O 1
ATOM 2712 N N . PHE A 1 353 ? -14.648 -22.203 -25.266 1 91.12 353 PHE A N 1
ATOM 2713 C CA . PHE A 1 353 ? -15.406 -22.719 -26.406 1 91.12 353 PHE A CA 1
ATOM 2714 C C . PHE A 1 353 ? -14.961 -24.141 -26.75 1 91.12 353 PHE A C 1
ATOM 2716 O O . PHE A 1 353 ? -15.781 -24.969 -27.141 1 91.12 353 PHE A O 1
ATOM 2723 N N . LEU A 1 354 ? -13.711 -24.359 -26.562 1 91.75 354 LEU A N 1
ATOM 2724 C CA . LEU A 1 354 ? -13.195 -25.703 -26.844 1 91.75 354 LEU A CA 1
ATOM 2725 C C . LEU A 1 354 ? -13.805 -26.719 -25.875 1 91.75 354 LEU A C 1
ATOM 2727 O O . LEU A 1 354 ? -14.055 -27.859 -26.25 1 91.75 354 LEU A O 1
ATOM 2731 N N . LEU A 1 355 ? -14.023 -26.297 -24.641 1 91.5 355 LEU A N 1
ATOM 2732 C CA . LEU A 1 355 ? -14.523 -27.203 -23.625 1 91.5 355 LEU A CA 1
ATOM 2733 C C . LEU A 1 355 ? -16.047 -27.297 -23.672 1 91.5 355 LEU A C 1
ATOM 2735 O O . LEU A 1 355 ? -16.641 -28.172 -23.031 1 91.5 355 LEU A O 1
ATOM 2739 N N . ALA A 1 356 ? -16.688 -26.359 -24.297 1 84.56 356 ALA A N 1
ATOM 2740 C CA . ALA A 1 356 ? -18.141 -26.406 -24.469 1 84.56 356 ALA A CA 1
ATOM 2741 C C . ALA A 1 356 ? -18.547 -27.453 -25.5 1 84.56 356 ALA A C 1
ATOM 2743 O O . ALA A 1 356 ? -19.703 -27.875 -25.562 1 84.56 356 ALA A O 1
ATOM 2744 N N . LEU A 1 357 ? -17.625 -27.828 -26.297 1 69.44 357 LEU A N 1
ATOM 2745 C CA . LEU A 1 357 ? -17.891 -28.844 -27.297 1 69.44 357 LEU A CA 1
ATOM 2746 C C . LEU A 1 357 ? -17.938 -30.234 -26.672 1 69.44 357 LEU A C 1
ATOM 2748 O O . LEU A 1 357 ? -17.219 -30.516 -25.703 1 69.44 357 LEU A O 1
ATOM 2752 N N . MET B 1 1 ? -23.125 13.008 24.797 1 65.19 1 MET B N 1
ATOM 2753 C CA . MET B 1 1 ? -22.188 12.406 25.734 1 65.19 1 MET B CA 1
ATOM 2754 C C . MET B 1 1 ? -21.391 11.273 25.094 1 65.19 1 MET B C 1
ATOM 2756 O O . MET B 1 1 ? -21.922 10.57 24.219 1 65.19 1 MET B O 1
ATOM 2760 N N . ILE B 1 2 ? -20.141 11.383 25.328 1 76.88 2 ILE B N 1
ATOM 2761 C CA . ILE B 1 2 ? -19.266 10.352 24.781 1 76.88 2 ILE B CA 1
ATOM 2762 C C . ILE B 1 2 ? -19.469 9.047 25.547 1 76.88 2 ILE B C 1
ATOM 2764 O O . ILE B 1 2 ? -19.344 9.016 26.781 1 76.88 2 ILE B O 1
ATOM 2768 N N . SER B 1 3 ? -19.984 8.023 24.891 1 82.19 3 SER B N 1
ATOM 2769 C CA . SER B 1 3 ? -20.203 6.707 25.5 1 82.19 3 SER B CA 1
ATOM 2770 C C . SER B 1 3 ? -18.938 5.879 25.516 1 82.19 3 SER B C 1
ATOM 2772 O O . SER B 1 3 ? -17.953 6.219 24.828 1 82.19 3 SER B O 1
ATOM 2774 N N . LEU B 1 4 ? -18.844 4.918 26.375 1 83.94 4 LEU B N 1
ATOM 2775 C CA . LEU B 1 4 ? -17.719 3.982 26.422 1 83.94 4 LEU B CA 1
ATOM 2776 C C . LEU B 1 4 ? -17.516 3.309 25.062 1 83.94 4 LEU B C 1
ATOM 2778 O O . LEU B 1 4 ? -16.391 3.016 24.672 1 83.94 4 LEU B O 1
ATOM 2782 N N . ALA B 1 5 ? -18.578 3.094 24.406 1 82.5 5 ALA B N 1
ATOM 2783 C CA . ALA B 1 5 ? -18.531 2.52 23.062 1 82.5 5 ALA B CA 1
ATOM 2784 C C . ALA B 1 5 ? -17.828 3.461 22.094 1 82.5 5 ALA B C 1
ATOM 2786 O O . ALA B 1 5 ? -17.078 3.014 21.219 1 82.5 5 ALA B O 1
ATOM 2787 N N . ASP B 1 6 ? -18 4.723 22.344 1 79.06 6 ASP B N 1
ATOM 2788 C CA . ASP B 1 6 ? -17.344 5.715 21.5 1 79.06 6 ASP B CA 1
ATOM 2789 C C . ASP B 1 6 ? -15.836 5.738 21.75 1 79.06 6 ASP B C 1
ATOM 2791 O O . ASP B 1 6 ? -15.055 5.809 20.797 1 79.06 6 ASP B O 1
ATOM 2795 N N . VAL B 1 7 ? -15.547 5.633 22.984 1 79.94 7 VAL B N 1
ATOM 2796 C CA . VAL B 1 7 ? -14.133 5.594 23.359 1 79.94 7 VAL B CA 1
ATOM 2797 C C . VAL B 1 7 ? -13.469 4.367 22.734 1 79.94 7 VAL B C 1
ATOM 2799 O O . VAL B 1 7 ? -12.375 4.461 22.188 1 79.94 7 VAL B O 1
ATOM 2802 N N . TYR B 1 8 ? -14.117 3.281 22.797 1 81.88 8 TYR B N 1
ATOM 2803 C CA . TYR B 1 8 ? -13.602 2.043 22.219 1 81.88 8 TYR B CA 1
ATOM 2804 C C . TYR B 1 8 ? -13.359 2.193 20.719 1 81.88 8 TYR B C 1
ATOM 2806 O O . TYR B 1 8 ? -12.328 1.763 20.203 1 81.88 8 TYR B O 1
ATOM 2814 N N . HIS B 1 9 ? -14.234 2.807 20.031 1 79.12 9 HIS B N 1
ATOM 2815 C CA . HIS B 1 9 ? -14.117 2.951 18.578 1 79.12 9 HIS B CA 1
ATOM 2816 C C . HIS B 1 9 ? -12.938 3.838 18.203 1 79.12 9 HIS B C 1
ATOM 2818 O O . HIS B 1 9 ? -12.266 3.596 17.188 1 79.12 9 HIS B O 1
ATOM 2824 N N . VAL B 1 10 ? -12.766 4.801 19.062 1 78.75 10 VAL B N 1
ATOM 2825 C CA . VAL B 1 10 ? -11.656 5.703 18.781 1 78.75 10 VAL B CA 1
ATOM 2826 C C . VAL B 1 10 ? -10.328 4.973 19 1 78.75 10 VAL B C 1
ATOM 2828 O O . VAL B 1 10 ? -9.422 5.062 18.172 1 78.75 10 VAL B O 1
ATOM 2831 N N . VAL B 1 11 ? -10.25 4.266 20.047 1 83.31 11 VAL B N 1
ATOM 2832 C CA . VAL B 1 11 ? -9.039 3.508 20.344 1 83.31 11 VAL B CA 1
ATOM 2833 C C . VAL B 1 11 ? -8.828 2.428 19.281 1 83.31 11 VAL B C 1
ATOM 2835 O O . VAL B 1 11 ? -7.707 2.209 18.828 1 83.31 11 VAL B O 1
ATOM 2838 N N . ALA B 1 12 ? -9.922 1.844 18.906 1 85.19 12 ALA B N 1
ATOM 2839 C CA . ALA B 1 12 ? -9.867 0.778 17.922 1 85.19 12 ALA B CA 1
ATOM 2840 C C . ALA B 1 12 ? -9.367 1.305 16.578 1 85.19 12 ALA B C 1
ATOM 2842 O O . ALA B 1 12 ? -8.727 0.575 15.812 1 85.19 12 ALA B O 1
ATOM 2843 N N . ALA B 1 13 ? -9.539 2.549 16.312 1 82.44 13 ALA B N 1
ATOM 2844 C CA . ALA B 1 13 ? -9.117 3.152 15.047 1 82.44 13 ALA B CA 1
ATOM 2845 C C . ALA B 1 13 ? -7.613 3.4 15.031 1 82.44 13 ALA B C 1
ATOM 2847 O O . ALA B 1 13 ? -7.004 3.496 13.961 1 82.44 13 ALA B O 1
ATOM 2848 N N . THR B 1 14 ? -6.984 3.486 16.188 1 88.06 14 THR B N 1
ATOM 2849 C CA . THR B 1 14 ? -5.559 3.795 16.266 1 88.06 14 THR B CA 1
ATOM 2850 C C . THR B 1 14 ? -4.727 2.516 16.234 1 88.06 14 THR B C 1
ATOM 2852 O O . THR B 1 14 ? -3.562 2.537 15.828 1 88.06 14 THR B O 1
ATOM 2855 N N . ILE B 1 15 ? -5.281 1.45 16.562 1 92.19 15 ILE B N 1
ATOM 2856 C CA . ILE B 1 15 ? -4.539 0.211 16.766 1 92.19 15 ILE B CA 1
ATOM 2857 C C . ILE B 1 15 ? -3.934 -0.247 15.438 1 92.19 15 ILE B C 1
ATOM 2859 O O . ILE B 1 15 ? -2.744 -0.571 15.367 1 92.19 15 ILE B O 1
ATOM 2863 N N . PRO B 1 16 ? -4.695 -0.229 14.328 1 93.56 16 PRO B N 1
ATOM 2864 C CA . PRO B 1 16 ? -4.098 -0.632 13.055 1 93.56 16 PRO B CA 1
ATOM 2865 C C . PRO B 1 16 ? -2.895 0.224 12.672 1 93.56 16 PRO B C 1
ATOM 2867 O O . PRO B 1 16 ? -1.926 -0.287 12.102 1 93.56 16 PRO B O 1
ATOM 2870 N N . LEU B 1 17 ? -2.943 1.481 12.992 1 93.75 17 LEU B N 1
ATOM 2871 C CA . LEU B 1 17 ? -1.849 2.391 12.672 1 93.75 17 LEU B CA 1
ATOM 2872 C C . LEU B 1 17 ? -0.6 2.037 13.477 1 93.75 17 LEU B C 1
ATOM 2874 O O . LEU B 1 17 ? 0.498 1.956 12.922 1 93.75 17 LEU B O 1
ATOM 2878 N N . TYR B 1 18 ? -0.803 1.757 14.727 1 94.31 18 TYR B N 1
ATOM 2879 C CA . TYR B 1 18 ? 0.317 1.372 15.578 1 94.31 18 TYR B CA 1
ATOM 2880 C C . TYR B 1 18 ? 0.844 -0.005 15.195 1 94.31 18 TYR B C 1
ATOM 2882 O O . TYR B 1 18 ? 2.045 -0.266 15.297 1 94.31 18 TYR B O 1
ATOM 2890 N N . PHE B 1 19 ? -0.088 -0.884 14.852 1 95.88 19 PHE B N 1
ATOM 2891 C CA . PHE B 1 19 ? 0.311 -2.223 14.43 1 95.88 19 PHE B CA 1
ATOM 2892 C C . PHE B 1 19 ? 1.312 -2.158 13.289 1 95.88 19 PHE B C 1
ATOM 2894 O O . PHE B 1 19 ? 2.379 -2.771 13.352 1 95.88 19 PHE B O 1
ATOM 2901 N N . VAL B 1 20 ? 1.016 -1.387 12.281 1 96.31 20 VAL B N 1
ATOM 2902 C CA . VAL B 1 20 ? 1.857 -1.278 11.094 1 96.31 20 VAL B CA 1
ATOM 2903 C C . VAL B 1 20 ? 3.174 -0.592 11.453 1 96.31 20 VAL B C 1
ATOM 2905 O O . VAL B 1 20 ? 4.242 -1.002 10.992 1 96.31 20 VAL B O 1
ATOM 2908 N N . MET B 1 21 ? 3.07 0.438 12.242 1 96.06 21 MET B N 1
ATOM 2909 C CA . MET B 1 21 ? 4.27 1.157 12.664 1 96.06 21 MET B CA 1
ATOM 2910 C C . MET B 1 21 ? 5.223 0.233 13.414 1 96.06 21 MET B C 1
ATOM 2912 O O . MET B 1 21 ? 6.426 0.23 13.156 1 96.06 21 MET B O 1
ATOM 2916 N N . ILE B 1 22 ? 4.699 -0.559 14.344 1 96.5 22 ILE B N 1
ATOM 2917 C CA . ILE B 1 22 ? 5.504 -1.463 15.156 1 96.5 22 ILE B CA 1
ATOM 2918 C C . ILE B 1 22 ? 6.094 -2.561 14.273 1 96.5 22 ILE B C 1
ATOM 2920 O O . ILE B 1 22 ? 7.258 -2.938 14.438 1 96.5 22 ILE B O 1
ATOM 2924 N N . LEU B 1 23 ? 5.305 -3.059 13.375 1 96.25 23 LEU B N 1
ATOM 2925 C CA . LEU B 1 23 ? 5.793 -4.059 12.43 1 96.25 23 LEU B CA 1
ATOM 2926 C C . LEU B 1 23 ? 7 -3.531 11.656 1 96.25 23 LEU B C 1
ATOM 2928 O O . LEU B 1 23 ? 7.996 -4.238 11.5 1 96.25 23 LEU B O 1
ATOM 2932 N N . ALA B 1 24 ? 6.883 -2.338 11.172 1 97.5 24 ALA B N 1
ATOM 2933 C CA . ALA B 1 24 ? 7.98 -1.705 10.453 1 97.5 24 ALA B CA 1
ATOM 2934 C C . ALA B 1 24 ? 9.195 -1.512 11.359 1 97.5 24 ALA B C 1
ATOM 2936 O O . ALA B 1 24 ? 10.328 -1.773 10.953 1 97.5 24 ALA B O 1
ATOM 2937 N N . TYR B 1 25 ? 8.93 -1.066 12.57 1 96.44 25 TYR B N 1
ATOM 2938 C CA . TYR B 1 25 ? 9.992 -0.851 13.547 1 96.44 25 TYR B CA 1
ATOM 2939 C C . TYR B 1 25 ? 10.766 -2.141 13.812 1 96.44 25 TYR B C 1
ATOM 2941 O O . TYR B 1 25 ? 11.992 -2.154 13.781 1 96.44 25 TYR B O 1
ATOM 2949 N N . ILE B 1 26 ? 10.062 -3.227 13.992 1 95.75 26 ILE B N 1
ATOM 2950 C CA . ILE B 1 26 ? 10.664 -4.523 14.281 1 95.75 26 ILE B CA 1
ATOM 2951 C C . ILE B 1 26 ? 11.438 -5.02 13.062 1 95.75 26 ILE B C 1
ATOM 2953 O O . ILE B 1 26 ? 12.5 -5.625 13.195 1 95.75 26 ILE B O 1
ATOM 2957 N N . SER B 1 27 ? 10.961 -4.773 11.898 1 95 27 SER B N 1
ATOM 2958 C CA . SER B 1 27 ? 11.57 -5.254 10.656 1 95 27 SER B CA 1
ATOM 2959 C C . SER B 1 27 ? 12.969 -4.688 10.477 1 95 27 SER B C 1
ATOM 2961 O O . SER B 1 27 ? 13.836 -5.336 9.883 1 95 27 SER B O 1
ATOM 2963 N N . VAL B 1 28 ? 13.164 -3.506 10.961 1 94.44 28 VAL B N 1
ATOM 2964 C CA . VAL B 1 28 ? 14.469 -2.871 10.805 1 94.44 28 VAL B CA 1
ATOM 2965 C C . VAL B 1 28 ? 15.312 -3.105 12.062 1 94.44 28 VAL B C 1
ATOM 2967 O O . VAL B 1 28 ? 16.469 -3.514 11.969 1 94.44 28 VAL B O 1
ATOM 2970 N N . LYS B 1 29 ? 14.766 -2.869 13.195 1 93.38 29 LYS B N 1
ATOM 2971 C CA . LYS B 1 29 ? 15.523 -2.895 14.445 1 93.38 29 LYS B CA 1
ATOM 2972 C C . LYS B 1 29 ? 15.969 -4.312 14.789 1 93.38 29 LYS B C 1
ATOM 2974 O O . LYS B 1 29 ? 17.125 -4.531 15.164 1 93.38 29 LYS B O 1
ATOM 2979 N N . TRP B 1 30 ? 15.172 -5.297 14.602 1 91.81 30 TRP B N 1
ATOM 2980 C CA . TRP B 1 30 ? 15.469 -6.652 15.062 1 91.81 30 TRP B CA 1
ATOM 2981 C C . TRP B 1 30 ? 15.789 -7.566 13.883 1 91.81 30 TRP B C 1
ATOM 2983 O O . TRP B 1 30 ? 16.734 -8.367 13.945 1 91.81 30 TRP B O 1
ATOM 2993 N N . TRP B 1 31 ? 15.047 -7.5 12.797 1 91.94 31 TRP B N 1
ATOM 2994 C CA . TRP B 1 31 ? 15.219 -8.445 11.695 1 91.94 31 TRP B CA 1
ATOM 2995 C C . TRP B 1 31 ? 16.156 -7.883 10.641 1 91.94 31 TRP B C 1
ATOM 2997 O O . TRP B 1 31 ? 16.656 -8.617 9.789 1 91.94 31 TRP B O 1
ATOM 3007 N N . LYS B 1 32 ? 16.391 -6.582 10.633 1 93.62 32 LYS B N 1
ATOM 3008 C CA . LYS B 1 32 ? 17.312 -5.898 9.727 1 93.62 32 LYS B CA 1
ATOM 3009 C C . LYS B 1 32 ? 17.016 -6.238 8.273 1 93.62 32 LYS B C 1
ATOM 3011 O O . LYS B 1 32 ? 17.906 -6.59 7.512 1 93.62 32 LYS B O 1
ATOM 3016 N N . ILE B 1 33 ? 15.82 -6.121 7.934 1 93.94 33 ILE B N 1
ATOM 3017 C CA . ILE B 1 33 ? 15.328 -6.52 6.617 1 93.94 33 ILE B CA 1
ATOM 3018 C C . ILE B 1 33 ? 15.672 -5.445 5.59 1 93.94 33 ILE B C 1
ATOM 3020 O O . ILE B 1 33 ? 16.062 -5.754 4.461 1 93.94 33 ILE B O 1
ATOM 3024 N N . PHE B 1 34 ? 15.57 -4.148 6.008 1 96.81 34 PHE B N 1
ATOM 3025 C CA . PHE B 1 34 ? 15.695 -3.053 5.051 1 96.81 34 PHE B CA 1
ATOM 3026 C C . PHE B 1 34 ? 16.969 -2.264 5.297 1 96.81 34 PHE B C 1
ATOM 3028 O O . PHE B 1 34 ? 17.344 -2.025 6.449 1 96.81 34 PHE B O 1
ATOM 3035 N N . THR B 1 35 ? 17.641 -1.86 4.203 1 96.44 35 THR B N 1
ATOM 3036 C CA . THR B 1 35 ? 18.703 -0.875 4.273 1 96.44 35 THR B CA 1
ATOM 3037 C C . THR B 1 35 ? 18.141 0.54 4.344 1 96.44 35 THR B C 1
ATOM 3039 O O . THR B 1 35 ? 16.969 0.76 4.02 1 96.44 35 THR B O 1
ATOM 3042 N N . PRO B 1 36 ? 18.969 1.465 4.77 1 95.56 36 PRO B N 1
ATOM 3043 C CA . PRO B 1 36 ? 18.484 2.85 4.828 1 95.56 36 PRO B CA 1
ATOM 3044 C C . PRO B 1 36 ? 18 3.363 3.473 1 95.56 36 PRO B C 1
ATOM 3046 O O . PRO B 1 36 ? 17 4.078 3.402 1 95.56 36 PRO B O 1
ATOM 3049 N N . GLU B 1 37 ? 18.672 3.043 2.48 1 96.69 37 GLU B N 1
ATOM 3050 C CA . GLU B 1 37 ? 18.266 3.473 1.145 1 96.69 37 GLU B CA 1
ATOM 3051 C C . GLU B 1 37 ? 16.938 2.854 0.747 1 96.69 37 GLU B C 1
ATOM 3053 O O . GLU B 1 37 ? 16.109 3.504 0.1 1 96.69 37 GLU B O 1
ATOM 3058 N N . GLN B 1 38 ? 16.75 1.638 1.099 1 96.81 38 GLN B N 1
ATOM 3059 C CA . GLN B 1 38 ? 15.477 0.975 0.827 1 96.81 38 GLN B CA 1
ATOM 3060 C C . GLN B 1 38 ? 14.336 1.631 1.602 1 96.81 38 GLN B C 1
ATOM 3062 O O . GLN B 1 38 ? 13.234 1.788 1.078 1 96.81 38 GLN B O 1
ATOM 3067 N N . CYS B 1 39 ? 14.578 2.049 2.848 1 97.25 39 CYS B N 1
ATOM 3068 C CA . CYS B 1 39 ? 13.594 2.771 3.645 1 97.25 39 CYS B CA 1
ATOM 3069 C C . CYS B 1 39 ? 13.211 4.082 2.975 1 97.25 39 CYS B C 1
ATOM 3071 O O . CYS B 1 39 ? 12.031 4.449 2.949 1 97.25 39 CYS B O 1
ATOM 3073 N N . SER B 1 40 ? 14.164 4.738 2.416 1 97.12 40 SER B N 1
ATOM 3074 C CA . SER B 1 40 ? 13.914 6 1.725 1 97.12 40 SER B CA 1
ATOM 3075 C C . SER B 1 40 ? 13.047 5.789 0.488 1 97.12 40 SER B C 1
ATOM 3077 O O . SER B 1 40 ? 12.242 6.648 0.134 1 97.12 40 SER B O 1
ATOM 3079 N N . GLY B 1 41 ? 13.273 4.625 -0.169 1 97.19 41 GLY B N 1
ATOM 3080 C CA . GLY B 1 41 ? 12.445 4.305 -1.323 1 97.19 41 GLY B CA 1
ATOM 3081 C C . GLY B 1 41 ? 10.977 4.133 -0.979 1 97.19 41 GLY B C 1
ATOM 3082 O O . GLY B 1 41 ? 10.102 4.574 -1.726 1 97.19 41 GLY B O 1
ATOM 3083 N N . ILE B 1 42 ? 10.734 3.529 0.125 1 97.38 42 ILE B N 1
ATOM 3084 C CA . ILE B 1 42 ? 9.359 3.316 0.581 1 97.38 42 ILE B CA 1
ATOM 3085 C C . ILE B 1 42 ? 8.703 4.66 0.884 1 97.38 42 ILE B C 1
ATOM 3087 O O . ILE B 1 42 ? 7.566 4.906 0.476 1 97.38 42 ILE B O 1
ATOM 3091 N N . ASN B 1 43 ? 9.414 5.531 1.545 1 97.56 43 ASN B N 1
ATOM 3092 C CA . ASN B 1 43 ? 8.883 6.859 1.833 1 97.56 43 ASN B CA 1
ATOM 3093 C C . ASN B 1 43 ? 8.625 7.648 0.554 1 97.56 43 ASN B C 1
ATOM 3095 O O . ASN B 1 43 ? 7.617 8.359 0.452 1 97.56 43 ASN B O 1
ATOM 3099 N N . LYS B 1 44 ? 9.523 7.562 -0.329 1 97.06 44 LYS B N 1
ATOM 3100 C CA . LYS B 1 44 ? 9.391 8.273 -1.598 1 97.06 44 LYS B CA 1
ATOM 3101 C C . LYS B 1 44 ? 8.156 7.801 -2.363 1 97.06 44 LYS B C 1
ATOM 3103 O O . LYS B 1 44 ? 7.441 8.609 -2.961 1 97.06 44 LYS B O 1
ATOM 3108 N N . PHE B 1 45 ? 7.953 6.535 -2.385 1 97.31 45 PHE B N 1
ATOM 3109 C CA . PHE B 1 45 ? 6.746 5.992 -2.994 1 97.31 45 PHE B CA 1
ATOM 3110 C C . PHE B 1 45 ? 5.5 6.594 -2.355 1 97.31 45 PHE B C 1
ATOM 3112 O O . PHE B 1 45 ? 4.562 6.98 -3.055 1 97.31 45 PHE B O 1
ATOM 3119 N N . VAL B 1 46 ? 5.469 6.66 -1.049 1 97.19 46 VAL B N 1
ATOM 3120 C CA . VAL B 1 46 ? 4.32 7.199 -0.332 1 97.19 46 VAL B CA 1
ATOM 3121 C C . VAL B 1 46 ? 4.137 8.672 -0.686 1 97.19 46 VAL B C 1
ATOM 3123 O O . VAL B 1 46 ? 3.033 9.102 -1.027 1 97.19 46 VAL B O 1
ATOM 3126 N N . ALA B 1 47 ? 5.172 9.406 -0.678 1 96.25 47 ALA B N 1
ATOM 3127 C CA . ALA B 1 47 ? 5.133 10.852 -0.867 1 96.25 47 ALA B CA 1
ATOM 3128 C C . ALA B 1 47 ? 4.719 11.211 -2.291 1 96.25 47 ALA B C 1
ATOM 3130 O O . ALA B 1 47 ? 3.973 12.164 -2.506 1 96.25 47 ALA B O 1
ATOM 3131 N N . LYS B 1 48 ? 5.16 10.414 -3.232 1 96 48 LYS B N 1
ATOM 3132 C CA . LYS B 1 48 ? 5.027 10.836 -4.625 1 96 48 LYS B CA 1
ATOM 3133 C C . LYS B 1 48 ? 3.852 10.141 -5.301 1 96 48 LYS B C 1
ATOM 3135 O O . LYS B 1 48 ? 3.369 10.594 -6.34 1 96 48 LYS B O 1
ATOM 3140 N N . PHE B 1 49 ? 3.371 9.039 -4.723 1 96.38 49 PHE B N 1
ATOM 3141 C CA . PHE B 1 49 ? 2.33 8.305 -5.43 1 96.38 49 PHE B CA 1
ATOM 3142 C C . PHE B 1 49 ? 1.134 8.055 -4.52 1 96.38 49 PHE B C 1
ATOM 3144 O O . PHE B 1 49 ? 0.011 8.453 -4.836 1 96.38 49 PHE B O 1
ATOM 3151 N N . SER B 1 50 ? 1.369 7.516 -3.379 1 95.38 50 SER B N 1
ATOM 3152 C CA . SER B 1 50 ? 0.26 7.129 -2.512 1 95.38 50 SER B CA 1
ATOM 3153 C C . SER B 1 50 ? -0.503 8.352 -2.016 1 95.38 50 SER B C 1
ATOM 3155 O O . SER B 1 50 ? -1.733 8.391 -2.082 1 95.38 50 SER B O 1
ATOM 3157 N N . ILE B 1 51 ? 0.187 9.344 -1.52 1 95.06 51 ILE B N 1
ATOM 3158 C CA . ILE B 1 51 ? -0.44 10.516 -0.928 1 95.06 51 ILE B CA 1
ATOM 3159 C C . ILE B 1 51 ? -1.189 11.297 -2.006 1 95.06 51 ILE B C 1
ATOM 3161 O O . ILE B 1 51 ? -2.354 11.664 -1.821 1 95.06 51 ILE B O 1
ATOM 3165 N N . PRO B 1 52 ? -0.592 11.531 -3.16 1 96.56 52 PRO B N 1
ATOM 3166 C CA . PRO B 1 52 ? -1.323 12.227 -4.223 1 96.56 52 PRO B CA 1
ATOM 3167 C C . PRO B 1 52 ? -2.6 11.5 -4.633 1 96.56 52 PRO B C 1
ATOM 3169 O O . PRO B 1 52 ? -3.641 12.133 -4.832 1 96.56 52 PRO B O 1
ATOM 3172 N N . LEU B 1 53 ? -2.52 10.203 -4.73 1 96.81 53 LEU B N 1
ATOM 3173 C CA . LEU B 1 53 ? -3.693 9.445 -5.148 1 96.81 53 LEU B CA 1
ATOM 3174 C C . LEU B 1 53 ? -4.75 9.43 -4.047 1 96.81 53 LEU B C 1
ATOM 3176 O O . LEU B 1 53 ? -5.949 9.453 -4.332 1 96.81 53 LEU B O 1
ATOM 3180 N N . LEU B 1 54 ? -4.316 9.352 -2.848 1 94.75 54 LEU B N 1
ATOM 3181 C CA . LEU B 1 54 ? -5.242 9.461 -1.726 1 94.75 54 LEU B CA 1
ATOM 3182 C C . LEU B 1 54 ? -5.922 10.82 -1.714 1 94.75 54 LEU B C 1
ATOM 3184 O O . LEU B 1 54 ? -7.137 10.914 -1.517 1 94.75 54 LEU B O 1
ATOM 3188 N N . SER B 1 55 ? -5.137 11.875 -1.921 1 95.81 55 SER B N 1
ATOM 3189 C CA . SER B 1 55 ? -5.68 13.227 -1.99 1 95.81 55 SER B CA 1
ATOM 3190 C C . SER B 1 55 ? -6.703 13.352 -3.117 1 95.81 55 SER B C 1
ATOM 3192 O O . SER B 1 55 ? -7.742 13.984 -2.947 1 95.81 55 SER B O 1
ATOM 3194 N N . PHE B 1 56 ? -6.379 12.766 -4.234 1 96.88 56 PHE B N 1
ATOM 3195 C CA . PHE B 1 56 ? -7.312 12.773 -5.352 1 96.88 56 PHE B CA 1
ATOM 3196 C C . PHE B 1 56 ? -8.648 12.156 -4.945 1 96.88 56 PHE B C 1
ATOM 3198 O O . PHE B 1 56 ? -9.711 12.727 -5.219 1 96.88 56 PHE B O 1
ATOM 3205 N N . GLN B 1 57 ? -8.578 11.039 -4.309 1 94.69 57 GLN B N 1
ATOM 3206 C CA . GLN B 1 57 ? -9.789 10.328 -3.904 1 94.69 57 GLN B CA 1
ATOM 3207 C C . GLN B 1 57 ? -10.609 11.164 -2.926 1 94.69 57 GLN B C 1
ATOM 3209 O O . GLN B 1 57 ? -11.828 11.266 -3.066 1 94.69 57 GLN B O 1
ATOM 3214 N N . LEU B 1 58 ? -10 11.758 -1.989 1 93.56 58 LEU B N 1
ATOM 3215 C CA . LEU B 1 58 ? -10.68 12.523 -0.95 1 93.56 58 LEU B CA 1
ATOM 3216 C C . LEU B 1 58 ? -11.344 13.766 -1.537 1 93.56 58 LEU B C 1
ATOM 3218 O O . LEU B 1 58 ? -12.5 14.062 -1.229 1 93.56 58 LEU B O 1
ATOM 3222 N N . ILE B 1 59 ? -10.656 14.414 -2.387 1 96.38 59 ILE B N 1
ATOM 3223 C CA . ILE B 1 59 ? -11.148 15.656 -2.973 1 96.38 59 ILE B CA 1
ATOM 3224 C C . ILE B 1 59 ? -12.273 15.352 -3.959 1 96.38 59 ILE B C 1
ATOM 3226 O O . ILE B 1 59 ? -13.289 16.047 -3.984 1 96.38 59 ILE B O 1
ATOM 3230 N N . SER B 1 60 ? -12.117 14.281 -4.727 1 95.69 60 SER B N 1
ATOM 3231 C CA . SER B 1 60 ? -13.094 13.938 -5.754 1 95.69 60 SER B CA 1
ATOM 3232 C C . SER B 1 60 ? -14.43 13.547 -5.137 1 95.69 60 SER B C 1
ATOM 3234 O O . SER B 1 60 ? -15.477 13.656 -5.785 1 95.69 60 SER B O 1
ATOM 3236 N N . GLU B 1 61 ? -14.438 13.188 -3.896 1 93.56 61 GLU B N 1
ATOM 3237 C CA . GLU B 1 61 ? -15.648 12.688 -3.254 1 93.56 61 GLU B CA 1
ATOM 3238 C C . GLU B 1 61 ? -16.328 13.789 -2.443 1 93.56 61 GLU B C 1
ATOM 3240 O O . GLU B 1 61 ? -17.422 13.578 -1.904 1 93.56 61 GLU B O 1
ATOM 3245 N N . ASN B 1 62 ? -15.719 14.906 -2.373 1 95.38 62 ASN B N 1
ATOM 3246 C CA . ASN B 1 62 ? -16.281 16.031 -1.633 1 95.38 62 ASN B CA 1
ATOM 3247 C C . ASN B 1 62 ? -16.984 17.016 -2.562 1 95.38 62 ASN B C 1
ATOM 3249 O O . ASN B 1 62 ? -16.453 17.359 -3.623 1 95.38 62 ASN B O 1
ATOM 3253 N N . ASN B 1 63 ? -18.203 17.469 -2.256 1 96.56 63 ASN B N 1
ATOM 3254 C CA . ASN B 1 63 ? -18.953 18.453 -3.035 1 96.56 63 ASN B CA 1
ATOM 3255 C C . ASN B 1 63 ? -18.438 19.875 -2.789 1 96.56 63 ASN B C 1
ATOM 3257 O O . ASN B 1 63 ? -18.719 20.469 -1.746 1 96.56 63 ASN B O 1
ATOM 3261 N N . PRO B 1 64 ? -17.766 20.438 -3.775 1 95.75 64 PRO B N 1
ATOM 3262 C CA . PRO B 1 64 ? -17.203 21.766 -3.568 1 95.75 64 PRO B CA 1
ATOM 3263 C C . PRO B 1 64 ? -18.266 22.844 -3.434 1 95.75 64 PRO B C 1
ATOM 3265 O O . PRO B 1 64 ? -18.016 23.906 -2.842 1 95.75 64 PRO B O 1
ATOM 3268 N N . TYR B 1 65 ? -19.469 22.609 -3.863 1 95.88 65 TYR B N 1
ATOM 3269 C CA . TYR B 1 65 ? -20.547 23.594 -3.865 1 95.88 65 TYR B CA 1
ATOM 3270 C C . TYR B 1 65 ? -21.281 23.609 -2.527 1 95.88 65 TYR B C 1
ATOM 3272 O O . TYR B 1 65 ? -22.078 24.5 -2.258 1 95.88 65 TYR B O 1
ATOM 3280 N N . GLN B 1 66 ? -21 22.688 -1.684 1 95.25 66 GLN B N 1
ATOM 3281 C CA . GLN B 1 66 ? -21.688 22.594 -0.4 1 95.25 66 GLN B CA 1
ATOM 3282 C C . GLN B 1 66 ? -20.719 22.797 0.76 1 95.25 66 GLN B C 1
ATOM 3284 O O . GLN B 1 66 ? -21 22.406 1.894 1 95.25 66 GLN B O 1
ATOM 3289 N N . MET B 1 67 ? -19.625 23.359 0.441 1 95.69 67 MET B N 1
ATOM 3290 C CA . MET B 1 67 ? -18.641 23.625 1.479 1 95.69 67 MET B CA 1
ATOM 3291 C C . MET B 1 67 ? -19.109 24.734 2.408 1 95.69 67 MET B C 1
ATOM 3293 O O . MET B 1 67 ? -19.719 25.703 1.961 1 95.69 67 MET B O 1
ATOM 3297 N N . ASN B 1 68 ? -18.828 24.562 3.705 1 95.88 68 ASN B N 1
ATOM 3298 C CA . ASN B 1 68 ? -19.156 25.609 4.672 1 95.88 68 ASN B CA 1
ATOM 3299 C C . ASN B 1 68 ? -18.156 26.766 4.602 1 95.88 68 ASN B C 1
ATOM 3301 O O . ASN B 1 68 ? -17.031 26.641 5.078 1 95.88 68 ASN B O 1
ATOM 3305 N N . MET B 1 69 ? -18.578 27.891 4.152 1 95.44 69 MET B N 1
ATOM 3306 C CA . MET B 1 69 ? -17.703 29.031 3.873 1 95.44 69 MET B CA 1
ATOM 3307 C C . MET B 1 69 ? -17.141 29.609 5.164 1 95.44 69 MET B C 1
ATOM 3309 O O . MET B 1 69 ? -16.016 30.109 5.184 1 95.44 69 MET B O 1
ATOM 3313 N N . ARG B 1 70 ? -17.875 29.531 6.195 1 95.88 70 ARG B N 1
ATOM 3314 C CA . ARG B 1 70 ? -17.391 30.047 7.473 1 95.88 70 ARG B CA 1
ATOM 3315 C C . ARG B 1 70 ? -16.266 29.172 8.016 1 95.88 70 ARG B C 1
ATOM 3317 O O . ARG B 1 70 ? -15.297 29.688 8.594 1 95.88 70 ARG B O 1
ATOM 3324 N N . LEU B 1 71 ? -16.469 27.906 7.816 1 95 71 LEU B N 1
ATOM 3325 C CA . LEU B 1 71 ? -15.422 26.984 8.234 1 95 71 LEU B CA 1
ATOM 3326 C C . LEU B 1 71 ? -14.141 27.203 7.434 1 95 71 LEU B C 1
ATOM 3328 O O . LEU B 1 71 ? -13.039 27.188 7.992 1 95 71 LEU B O 1
ATOM 3332 N N . ILE B 1 72 ? -14.258 27.391 6.133 1 96 72 ILE B N 1
ATOM 3333 C CA . ILE B 1 72 ? -13.125 27.609 5.242 1 96 72 ILE B CA 1
ATOM 3334 C C . ILE B 1 72 ? -12.383 28.875 5.664 1 96 72 ILE B C 1
ATOM 3336 O O . ILE B 1 72 ? -11.148 28.891 5.742 1 96 72 ILE B O 1
ATOM 3340 N N . LEU B 1 73 ? -13.164 29.875 5.945 1 96.94 73 LEU B N 1
ATOM 3341 C CA . LEU B 1 73 ? -12.57 31.141 6.352 1 96.94 73 LEU B CA 1
ATOM 3342 C C . LEU B 1 73 ? -11.82 30.984 7.672 1 96.94 73 LEU B C 1
ATOM 3344 O O . LEU B 1 73 ? -10.727 31.531 7.836 1 96.94 73 LEU B O 1
ATOM 3348 N N . SER B 1 74 ? -12.422 30.297 8.578 1 97.12 74 SER B N 1
ATOM 3349 C CA . SER B 1 74 ? -11.773 30.078 9.867 1 97.12 74 SER B CA 1
ATOM 3350 C C . SER B 1 74 ? -10.484 29.281 9.711 1 97.12 74 SER B C 1
ATOM 3352 O O . SER B 1 74 ? -9.477 29.594 10.367 1 97.12 74 SER B O 1
ATOM 3354 N N . ASP B 1 75 ? -10.578 28.25 8.938 1 96.75 75 ASP B N 1
ATOM 3355 C CA . ASP B 1 75 ? -9.406 27.422 8.688 1 96.75 75 ASP B CA 1
ATOM 3356 C C . ASP B 1 75 ? -8.289 28.234 8.039 1 96.75 75 ASP B C 1
ATOM 3358 O O . ASP B 1 75 ? -7.121 28.094 8.422 1 96.75 75 ASP B O 1
ATOM 3362 N N . PHE B 1 76 ? -8.578 29.078 7.086 1 97.5 76 PHE B N 1
ATOM 3363 C CA . PHE B 1 76 ? -7.613 29.938 6.395 1 97.5 76 PHE B CA 1
ATOM 3364 C C . PHE B 1 76 ? -6.98 30.922 7.363 1 97.5 76 PHE B C 1
ATOM 3366 O O . PHE B 1 76 ? -5.766 31.141 7.344 1 97.5 76 PHE B O 1
ATOM 3373 N N . LEU B 1 77 ? -7.836 31.484 8.125 1 97.62 77 LEU B N 1
ATOM 3374 C CA . LEU B 1 77 ? -7.348 32.469 9.078 1 97.62 77 LEU B CA 1
ATOM 3375 C C . LEU B 1 77 ? -6.418 31.828 10.102 1 97.62 77 LEU B C 1
ATOM 3377 O O . LEU B 1 77 ? -5.438 32.438 10.531 1 97.62 77 LEU B O 1
ATOM 3381 N N . GLN B 1 78 ? -6.742 30.656 10.539 1 97.94 78 GLN B N 1
ATOM 3382 C CA . GLN B 1 78 ? -5.875 29.938 11.469 1 97.94 78 GLN B CA 1
ATOM 3383 C C . GLN B 1 78 ? -4.469 29.781 10.891 1 97.94 78 GLN B C 1
ATOM 3385 O O . GLN B 1 78 ? -3.479 30 11.586 1 97.94 78 GLN B O 1
ATOM 3390 N N . LYS B 1 79 ? -4.398 29.328 9.609 1 97.81 79 LYS B N 1
ATOM 3391 C CA . LYS B 1 79 ? -3.104 29.094 8.969 1 97.81 79 LYS B CA 1
ATOM 3392 C C . LYS B 1 79 ? -2.348 30.391 8.766 1 97.81 79 LYS B C 1
ATOM 3394 O O . LYS B 1 79 ? -1.122 30.438 8.883 1 97.81 79 LYS B O 1
ATOM 3399 N N . LEU B 1 80 ? -3.084 31.406 8.398 1 96.88 80 LEU B N 1
ATOM 3400 C CA . LEU B 1 80 ? -2.467 32.719 8.195 1 96.88 80 LEU B CA 1
ATOM 3401 C C . LEU B 1 80 ? -1.881 33.25 9.492 1 96.88 80 LEU B C 1
ATOM 3403 O O . LEU B 1 80 ? -0.747 33.719 9.516 1 96.88 80 LEU B O 1
ATOM 3407 N N . LEU B 1 81 ? -2.654 33.156 10.516 1 97.56 81 LEU B N 1
ATOM 3408 C CA . LEU B 1 81 ? -2.195 33.625 11.82 1 97.56 81 LEU B CA 1
ATOM 3409 C C . LEU B 1 81 ? -0.98 32.812 12.281 1 97.56 81 LEU B C 1
ATOM 3411 O O . LEU B 1 81 ? -0.025 33.406 12.812 1 97.56 81 LEU B O 1
ATOM 3415 N N . ALA B 1 82 ? -1.028 31.547 12.102 1 97.94 82 ALA B N 1
ATOM 3416 C CA . ALA B 1 82 ? 0.099 30.688 12.469 1 97.94 82 ALA B CA 1
ATOM 3417 C C . ALA B 1 82 ? 1.35 31.062 11.68 1 97.94 82 ALA B C 1
ATOM 3419 O O . ALA B 1 82 ? 2.443 31.156 12.242 1 97.94 82 ALA B O 1
ATOM 3420 N N . LEU B 1 83 ? 1.185 31.25 10.391 1 97.06 83 LEU B N 1
ATOM 3421 C CA . LEU B 1 83 ? 2.307 31.609 9.531 1 97.06 83 LEU B CA 1
ATOM 3422 C C . LEU B 1 83 ? 2.93 32.938 9.945 1 97.06 83 LEU B C 1
ATOM 3424 O O . LEU B 1 83 ? 4.152 33.062 10.023 1 97.06 83 LEU B O 1
ATOM 3428 N N . ILE B 1 84 ? 2.123 33.906 10.203 1 96.81 84 ILE B N 1
ATOM 3429 C CA . ILE B 1 84 ? 2.604 35.219 10.594 1 96.81 84 ILE B CA 1
ATOM 3430 C C . ILE B 1 84 ? 3.332 35.156 11.938 1 96.81 84 ILE B C 1
ATOM 3432 O O . ILE B 1 84 ? 4.426 35.688 12.094 1 96.81 84 ILE B O 1
ATOM 3436 N N . LEU B 1 85 ? 2.738 34.469 12.844 1 96.56 85 LEU B N 1
ATOM 3437 C CA . LEU B 1 85 ? 3.324 34.312 14.172 1 96.56 85 LEU B CA 1
ATOM 3438 C C . LEU B 1 85 ? 4.676 33.625 14.094 1 96.56 85 LEU B C 1
ATOM 3440 O O . LEU B 1 85 ? 5.656 34.094 14.688 1 96.56 85 LEU B O 1
ATOM 3444 N N . LEU B 1 86 ? 4.738 32.531 13.406 1 96.75 86 LEU B N 1
ATOM 3445 C CA . LEU B 1 86 ? 5.961 31.734 13.312 1 96.75 86 LEU B CA 1
ATOM 3446 C C . LEU B 1 86 ? 7.031 32.469 12.523 1 96.75 86 LEU B C 1
ATOM 3448 O O . LEU B 1 86 ? 8.211 32.438 12.875 1 96.75 86 LEU B O 1
ATOM 3452 N N . ALA B 1 87 ? 6.641 33.156 11.469 1 95.5 87 ALA B N 1
ATOM 3453 C CA . ALA B 1 87 ? 7.586 33.969 10.695 1 95.5 87 ALA B CA 1
ATOM 3454 C C . ALA B 1 87 ? 8.172 35.094 11.531 1 95.5 87 ALA B C 1
ATOM 3456 O O . ALA B 1 87 ? 9.367 35.375 11.438 1 95.5 87 ALA B O 1
ATOM 3457 N N . THR B 1 88 ? 7.352 35.719 12.32 1 95.88 88 THR B N 1
ATOM 3458 C CA . THR B 1 88 ? 7.801 36.812 13.188 1 95.88 88 THR B CA 1
ATOM 3459 C C . THR B 1 88 ? 8.773 36.281 14.242 1 95.88 88 THR B C 1
ATOM 3461 O O . THR B 1 88 ? 9.812 36.906 14.492 1 95.88 88 THR B O 1
ATOM 3464 N N . ILE B 1 89 ? 8.461 35.188 14.781 1 94.81 89 ILE B N 1
ATOM 3465 C CA . ILE B 1 89 ? 9.328 34.562 15.781 1 94.81 89 ILE B CA 1
ATOM 3466 C C . ILE B 1 89 ? 10.664 34.188 15.148 1 94.81 89 ILE B C 1
ATOM 3468 O O . ILE B 1 89 ? 11.727 34.406 15.742 1 94.81 89 ILE B O 1
ATOM 3472 N N . ALA B 1 90 ? 10.562 33.625 13.961 1 93.12 90 ALA B N 1
ATOM 3473 C CA . ALA B 1 90 ? 11.781 33.219 13.258 1 93.12 90 ALA B CA 1
ATOM 3474 C C . ALA B 1 90 ? 12.641 34.438 12.914 1 93.12 90 ALA B C 1
ATOM 3476 O O . ALA B 1 90 ? 13.875 34.344 12.906 1 93.12 90 ALA B O 1
ATOM 3477 N N . LYS B 1 91 ? 12.047 35.562 12.688 1 91.81 91 LYS B N 1
ATOM 3478 C CA . LYS B 1 91 ? 12.766 36.781 12.328 1 91.81 91 LYS B CA 1
ATOM 3479 C C . LYS B 1 91 ? 13.438 37.406 13.547 1 91.81 91 LYS B C 1
ATOM 3481 O O . LYS B 1 9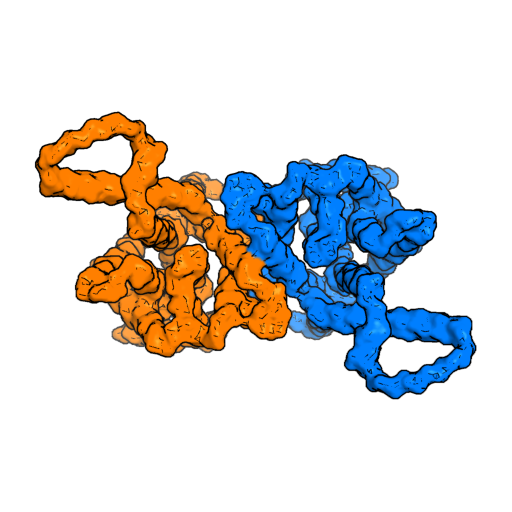1 ? 14.508 38 13.43 1 91.81 91 LYS B O 1
ATOM 3486 N N . ILE B 1 92 ? 12.812 37.25 14.594 1 93.75 92 ILE B N 1
ATOM 3487 C CA . ILE B 1 92 ? 13.297 37.906 15.805 1 93.75 92 ILE B CA 1
ATOM 3488 C C . ILE B 1 92 ? 14.367 37.031 16.469 1 93.75 92 ILE B C 1
ATOM 3490 O O . ILE B 1 92 ? 15.273 37.562 17.125 1 93.75 92 ILE B O 1
ATOM 3494 N N . ASN B 1 93 ? 14.227 35.781 16.234 1 89.88 93 ASN B N 1
ATOM 3495 C CA . ASN B 1 93 ? 15.18 34.844 16.844 1 89.88 93 ASN B CA 1
ATOM 3496 C C . ASN B 1 93 ? 16.359 34.562 15.922 1 89.88 93 ASN B C 1
ATOM 3498 O O . ASN B 1 93 ? 16.172 34.25 14.742 1 89.88 93 ASN B O 1
ATOM 3502 N N . SER B 1 94 ? 17.5 34.656 16.422 1 87.25 94 SER B N 1
ATOM 3503 C CA . SER B 1 94 ? 18.734 34.469 15.648 1 87.25 94 SER B CA 1
ATOM 3504 C C . SER B 1 94 ? 18.828 33.031 15.102 1 87.25 94 SER B C 1
ATOM 3506 O O . SER B 1 94 ? 19.484 32.812 14.078 1 87.25 94 SER B O 1
ATOM 3508 N N . ARG B 1 95 ? 18.172 32.156 15.742 1 85.88 95 ARG B N 1
ATOM 3509 C CA . ARG B 1 95 ? 18.234 30.781 15.297 1 85.88 95 ARG B CA 1
ATOM 3510 C C . ARG B 1 95 ? 17.031 30.438 14.414 1 85.88 95 ARG B C 1
ATOM 3512 O O . ARG B 1 95 ? 16.844 29.281 14.039 1 85.88 95 ARG B O 1
ATOM 3519 N N . GLY B 1 96 ? 16.375 31.453 14.078 1 86.62 96 GLY B N 1
ATOM 3520 C CA . GLY B 1 96 ? 15.188 31.25 13.258 1 86.62 96 GLY B CA 1
ATOM 3521 C C . GLY B 1 96 ? 15.516 30.969 11.805 1 86.62 96 GLY B C 1
ATOM 3522 O O . GLY B 1 96 ? 16.469 31.516 11.258 1 86.62 96 GLY B O 1
ATOM 3523 N N . SER B 1 97 ? 14.773 29.984 11.25 1 92.5 97 SER B N 1
ATOM 3524 C CA . SER B 1 97 ? 14.938 29.594 9.852 1 92.5 97 SER B CA 1
ATOM 3525 C C . SER B 1 97 ? 13.617 29.172 9.234 1 92.5 97 SER B C 1
ATOM 3527 O O . SER B 1 97 ? 12.625 28.969 9.945 1 92.5 97 SER B O 1
ATOM 3529 N N . LEU B 1 98 ? 13.617 29.172 7.988 1 94.94 98 LEU B N 1
ATOM 3530 C CA . LEU B 1 98 ? 12.43 28.719 7.258 1 94.94 98 LEU B CA 1
ATOM 3531 C C . LEU B 1 98 ? 12.062 27.297 7.637 1 94.94 98 LEU B C 1
ATOM 3533 O O . LEU B 1 98 ? 10.883 26.938 7.691 1 94.94 98 LEU B O 1
ATOM 3537 N N . THR B 1 99 ? 13.078 26.484 7.977 1 96.56 99 THR B N 1
ATOM 3538 C CA . THR B 1 99 ? 12.836 25.109 8.367 1 96.56 99 THR B CA 1
ATOM 3539 C C . THR B 1 99 ? 12.008 25.047 9.648 1 96.56 99 THR B C 1
ATOM 3541 O O . THR B 1 99 ? 11.125 24.188 9.781 1 96.56 99 THR B O 1
ATOM 3544 N N . TRP B 1 100 ? 12.227 25.984 10.516 1 96.12 100 TRP B N 1
ATOM 3545 C CA . TRP B 1 100 ? 11.484 26 11.773 1 96.12 100 TRP B CA 1
ATOM 3546 C C . TRP B 1 100 ? 10.07 26.531 11.562 1 96.12 100 TRP B C 1
ATOM 3548 O O . TRP B 1 100 ? 9.133 26.094 12.242 1 96.12 100 TRP B O 1
ATOM 3558 N N . VAL B 1 101 ? 9.906 27.422 10.648 1 97.31 101 VAL B N 1
ATOM 3559 C CA . VAL B 1 101 ? 8.578 27.891 10.297 1 97.31 101 VAL B CA 1
ATOM 3560 C C . VAL B 1 101 ? 7.754 26.75 9.711 1 97.31 101 VAL B C 1
ATOM 3562 O O . VAL B 1 101 ? 6.598 26.547 10.094 1 97.31 101 VAL B O 1
ATOM 3565 N N . ILE B 1 102 ? 8.352 25.969 8.805 1 98 102 ILE B N 1
ATOM 3566 C CA . ILE B 1 102 ? 7.691 24.844 8.172 1 98 102 ILE B CA 1
ATOM 3567 C C . ILE B 1 102 ? 7.289 23.812 9.234 1 98 102 ILE B C 1
ATOM 3569 O O . ILE B 1 102 ? 6.148 23.344 9.25 1 98 102 ILE B O 1
ATOM 3573 N N . THR B 1 103 ? 8.211 23.531 10.125 1 98.06 103 THR B N 1
ATOM 3574 C CA . THR B 1 103 ? 7.977 22.547 11.18 1 98.06 103 THR B CA 1
ATOM 3575 C C . THR B 1 103 ? 6.891 23.016 12.141 1 98.06 103 THR B C 1
ATOM 3577 O O . THR B 1 103 ? 5.988 22.266 12.492 1 98.06 103 THR B O 1
ATOM 3580 N N . GLY B 1 104 ? 6.973 24.281 12.523 1 97.62 104 GLY B N 1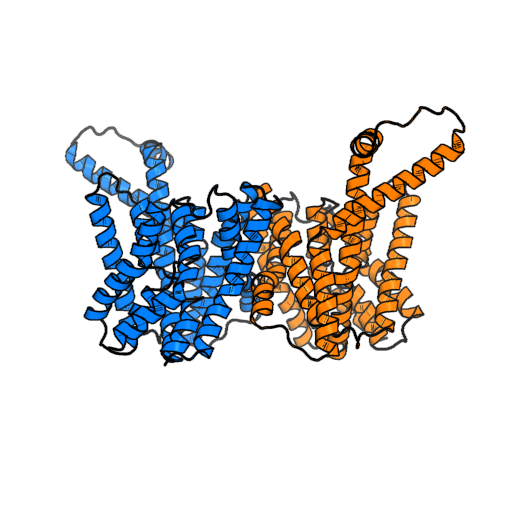
ATOM 3581 C CA . GLY B 1 104 ? 5.977 24.859 13.414 1 97.62 104 GLY B CA 1
ATOM 3582 C C . GLY B 1 104 ? 4.586 24.891 12.805 1 97.62 104 GLY B C 1
ATOM 3583 O O . GLY B 1 104 ? 3.596 24.641 13.492 1 97.62 104 GLY B O 1
ATOM 3584 N N . LEU B 1 105 ? 4.539 25.25 11.547 1 98.06 105 LEU B N 1
ATOM 3585 C CA . LEU B 1 105 ? 3.266 25.266 10.836 1 98.06 105 LEU B CA 1
ATOM 3586 C C . LEU B 1 105 ? 2.637 23.891 10.781 1 98.06 105 LEU B C 1
ATOM 3588 O O . LEU B 1 105 ? 1.435 23.734 11.016 1 98.06 105 LEU B O 1
ATOM 3592 N N . SER B 1 106 ? 3.436 22.875 10.484 1 98.25 106 SER B N 1
ATOM 3593 C CA . SER B 1 106 ? 2.969 21.484 10.438 1 98.25 106 SER B CA 1
ATOM 3594 C C . SER B 1 106 ? 2.434 21.031 11.789 1 98.25 106 SER B C 1
ATOM 3596 O O . SER B 1 106 ? 1.349 20.453 11.867 1 98.25 106 SER B O 1
ATOM 3598 N N . LEU B 1 107 ? 3.131 21.359 12.844 1 98 107 LEU B N 1
ATOM 3599 C CA . LEU B 1 107 ? 2.77 20.922 14.188 1 98 107 LEU B CA 1
ATOM 3600 C C . LEU B 1 107 ? 1.508 21.641 14.664 1 98 107 LEU B C 1
ATOM 3602 O O . LEU B 1 107 ? 0.618 21 15.242 1 98 107 LEU B O 1
ATOM 3606 N N . SER B 1 108 ? 1.352 22.875 14.367 1 97.69 108 SER B N 1
ATOM 3607 C CA . SER B 1 108 ? 0.305 23.672 14.992 1 97.69 108 SER B CA 1
ATOM 3608 C C . SER B 1 108 ? -0.985 23.625 14.18 1 97.69 108 SER B C 1
ATOM 3610 O O . SER B 1 108 ? -2.07 23.875 14.719 1 97.69 108 SER B O 1
ATOM 3612 N N . THR B 1 109 ? -0.889 23.25 12.875 1 97.88 109 THR B N 1
ATOM 3613 C CA . THR B 1 109 ? -2.096 23.516 12.102 1 97.88 109 THR B CA 1
ATOM 3614 C C . THR B 1 109 ? -2.48 22.312 11.25 1 97.88 109 THR B C 1
ATOM 3616 O O . THR B 1 109 ? -3.5 22.328 10.562 1 97.88 109 THR B O 1
ATOM 3619 N N . LEU B 1 110 ? -1.713 21.266 11.219 1 97.75 110 LEU B N 1
ATOM 3620 C CA . LEU B 1 110 ? -2.023 20.141 10.352 1 97.75 110 LEU B CA 1
ATOM 3621 C C . LEU B 1 110 ? -2.215 18.859 11.156 1 97.75 110 LEU B C 1
ATOM 3623 O O . LEU B 1 110 ? -1.34 17.984 11.172 1 97.75 110 LEU B O 1
ATOM 3627 N N . PRO B 1 111 ? -3.355 18.734 11.742 1 97.06 111 PRO B N 1
ATOM 3628 C CA . PRO B 1 111 ? -3.654 17.578 12.594 1 97.06 111 PRO B CA 1
ATOM 3629 C C . PRO B 1 111 ? -4.07 16.359 11.797 1 97.06 111 PRO B C 1
ATOM 3631 O O . PRO B 1 111 ? -4.285 16.438 10.586 1 97.06 111 PRO B O 1
ATOM 3634 N N . ASN B 1 112 ? -4.133 15.219 12.438 1 95.19 112 ASN B N 1
ATOM 3635 C CA . ASN B 1 112 ? -4.613 13.953 11.891 1 95.19 112 ASN B CA 1
ATOM 3636 C C . ASN B 1 112 ? -6.137 13.922 11.812 1 95.19 112 ASN B C 1
ATOM 3638 O O . ASN B 1 112 ? -6.777 13.102 12.469 1 95.19 112 ASN B O 1
ATOM 3642 N N . THR B 1 113 ? -6.668 14.641 10.953 1 95.12 113 THR B N 1
ATOM 3643 C CA . THR B 1 113 ? -8.102 14.867 10.852 1 95.12 113 THR B CA 1
ATOM 3644 C C . THR B 1 113 ? -8.797 13.68 10.188 1 95.12 113 THR B C 1
ATOM 3646 O O . THR B 1 113 ? -9.867 13.258 10.609 1 95.12 113 THR B O 1
ATOM 3649 N N . LEU B 1 114 ? -8.195 13.141 9.281 1 89.5 114 LEU B N 1
ATOM 3650 C CA . LEU B 1 114 ? -8.805 12.102 8.461 1 89.5 114 LEU B CA 1
ATOM 3651 C C . LEU B 1 114 ? -8.945 10.805 9.25 1 89.5 114 LEU B C 1
ATOM 3653 O O . LEU B 1 114 ? -10.039 10.234 9.336 1 89.5 114 LEU B O 1
ATOM 3657 N N . ILE B 1 115 ? -7.957 10.391 9.898 1 84.12 115 ILE B N 1
ATOM 3658 C CA . ILE B 1 115 ? -7.926 9.047 10.461 1 84.12 115 ILE B CA 1
ATOM 3659 C C . ILE B 1 115 ? -8.539 9.055 11.859 1 84.12 115 ILE B C 1
ATOM 3661 O O . ILE B 1 115 ? -9.43 8.25 12.164 1 84.12 115 ILE B O 1
ATOM 3665 N N . LEU B 1 116 ? -8.125 9.938 12.625 1 85.62 116 LEU B N 1
ATOM 3666 C CA . LEU B 1 116 ? -8.586 9.977 14.016 1 85.62 116 LEU B CA 1
ATOM 3667 C C . LEU B 1 116 ? -9.719 10.977 14.188 1 85.62 116 LEU B C 1
ATOM 3669 O O . LEU B 1 116 ? -10.641 10.75 14.977 1 85.62 116 LEU B O 1
ATOM 3673 N N . GLY B 1 117 ? -9.688 11.953 13.484 1 92.06 117 GLY B N 1
ATOM 3674 C CA . GLY B 1 117 ? -10.609 13.062 13.695 1 92.06 117 GLY B CA 1
ATOM 3675 C C . GLY B 1 117 ? -12.047 12.719 13.336 1 92.06 117 GLY B C 1
ATOM 3676 O O . GLY B 1 117 ? -12.961 12.938 14.133 1 92.06 117 GLY B O 1
ATOM 3677 N N . ILE B 1 118 ? -12.25 12.148 12.188 1 89.69 118 ILE B N 1
ATOM 3678 C CA . ILE B 1 118 ? -13.602 11.93 11.688 1 89.69 118 ILE B CA 1
ATOM 3679 C C . ILE B 1 118 ? -14.352 10.984 12.617 1 89.69 118 ILE B C 1
ATOM 3681 O O . ILE B 1 118 ? -15.422 11.32 13.125 1 89.69 118 ILE B O 1
ATOM 3685 N N . PRO B 1 119 ? -13.82 9.867 12.938 1 85.88 119 PRO B N 1
ATOM 3686 C CA . PRO B 1 119 ? -14.562 8.992 13.844 1 85.88 119 PRO B CA 1
ATOM 3687 C C . PRO B 1 119 ? -14.727 9.594 15.242 1 85.88 119 PRO B C 1
ATOM 3689 O O . PRO B 1 119 ? -15.781 9.438 15.859 1 85.88 119 PRO B O 1
ATOM 3692 N N . LEU B 1 120 ? -13.773 10.258 15.727 1 89.31 120 LEU B N 1
ATOM 3693 C CA . LEU B 1 120 ? -13.812 10.812 17.078 1 89.31 120 LEU B CA 1
ATOM 3694 C C . LEU B 1 120 ? -14.844 11.922 17.172 1 89.31 120 LEU B C 1
ATOM 3696 O O . LEU B 1 120 ? -15.664 11.938 18.094 1 89.31 120 LEU B O 1
ATOM 3700 N N . LEU B 1 121 ? -14.852 12.812 16.281 1 92.75 121 LEU B N 1
ATOM 3701 C CA . LEU B 1 121 ? -15.758 13.953 16.344 1 92.75 121 LEU B CA 1
ATOM 3702 C C . LEU B 1 121 ? -17.172 13.547 15.938 1 92.75 121 LEU B C 1
ATOM 3704 O O . LEU B 1 121 ? -18.156 14.164 16.375 1 92.75 121 LEU B O 1
ATOM 3708 N N . LYS B 1 122 ? -17.281 12.562 15.055 1 90.19 122 LYS B N 1
ATOM 3709 C CA . LYS B 1 122 ? -18.609 12 14.789 1 90.19 122 LYS B CA 1
ATOM 3710 C C . LYS B 1 122 ? -19.234 11.453 16.062 1 90.19 122 LYS B C 1
ATOM 3712 O O . LYS B 1 122 ? -20.438 11.633 16.297 1 90.19 122 LYS B O 1
ATOM 3717 N N . ALA B 1 123 ? -18.438 10.859 16.859 1 86.94 123 ALA B N 1
ATOM 3718 C CA . ALA B 1 123 ? -18.922 10.305 18.125 1 86.94 123 ALA B CA 1
ATOM 3719 C C . ALA B 1 123 ? -19.297 11.414 19.094 1 86.94 123 ALA B C 1
ATOM 3721 O O . ALA B 1 123 ? -20.266 11.289 19.844 1 86.94 123 ALA B O 1
ATOM 3722 N N . MET B 1 124 ? -18.625 12.492 19.078 1 87.81 124 MET B N 1
ATOM 3723 C CA . MET B 1 124 ? -18.797 13.57 20.031 1 87.81 124 MET B CA 1
ATOM 3724 C C . MET B 1 124 ? -19.938 14.492 19.625 1 87.81 124 MET B C 1
ATOM 3726 O O . MET B 1 124 ? -20.688 14.969 20.469 1 87.81 124 MET B O 1
ATOM 3730 N N . TYR B 1 125 ? -20 14.734 18.312 1 91.75 125 TYR B N 1
ATOM 3731 C CA . TYR B 1 125 ? -20.891 15.805 17.875 1 91.75 125 TYR B CA 1
ATOM 3732 C C . TYR B 1 125 ? -21.875 15.305 16.812 1 91.75 125 TYR B C 1
ATOM 3734 O O . TYR B 1 125 ? -22.656 16.078 16.281 1 91.75 125 TYR B O 1
ATOM 3742 N N . GLY B 1 126 ? -21.766 14.078 16.406 1 88.44 126 GLY B N 1
ATOM 3743 C CA . GLY B 1 126 ? -22.719 13.5 15.469 1 88.44 126 GLY B CA 1
ATOM 3744 C C . GLY B 1 126 ? -22.234 13.523 14.031 1 88.44 126 GLY B C 1
ATOM 3745 O O . GLY B 1 126 ? -21.094 13.891 13.758 1 88.44 126 GLY B O 1
ATOM 3746 N N . ASP B 1 127 ? -23.094 13.18 13.094 1 91.12 127 ASP B N 1
ATOM 3747 C CA . ASP B 1 127 ? -22.781 12.992 11.68 1 91.12 127 ASP B CA 1
ATOM 3748 C C . ASP B 1 127 ? -22.422 14.312 11.008 1 91.12 127 ASP B C 1
ATOM 3750 O O . ASP B 1 127 ? -21.609 14.352 10.086 1 91.12 127 ASP B O 1
ATOM 3754 N N . LYS B 1 128 ? -23 15.297 11.516 1 91.94 128 LYS B N 1
ATOM 3755 C CA . LYS B 1 128 ? -22.719 16.609 10.93 1 91.94 128 LYS B CA 1
ATOM 3756 C C . LYS B 1 128 ? -21.25 16.969 11.094 1 91.94 128 LYS B C 1
ATOM 3758 O O . LYS B 1 128 ? -20.641 17.562 10.195 1 91.94 128 LYS B O 1
ATOM 3763 N N . ALA B 1 129 ? -20.656 16.609 12.156 1 93.38 129 ALA B N 1
ATOM 3764 C CA . ALA B 1 129 ? -19.25 16.875 12.414 1 93.38 129 ALA B CA 1
ATOM 3765 C C . ALA B 1 129 ? -18.344 16.125 11.438 1 93.38 129 ALA B C 1
ATOM 3767 O O . ALA B 1 129 ? -17.328 16.641 10.992 1 93.38 129 ALA B O 1
ATOM 3768 N N . ALA B 1 130 ? -18.781 14.922 11.094 1 92.62 130 ALA B N 1
ATOM 3769 C CA . ALA B 1 130 ? -18.016 14.133 10.133 1 92.62 130 ALA B CA 1
ATOM 3770 C C . ALA B 1 130 ? -17.953 14.82 8.773 1 92.62 130 ALA B C 1
ATOM 3772 O O . ALA B 1 130 ? -16.906 14.836 8.125 1 92.62 130 ALA B O 1
ATOM 3773 N N . GLY B 1 131 ? -19.062 15.336 8.367 1 93.56 131 GLY B N 1
ATOM 3774 C CA . GLY B 1 131 ? -19.094 16.062 7.113 1 93.56 131 GLY B CA 1
ATOM 3775 C C . GLY B 1 131 ? -18.219 17.297 7.117 1 93.56 131 GLY B C 1
ATOM 3776 O O . GLY B 1 131 ? -17.531 17.578 6.133 1 93.56 131 GLY B O 1
ATOM 3777 N N . LEU B 1 132 ? -18.219 18.031 8.18 1 94.75 132 LEU B N 1
ATOM 3778 C CA . LEU B 1 132 ? -17.406 19.219 8.32 1 94.75 132 LEU B CA 1
ATOM 3779 C C . LEU B 1 132 ? -15.914 18.875 8.289 1 94.75 132 LEU B C 1
ATOM 3781 O O . LEU B 1 132 ? -15.125 19.547 7.645 1 94.75 132 LEU B O 1
ATOM 3785 N N . LEU B 1 133 ? -15.555 17.781 8.93 1 95.75 133 LEU B N 1
ATOM 3786 C CA . LEU B 1 133 ? -14.156 17.359 8.977 1 95.75 133 LEU B CA 1
ATOM 3787 C C . LEU B 1 133 ? -13.68 16.891 7.605 1 95.75 133 LEU B C 1
ATOM 3789 O O . LEU B 1 133 ? -12.516 17.094 7.246 1 95.75 133 LEU B O 1
ATOM 3793 N N . SER B 1 134 ? -14.602 16.281 6.895 1 95.06 134 SER B N 1
ATOM 3794 C CA . SER B 1 134 ? -14.242 15.898 5.531 1 95.06 134 SER B CA 1
ATOM 3795 C C . SER B 1 134 ? -13.859 17.109 4.695 1 95.06 134 SER B C 1
ATOM 3797 O O . SER B 1 134 ? -12.945 17.047 3.875 1 95.06 134 SER B O 1
ATOM 3799 N N . GLN B 1 135 ? -14.516 18.203 4.922 1 96.25 135 GLN B N 1
ATOM 3800 C CA . GLN B 1 135 ? -14.203 19.438 4.211 1 96.25 135 GLN B CA 1
ATOM 3801 C C . GLN B 1 135 ? -12.844 19.969 4.625 1 96.25 135 GLN B C 1
ATOM 3803 O O . GLN B 1 135 ? -12.094 20.484 3.793 1 96.25 135 GLN B O 1
ATOM 3808 N N . ILE B 1 136 ? -12.516 19.875 5.875 1 96.5 136 ILE B N 1
ATOM 3809 C CA . ILE B 1 136 ? -11.219 20.312 6.371 1 96.5 136 ILE B CA 1
ATOM 3810 C C . ILE B 1 136 ? -10.109 19.484 5.746 1 96.5 136 ILE B C 1
ATOM 3812 O O . ILE B 1 136 ? -9.062 20 5.359 1 96.5 136 ILE B O 1
ATOM 3816 N N . VAL B 1 137 ? -10.367 18.203 5.613 1 96.44 137 VAL B N 1
ATOM 3817 C CA . VAL B 1 137 ? -9.383 17.297 5.027 1 96.44 137 VAL B CA 1
ATOM 3818 C C . VAL B 1 137 ? -9.141 17.672 3.566 1 96.44 137 VAL B C 1
ATOM 3820 O O . VAL B 1 137 ? -8 17.625 3.092 1 96.44 137 VAL B O 1
ATOM 3823 N N . VAL B 1 138 ? -10.164 17.984 2.896 1 96.75 138 VAL B N 1
ATOM 3824 C CA . VAL B 1 138 ? -10.055 18.391 1.503 1 96.75 138 VAL B CA 1
ATOM 3825 C C . VAL B 1 138 ? -9.211 19.656 1.404 1 96.75 138 VAL B C 1
ATOM 3827 O O . VAL B 1 138 ? -8.336 19.766 0.538 1 96.75 138 VAL B O 1
ATOM 3830 N N . LEU B 1 139 ? -9.422 20.625 2.301 1 96.5 139 LEU B N 1
ATOM 3831 C CA . LEU B 1 139 ? -8.641 21.859 2.316 1 96.5 139 LEU B CA 1
ATOM 3832 C C . LEU B 1 139 ? -7.18 21.578 2.625 1 96.5 139 LEU B C 1
ATOM 3834 O O . LEU B 1 139 ? -6.285 22.172 2.027 1 96.5 139 LEU B O 1
ATOM 3838 N N . GLN B 1 140 ? -6.953 20.672 3.541 1 96.75 140 GLN B N 1
ATOM 3839 C CA . GLN B 1 140 ? -5.59 20.25 3.861 1 96.75 140 GLN B CA 1
ATOM 3840 C C . GLN B 1 140 ? -4.879 19.703 2.629 1 96.75 140 GLN B C 1
ATOM 3842 O O . GLN B 1 140 ? -3.744 20.078 2.34 1 96.75 140 GLN B O 1
ATOM 3847 N N . SER B 1 141 ? -5.547 18.844 1.944 1 95.94 141 SER B N 1
ATOM 3848 C CA . SER B 1 141 ? -4.965 18.172 0.789 1 95.94 141 SER B CA 1
ATOM 3849 C C . SER B 1 141 ? -4.777 19.141 -0.379 1 95.94 141 SER B C 1
ATOM 3851 O O . SER B 1 141 ? -3.762 19.094 -1.074 1 95.94 141 SER B O 1
ATOM 3853 N N . LEU B 1 142 ? -5.719 20 -0.575 1 95.56 142 LEU B N 1
ATOM 3854 C CA . LEU B 1 142 ? -5.773 20.859 -1.757 1 95.56 142 LEU B CA 1
ATOM 3855 C C . LEU B 1 142 ? -4.887 22.078 -1.581 1 95.56 142 LEU B C 1
ATOM 3857 O O . LEU B 1 142 ? -4.164 22.469 -2.502 1 95.56 142 LEU B O 1
ATOM 3861 N N . VAL B 1 143 ? -4.91 22.656 -0.392 1 95.94 143 VAL B N 1
ATOM 3862 C CA . VAL B 1 143 ? -4.27 23.953 -0.219 1 95.94 143 VAL B CA 1
ATOM 3863 C C . VAL B 1 143 ? -3.027 23.812 0.656 1 95.94 143 VAL B C 1
ATOM 3865 O O . VAL B 1 143 ? -1.924 24.188 0.246 1 95.94 143 VAL B O 1
ATOM 3868 N N . TRP B 1 144 ? -3.16 23.234 1.77 1 96.56 144 TRP B N 1
ATOM 3869 C CA . TRP B 1 144 ? -2.133 23.359 2.799 1 96.56 144 TRP B CA 1
ATOM 3870 C C . TRP B 1 144 ? -0.96 22.438 2.516 1 96.56 144 TRP B C 1
ATOM 3872 O O . TRP B 1 144 ? 0.195 22.781 2.766 1 96.56 144 TRP B O 1
ATOM 3882 N N . TYR B 1 145 ? -1.264 21.234 2.014 1 96.38 145 TYR B N 1
ATOM 3883 C CA . TYR B 1 145 ? -0.16 20.359 1.633 1 96.38 145 TYR B CA 1
ATOM 3884 C C . TYR B 1 145 ? 0.625 20.938 0.467 1 96.38 145 TYR B C 1
ATOM 3886 O O . TYR B 1 145 ? 1.852 20.828 0.411 1 96.38 145 TYR B O 1
ATOM 3894 N N . ASN B 1 146 ? -0.036 21.562 -0.45 1 94.5 146 ASN B N 1
ATOM 3895 C CA . ASN B 1 146 ? 0.665 22.219 -1.549 1 94.5 146 ASN B CA 1
ATOM 3896 C C . ASN B 1 146 ? 1.465 23.422 -1.062 1 94.5 146 ASN B C 1
ATOM 3898 O O . ASN B 1 146 ? 2.543 23.703 -1.585 1 94.5 146 ASN B O 1
ATOM 3902 N N . LEU B 1 147 ? 0.907 24.156 -0.103 1 95 147 LEU B N 1
ATOM 3903 C CA . LEU B 1 147 ? 1.662 25.25 0.497 1 95 147 LEU B CA 1
ATOM 3904 C C . LEU B 1 147 ? 2.906 24.719 1.206 1 95 147 LEU B C 1
ATOM 3906 O O . LEU B 1 147 ? 3.98 25.328 1.108 1 95 147 LEU B O 1
ATOM 3910 N N . LEU B 1 148 ? 2.709 23.672 1.894 1 96.25 148 LEU B N 1
ATOM 3911 C CA . LEU B 1 148 ? 3.838 23.047 2.576 1 96.25 148 LEU B CA 1
ATOM 3912 C C . LEU B 1 148 ? 4.922 22.656 1.581 1 96.25 148 LEU B C 1
ATOM 3914 O O . LEU B 1 148 ? 6.105 22.906 1.813 1 96.25 148 LEU B O 1
ATOM 3918 N N . LEU B 1 149 ? 4.52 21.984 0.516 1 95.5 149 LEU B N 1
ATOM 3919 C CA . LEU B 1 149 ? 5.461 21.594 -0.526 1 95.5 149 LEU B CA 1
ATOM 3920 C C . LEU B 1 149 ? 6.164 22.812 -1.116 1 95.5 149 LEU B C 1
ATOM 3922 O O . LEU B 1 149 ? 7.363 22.766 -1.396 1 95.5 149 LEU B O 1
ATOM 3926 N N . PHE B 1 150 ? 5.453 23.906 -1.287 1 95.12 150 PHE B N 1
ATOM 3927 C CA . PHE B 1 150 ? 6.027 25.156 -1.772 1 95.12 150 PHE B CA 1
ATOM 3928 C C . PHE B 1 150 ? 7.121 25.656 -0.833 1 95.12 150 PHE B C 1
ATOM 3930 O O . PHE B 1 150 ? 8.211 26.016 -1.28 1 95.12 150 PHE B O 1
ATOM 3937 N N . LEU B 1 151 ? 6.828 25.625 0.417 1 95.75 151 LEU B N 1
ATOM 3938 C CA . LEU B 1 151 ? 7.785 26.094 1.411 1 95.75 151 LEU B CA 1
ATOM 3939 C C . LEU B 1 151 ? 9.008 25.188 1.459 1 95.75 151 LEU B C 1
ATOM 3941 O O . LEU B 1 151 ? 10.133 25.672 1.62 1 95.75 151 LEU B O 1
ATOM 3945 N N . PHE B 1 152 ? 8.797 23.906 1.315 1 96.19 152 PHE B N 1
ATOM 3946 C CA . PHE B 1 152 ? 9.906 22.969 1.27 1 96.19 152 PHE B CA 1
ATOM 3947 C C . PHE B 1 152 ? 10.812 23.25 0.075 1 96.19 152 PHE B C 1
ATOM 3949 O O . PHE B 1 152 ? 12.039 23.25 0.202 1 96.19 152 PHE B O 1
ATOM 3956 N N . GLU B 1 153 ? 10.172 23.484 -1.072 1 93.81 153 GLU B N 1
ATOM 3957 C CA . GLU B 1 153 ? 10.93 23.766 -2.287 1 93.81 153 GLU B CA 1
ATOM 3958 C C . GLU B 1 153 ? 11.68 25.094 -2.18 1 93.81 153 GLU B C 1
ATOM 3960 O O . GLU B 1 153 ? 12.805 25.219 -2.658 1 93.81 153 GLU B O 1
ATOM 3965 N N . LEU B 1 154 ? 11.047 26.031 -1.585 1 93.69 154 LEU B N 1
ATOM 3966 C CA . LEU B 1 154 ? 11.688 27.328 -1.35 1 93.69 154 LEU B CA 1
ATOM 3967 C C . LEU B 1 154 ? 12.914 27.156 -0.463 1 93.69 154 LEU B C 1
ATOM 3969 O O . LEU B 1 154 ? 13.969 27.75 -0.735 1 93.69 154 LEU B O 1
ATOM 3973 N N . ASN B 1 155 ? 12.789 26.391 0.548 1 94.25 155 ASN B N 1
ATOM 3974 C CA . ASN B 1 155 ? 13.906 26.141 1.454 1 94.25 155 ASN B CA 1
ATOM 3975 C C . ASN B 1 155 ? 15.047 25.406 0.748 1 94.25 155 ASN B C 1
ATOM 3977 O O . ASN B 1 155 ? 16.219 25.734 0.967 1 94.25 155 ASN B O 1
ATOM 3981 N N . ALA B 1 156 ? 14.68 24.438 -0.01 1 91.62 156 ALA B N 1
ATOM 3982 C CA . ALA B 1 156 ? 15.68 23.688 -0.749 1 91.62 156 ALA B CA 1
ATOM 3983 C C . ALA B 1 156 ? 16.453 24.578 -1.708 1 91.62 156 ALA B C 1
ATOM 3985 O O . ALA B 1 156 ? 17.672 24.422 -1.876 1 91.62 156 ALA B O 1
ATOM 3986 N N . MET B 1 157 ? 15.812 25.531 -2.344 1 89.06 157 MET B N 1
ATOM 3987 C CA . MET B 1 157 ? 16.438 26.438 -3.295 1 89.06 157 MET B CA 1
ATOM 3988 C C . MET B 1 157 ? 17.344 27.438 -2.58 1 89.06 157 MET B C 1
ATOM 3990 O O . MET B 1 157 ? 18.406 27.781 -3.086 1 89.06 157 MET B O 1
ATOM 3994 N N . LYS B 1 158 ? 16.938 27.859 -1.514 1 86.5 158 LYS B N 1
ATOM 3995 C CA . LYS B 1 158 ? 17.734 28.797 -0.737 1 86.5 158 LYS B CA 1
ATOM 3996 C C . LYS B 1 158 ? 19.031 28.141 -0.245 1 86.5 158 LYS B C 1
ATOM 3998 O O . LYS B 1 158 ? 20.078 28.797 -0.183 1 86.5 158 LYS B O 1
ATOM 4003 N N . ALA B 1 159 ? 18.938 26.922 0.048 1 82 159 ALA B N 1
ATOM 4004 C CA . ALA B 1 159 ? 20.109 26.188 0.519 1 82 159 ALA B CA 1
ATOM 4005 C C . ALA B 1 159 ? 21.141 26.031 -0.597 1 82 159 ALA B C 1
ATOM 4007 O O . ALA B 1 159 ? 22.344 26.141 -0.36 1 82 159 ALA B O 1
ATOM 4008 N N . VAL B 1 160 ? 20.672 25.766 -1.773 1 75.06 160 VAL B N 1
ATOM 4009 C CA . VAL B 1 160 ? 21.547 25.609 -2.922 1 75.06 160 VAL B CA 1
ATOM 4010 C C . VAL B 1 160 ? 22.156 26.969 -3.299 1 75.06 160 VAL B C 1
ATOM 4012 O O . VAL B 1 160 ? 23.344 27.047 -3.631 1 75.06 160 VAL B O 1
ATOM 4015 N N . SER B 1 161 ? 21.359 27.984 -3.305 1 69.69 161 SER B N 1
ATOM 4016 C CA . SER B 1 161 ? 21.828 29.328 -3.674 1 69.69 161 SER B CA 1
ATOM 4017 C C . SER B 1 161 ? 22.875 29.844 -2.693 1 69.69 161 SER B C 1
ATOM 4019 O O . SER B 1 161 ? 23.734 30.641 -3.064 1 69.69 161 SER B O 1
ATOM 4021 N N . ALA B 1 162 ? 22.75 29.438 -1.512 1 66.25 162 ALA B N 1
ATOM 4022 C CA . ALA B 1 162 ? 23.734 29.844 -0.511 1 66.25 162 ALA B CA 1
ATOM 4023 C C . ALA B 1 162 ? 25.094 29.172 -0.764 1 66.25 162 ALA B C 1
ATOM 4025 O O . ALA B 1 162 ? 26.125 29.719 -0.389 1 66.25 162 ALA B O 1
ATOM 4026 N N . THR B 1 163 ? 25.078 28 -1.397 1 64.5 163 THR B N 1
ATOM 4027 C CA . THR B 1 163 ? 26.328 27.281 -1.61 1 64.5 163 THR B CA 1
ATOM 4028 C C . THR B 1 163 ? 26.906 27.594 -2.984 1 64.5 163 THR B C 1
ATOM 4030 O O . THR B 1 163 ? 28.125 27.484 -3.191 1 64.5 163 THR B O 1
ATOM 4033 N N . THR B 1 164 ? 26.078 27.781 -4.105 1 59.66 164 THR B N 1
ATOM 4034 C CA . THR B 1 164 ? 26.562 28.078 -5.445 1 59.66 164 THR B CA 1
ATOM 4035 C C . THR B 1 164 ? 26.094 29.469 -5.887 1 59.66 164 THR B C 1
ATOM 4037 O O . THR B 1 164 ? 24.906 29.781 -5.793 1 59.66 164 THR B O 1
ATOM 4040 N N . PRO B 1 165 ? 26.906 30.547 -6.129 1 49.25 165 PRO B N 1
ATOM 4041 C CA . PRO B 1 165 ? 26.5 31.875 -6.566 1 49.25 165 PRO B CA 1
ATOM 4042 C C . PRO B 1 165 ? 25.484 31.844 -7.695 1 49.25 165 PRO B C 1
ATOM 4044 O O . PRO B 1 165 ? 25.609 31.047 -8.633 1 49.25 165 PRO B O 1
ATOM 4047 N N . LEU B 1 166 ? 24.266 32.156 -7.504 1 49.66 166 LEU B N 1
ATOM 4048 C CA . LEU B 1 166 ? 23.141 32.25 -8.422 1 49.66 166 LEU B CA 1
ATOM 4049 C C . LEU B 1 166 ? 23.578 32.812 -9.773 1 49.66 166 LEU B C 1
ATOM 4051 O O . LEU B 1 166 ? 22.828 32.75 -10.75 1 49.66 166 LEU B O 1
ATOM 4055 N N . GLU B 1 167 ? 24.547 33.594 -9.883 1 42.06 167 GLU B N 1
ATOM 4056 C CA . GLU B 1 167 ? 25.047 34.094 -11.148 1 42.06 167 GLU B CA 1
ATOM 4057 C C . GLU B 1 167 ? 25.359 32.969 -12.117 1 42.06 167 GLU B C 1
ATOM 4059 O O . GLU B 1 167 ? 25.125 33.094 -13.32 1 42.06 167 GLU B O 1
ATOM 4064 N N . ALA B 1 168 ? 26 32 -11.562 1 41.5 168 ALA B N 1
ATOM 4065 C CA . ALA B 1 168 ? 26.391 30.938 -12.484 1 41.5 168 ALA B CA 1
ATOM 4066 C C . ALA B 1 168 ? 25.156 30.172 -12.984 1 41.5 168 ALA B C 1
ATOM 4068 O O . ALA B 1 168 ? 25.141 29.719 -14.125 1 41.5 168 ALA B O 1
ATOM 4069 N N . ALA B 1 169 ? 24.266 30.062 -12.266 1 42.84 169 ALA B N 1
ATOM 4070 C CA . ALA B 1 169 ? 23.047 29.391 -12.664 1 42.84 169 ALA B CA 1
ATOM 4071 C C . ALA B 1 169 ? 22.188 30.266 -13.57 1 42.84 169 ALA B C 1
ATOM 4073 O O . ALA B 1 169 ? 21.391 29.766 -14.367 1 42.84 169 ALA B O 1
ATOM 4074 N N . VAL B 1 170 ? 22.047 31.531 -13.305 1 42.47 170 VAL B N 1
ATOM 4075 C CA . VAL B 1 170 ? 21.438 32.531 -14.188 1 42.47 170 VAL B CA 1
ATOM 4076 C C . VAL B 1 170 ? 22.25 32.656 -15.477 1 42.47 170 VAL B C 1
ATOM 4078 O O . VAL B 1 170 ? 21.703 32.906 -16.547 1 42.47 170 VAL B O 1
ATOM 4081 N N . GLU B 1 171 ? 23.5 32.562 -15.359 1 39.66 171 GLU B N 1
ATOM 4082 C CA . GLU B 1 171 ? 24.312 32.625 -16.578 1 39.66 171 GLU B CA 1
ATOM 4083 C C . GLU B 1 171 ? 24 31.469 -17.5 1 39.66 171 GLU B C 1
ATOM 4085 O O . GLU B 1 171 ? 24.234 31.547 -18.703 1 39.66 171 GLU B O 1
ATOM 4090 N N . LEU B 1 172 ? 23.656 30.281 -16.922 1 37.91 172 LEU B N 1
ATOM 4091 C CA . LEU B 1 172 ? 23.391 29.203 -17.859 1 37.91 172 LEU B CA 1
ATOM 4092 C C . LEU B 1 172 ? 22.141 29.5 -18.688 1 37.91 172 LEU B C 1
ATOM 4094 O O . LEU B 1 172 ? 21.984 28.938 -19.781 1 37.91 172 LEU B O 1
ATOM 4098 N N . GLU B 1 173 ? 21.047 30.078 -18.094 1 37.88 173 GLU B N 1
ATOM 4099 C CA . GLU B 1 173 ? 19.938 30.406 -19 1 37.88 173 GLU B CA 1
ATOM 4100 C C . GLU B 1 173 ? 20.109 31.797 -19.609 1 37.88 173 GLU B C 1
ATOM 4102 O O . GLU B 1 173 ? 19.375 32.188 -20.5 1 37.88 173 GLU B O 1
ATOM 4107 N N . ALA B 1 174 ? 20.562 32.812 -18.953 1 37.25 174 ALA B N 1
ATOM 4108 C CA . ALA B 1 174 ? 20.578 34.125 -19.578 1 37.25 174 ALA B CA 1
ATOM 4109 C C . ALA B 1 174 ? 21.688 34.219 -20.625 1 37.25 174 ALA B C 1
ATOM 4111 O O . ALA B 1 174 ? 22.797 33.688 -20.406 1 37.25 174 ALA B O 1
ATOM 4112 N N . PRO B 1 175 ? 21.375 34.562 -21.938 1 34.84 175 PRO B N 1
ATOM 4113 C CA . PRO B 1 175 ? 22.422 34.938 -22.891 1 34.84 175 PRO B CA 1
ATOM 4114 C C . PRO B 1 175 ? 23.469 35.875 -22.297 1 34.84 175 PRO B C 1
ATOM 4116 O O . PRO B 1 175 ? 23.172 36.594 -21.359 1 34.84 175 PRO B O 1
ATOM 4119 N N . GLN B 1 176 ? 24.812 35.719 -22.547 1 33.06 176 GLN B N 1
ATOM 4120 C CA . GLN B 1 176 ? 26.078 36.344 -22.219 1 33.06 176 GLN B CA 1
ATOM 4121 C C . GLN B 1 176 ? 26.016 37.844 -22.359 1 33.06 176 GLN B C 1
ATOM 4123 O O . GLN B 1 176 ? 27.016 38.562 -22.172 1 33.06 176 GLN B O 1
ATOM 4128 N N . GLU B 1 177 ? 24.953 38.5 -22.984 1 33.47 177 GLU B N 1
ATOM 4129 C CA . GLU B 1 177 ? 25.344 39.844 -23.422 1 33.47 177 GLU B CA 1
ATOM 4130 C C . GLU B 1 177 ? 25.547 40.75 -22.219 1 33.47 177 GLU B C 1
ATOM 4132 O O . GLU B 1 177 ? 25.203 41.938 -22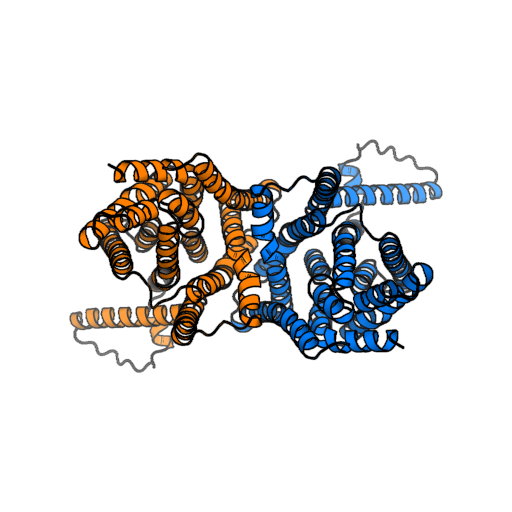.297 1 33.47 177 GLU B O 1
ATOM 4137 N N . ALA B 1 178 ? 25.484 40.406 -21.016 1 30.98 178 ALA B N 1
ATOM 4138 C CA . ALA B 1 178 ? 25.391 41.562 -20.109 1 30.98 178 ALA B CA 1
ATOM 4139 C C . ALA B 1 178 ? 26.703 42.344 -20.094 1 30.98 178 ALA B C 1
ATOM 4141 O O . ALA B 1 178 ? 27.766 41.812 -19.844 1 30.98 178 ALA B O 1
ATOM 4142 N N . GLN B 1 179 ? 26.688 43.438 -20.875 1 31.22 179 GLN B N 1
ATOM 4143 C CA . GLN B 1 179 ? 27.641 44.531 -20.719 1 31.22 179 GLN B CA 1
ATOM 4144 C C . GLN B 1 179 ? 27.766 44.969 -19.266 1 31.22 179 GLN B C 1
ATOM 4146 O O . GLN B 1 179 ? 26.766 45 -18.547 1 31.22 179 GLN B O 1
ATOM 4151 N N . PRO B 1 180 ? 28.938 44.969 -18.609 1 31.98 180 PRO B N 1
ATOM 4152 C CA . PRO B 1 180 ? 29.297 45.375 -17.234 1 31.98 180 PRO B CA 1
ATOM 4153 C C . PRO B 1 180 ? 28.828 46.781 -16.906 1 31.98 180 PRO B C 1
ATOM 4155 O O . PRO B 1 180 ? 29.484 47.75 -17.297 1 31.98 180 PRO B O 1
ATOM 4158 N N . LYS B 1 181 ? 27.609 47.281 -17.344 1 30.64 181 LYS B N 1
ATOM 4159 C CA . LYS B 1 181 ? 27.547 48.688 -17.016 1 30.64 181 LYS B CA 1
ATOM 4160 C C . LYS B 1 181 ? 27.719 48.938 -15.523 1 30.64 181 LYS B C 1
ATOM 4162 O O . LYS B 1 181 ? 27.109 48.219 -14.711 1 30.64 181 LYS B O 1
ATOM 4167 N N . GLU B 1 182 ? 28.688 49.625 -15.031 1 31.41 182 GLU B N 1
ATOM 4168 C CA . GLU B 1 182 ? 29.281 50.094 -13.781 1 31.41 182 GLU B CA 1
ATOM 4169 C C . GLU B 1 182 ? 28.219 50.688 -12.859 1 31.41 182 GLU B C 1
ATOM 4171 O O . GLU B 1 182 ? 28.531 51.094 -11.734 1 31.41 182 GLU B O 1
ATOM 4176 N N . GLU B 1 183 ? 27.109 51.312 -13.492 1 34.69 183 GLU B N 1
ATOM 4177 C CA . GLU B 1 183 ? 26.703 52.5 -12.711 1 34.69 183 GLU B CA 1
ATOM 4178 C C . GLU B 1 183 ? 26.219 52.094 -11.32 1 34.69 183 GLU B C 1
ATOM 4180 O O . GLU B 1 183 ? 26.766 52.562 -10.312 1 34.69 183 GLU B O 1
ATOM 4185 N N . ARG B 1 184 ? 24.766 52.5 -11.016 1 32.66 184 ARG B N 1
ATOM 4186 C CA . ARG B 1 184 ? 24.25 52.969 -9.727 1 32.66 184 ARG B CA 1
ATOM 4187 C C . ARG B 1 184 ? 23.984 51.781 -8.789 1 32.66 184 ARG B C 1
ATOM 4189 O O . ARG B 1 184 ? 23.219 50.875 -9.117 1 32.66 184 ARG B O 1
ATOM 4196 N N . GLU B 1 185 ? 24.766 51.625 -7.852 1 37.53 185 GLU B N 1
ATOM 4197 C CA . GLU B 1 185 ? 25.016 50.531 -6.902 1 37.53 185 GLU B CA 1
ATOM 4198 C C . GLU B 1 185 ? 23.719 50.094 -6.203 1 37.53 185 GLU B C 1
ATOM 4200 O O . GLU B 1 185 ? 23.5 48.906 -5.965 1 37.53 185 GLU B O 1
ATOM 4205 N N . GLU B 1 186 ? 23.047 51.156 -5.551 1 42.34 186 GLU B N 1
ATOM 4206 C CA . GLU B 1 186 ? 22.016 50.844 -4.57 1 42.34 186 GLU B CA 1
ATOM 4207 C C . GLU B 1 186 ? 20.781 50.25 -5.238 1 42.34 186 GLU B C 1
ATOM 4209 O O . GLU B 1 186 ? 20.125 49.375 -4.676 1 42.34 186 GLU B O 1
ATOM 4214 N N . GLY B 1 187 ? 20.266 50.969 -6.234 1 39.84 187 GLY B N 1
ATOM 4215 C CA . GLY B 1 187 ? 19.078 50.562 -6.977 1 39.84 187 GLY B CA 1
ATOM 4216 C C . GLY B 1 187 ? 19.234 49.188 -7.617 1 39.84 187 GLY B C 1
ATOM 4217 O O . GLY B 1 187 ? 18.25 48.625 -8.109 1 39.84 187 GLY B O 1
ATOM 4218 N N . LYS B 1 188 ? 20.406 48.969 -7.918 1 46.34 188 LYS B N 1
ATOM 4219 C CA . LYS B 1 188 ? 20.766 47.719 -8.594 1 46.34 188 LYS B CA 1
ATOM 4220 C C . LYS B 1 188 ? 20.672 46.531 -7.648 1 46.34 188 LYS B C 1
ATOM 4222 O O . LYS B 1 188 ? 20.281 45.438 -8.062 1 46.34 188 LYS B O 1
ATOM 4227 N N . THR B 1 189 ? 20.906 46.906 -6.426 1 50.81 189 THR B N 1
ATOM 4228 C CA . THR B 1 189 ? 20.859 45.812 -5.473 1 50.81 189 THR B CA 1
ATOM 4229 C C . THR B 1 189 ? 19.438 45.344 -5.238 1 50.81 189 THR B C 1
ATOM 4231 O O . THR B 1 189 ? 19.172 44.125 -5.168 1 50.81 189 THR B O 1
ATOM 4234 N N . THR B 1 190 ? 18.516 46.406 -5.02 1 54.47 190 THR B N 1
ATOM 4235 C CA . THR B 1 190 ? 17.125 46 -4.801 1 54.47 190 THR B CA 1
ATOM 4236 C C . THR B 1 190 ? 16.562 45.344 -6.039 1 54.47 190 THR B C 1
ATOM 4238 O O . THR B 1 190 ? 15.789 44.375 -5.934 1 54.47 190 THR B O 1
ATOM 4241 N N . ALA B 1 191 ? 16.891 45.906 -7.164 1 52.09 191 ALA B N 1
ATOM 4242 C CA . ALA B 1 191 ? 16.422 45.312 -8.422 1 52.09 191 ALA B CA 1
ATOM 4243 C C . ALA B 1 191 ? 16.969 43.906 -8.625 1 52.09 191 ALA B C 1
ATOM 4245 O O . ALA B 1 191 ? 16.25 43.031 -9.078 1 52.09 191 ALA B O 1
ATOM 4246 N N . THR B 1 192 ? 18.109 43.875 -8.156 1 60.22 192 THR B N 1
ATOM 4247 C CA . THR B 1 192 ? 18.781 42.594 -8.266 1 60.22 192 THR B CA 1
ATOM 4248 C C . THR B 1 192 ? 18.172 41.562 -7.285 1 60.22 192 THR B C 1
ATOM 4250 O O . THR B 1 192 ? 17.969 40.406 -7.633 1 60.22 192 THR B O 1
ATOM 4253 N N . ARG B 1 193 ? 17.844 42.125 -6.117 1 66.81 193 ARG B N 1
ATOM 4254 C CA . ARG B 1 193 ? 17.219 41.25 -5.125 1 66.81 193 ARG B CA 1
ATOM 4255 C C . ARG B 1 193 ? 15.828 40.812 -5.578 1 66.81 193 ARG B C 1
ATOM 4257 O O . ARG B 1 193 ? 15.453 39.656 -5.418 1 66.81 193 ARG B O 1
ATOM 4264 N N . LYS B 1 194 ? 15.055 41.781 -6.102 1 70.06 194 LYS B N 1
ATOM 4265 C CA . LYS B 1 194 ? 13.719 41.469 -6.609 1 70.06 194 LYS B CA 1
ATOM 4266 C C . LYS B 1 194 ? 13.781 40.469 -7.773 1 70.06 194 LYS B C 1
ATOM 4268 O O . LYS B 1 194 ? 12.969 39.562 -7.863 1 70.06 194 LYS B O 1
ATOM 4273 N N . THR B 1 195 ? 14.625 40.719 -8.609 1 71.69 195 THR B N 1
ATOM 4274 C CA . THR B 1 195 ? 14.797 39.844 -9.758 1 71.69 195 THR B CA 1
ATOM 4275 C C . THR B 1 195 ? 15.188 38.438 -9.297 1 71.69 195 THR B C 1
ATOM 4277 O O . THR B 1 195 ? 14.688 37.438 -9.836 1 71.69 195 THR B O 1
ATOM 4280 N N . LYS B 1 196 ? 16 38.438 -8.273 1 76.69 196 LYS B N 1
ATOM 4281 C CA . LYS B 1 196 ? 16.422 37.156 -7.738 1 76.69 196 LYS B CA 1
ATOM 4282 C C . LYS B 1 196 ? 15.266 36.406 -7.078 1 76.69 196 LYS B C 1
ATOM 4284 O O . LYS B 1 196 ? 15.102 35.219 -7.258 1 76.69 196 LYS B O 1
ATOM 4289 N N . THR B 1 197 ? 14.477 37.219 -6.395 1 82.62 197 THR B N 1
ATOM 4290 C CA . THR B 1 197 ? 13.32 36.656 -5.723 1 82.62 197 THR B CA 1
ATOM 4291 C C . THR B 1 197 ? 12.312 36.125 -6.742 1 82.62 197 THR B C 1
ATOM 4293 O O . THR B 1 197 ? 11.742 35.031 -6.555 1 82.62 197 THR B O 1
ATOM 4296 N N . MET B 1 198 ? 12.086 36.844 -7.801 1 86.69 198 MET B N 1
ATOM 4297 C CA . MET B 1 198 ? 11.148 36.438 -8.836 1 86.69 198 MET B CA 1
ATOM 4298 C C . MET B 1 198 ? 11.633 35.156 -9.539 1 86.69 198 MET B C 1
ATOM 4300 O O . MET B 1 198 ? 10.836 34.281 -9.867 1 86.69 198 MET B O 1
ATOM 4304 N N . LEU B 1 199 ? 12.875 35.125 -9.672 1 82.75 199 LEU B N 1
ATOM 4305 C CA . LEU B 1 199 ? 13.461 33.938 -10.289 1 82.75 199 LEU B CA 1
ATOM 4306 C C . LEU B 1 199 ? 13.297 32.719 -9.391 1 82.75 199 LEU B C 1
ATOM 4308 O O . LEU B 1 199 ? 12.969 31.641 -9.875 1 82.75 199 LEU B O 1
ATOM 4312 N N . ILE B 1 200 ? 13.508 32.938 -8.156 1 85.69 200 ILE B N 1
ATOM 4313 C CA . ILE B 1 200 ? 13.352 31.844 -7.195 1 85.69 200 ILE B CA 1
ATOM 4314 C C . ILE B 1 200 ? 11.898 31.375 -7.18 1 85.69 200 ILE B C 1
ATOM 4316 O O . ILE B 1 200 ? 11.633 30.172 -7.215 1 85.69 200 ILE B O 1
ATOM 4320 N N . LEU B 1 201 ? 11.031 32.312 -7.227 1 89.25 201 LEU B N 1
ATOM 4321 C CA . LEU B 1 201 ? 9.609 31.969 -7.188 1 89.25 201 LEU B CA 1
ATOM 4322 C C . LEU B 1 201 ? 9.188 31.234 -8.453 1 89.25 201 LEU B C 1
ATOM 4324 O O . LEU B 1 201 ? 8.352 30.328 -8.406 1 89.25 201 LEU B O 1
ATOM 4328 N N . ARG B 1 202 ? 9.719 31.625 -9.523 1 89.06 202 ARG B N 1
ATOM 4329 C CA . ARG B 1 202 ? 9.414 30.953 -10.781 1 89.06 202 ARG B CA 1
ATOM 4330 C C . ARG B 1 202 ? 9.922 29.516 -10.773 1 89.06 202 ARG B C 1
ATOM 4332 O O . ARG B 1 202 ? 9.227 28.609 -11.234 1 89.06 202 ARG B O 1
ATOM 4339 N N . ILE B 1 203 ? 11.055 29.359 -10.195 1 87.44 203 ILE B N 1
ATOM 4340 C CA . ILE B 1 203 ? 11.648 28.031 -10.141 1 87.44 203 ILE B CA 1
ATOM 4341 C C . ILE B 1 203 ? 10.844 27.156 -9.188 1 87.44 203 ILE B C 1
ATOM 4343 O O . ILE B 1 203 ? 10.516 26.016 -9.516 1 87.44 203 ILE B O 1
ATOM 4347 N N . VAL B 1 204 ? 10.57 27.703 -8.109 1 88.38 204 VAL B N 1
ATOM 4348 C CA . VAL B 1 204 ? 9.789 26.969 -7.113 1 88.38 204 VAL B CA 1
ATOM 4349 C C . VAL B 1 204 ? 8.398 26.656 -7.672 1 88.38 204 VAL B C 1
ATOM 4351 O O . VAL B 1 204 ? 7.875 25.562 -7.469 1 88.38 204 VAL B O 1
ATOM 4354 N N . GLY B 1 205 ? 7.855 27.625 -8.383 1 90.19 205 GLY B N 1
ATOM 4355 C CA . GLY B 1 205 ? 6.57 27.422 -9.031 1 90.19 205 GLY B CA 1
ATOM 4356 C C . GLY B 1 205 ? 6.59 26.281 -10.039 1 90.19 205 GLY B C 1
ATOM 4357 O O . GLY B 1 205 ? 5.664 25.469 -10.094 1 90.19 205 GLY B O 1
ATOM 4358 N N . ARG B 1 206 ? 7.562 26.25 -10.742 1 88.94 206 ARG B N 1
ATOM 4359 C CA . ARG B 1 206 ? 7.719 25.188 -11.734 1 88.94 206 ARG B CA 1
ATOM 4360 C C . ARG B 1 206 ? 7.871 23.828 -11.07 1 88.94 206 ARG B C 1
ATOM 4362 O O . ARG B 1 206 ? 7.297 22.828 -11.523 1 88.94 206 ARG B O 1
ATOM 4369 N N . LYS B 1 207 ? 8.602 23.797 -10.023 1 86.88 207 LYS B N 1
ATOM 4370 C CA . LYS B 1 207 ? 8.805 22.547 -9.289 1 86.88 207 LYS B CA 1
ATOM 4371 C C . LYS B 1 207 ? 7.504 22.062 -8.656 1 86.88 207 LYS B C 1
ATOM 4373 O O . LYS B 1 207 ? 7.25 20.859 -8.594 1 86.88 207 LYS B O 1
ATOM 4378 N N . LEU B 1 208 ? 6.812 23.016 -8.25 1 88.44 208 LEU B N 1
ATOM 4379 C CA . LEU B 1 208 ? 5.523 22.672 -7.664 1 88.44 208 LEU B CA 1
ATOM 4380 C C . LEU B 1 208 ? 4.574 22.109 -8.719 1 88.44 208 LEU B C 1
ATOM 4382 O O . LEU B 1 208 ? 3.832 21.156 -8.445 1 88.44 208 LEU B O 1
ATOM 4386 N N . MET B 1 209 ? 4.637 22.703 -9.867 1 88.19 209 MET B N 1
ATOM 4387 C CA . MET B 1 209 ? 3.775 22.25 -10.953 1 88.19 209 MET B CA 1
ATOM 4388 C C . MET B 1 209 ? 4.188 20.859 -11.43 1 88.19 209 MET B C 1
ATOM 4390 O O . MET B 1 209 ? 3.371 20.125 -11.984 1 88.19 209 MET B O 1
ATOM 4394 N N . MET B 1 210 ? 5.336 20.484 -11.125 1 87.75 210 MET B N 1
ATOM 4395 C CA . MET B 1 210 ? 5.824 19.172 -11.531 1 87.75 210 MET B CA 1
ATOM 4396 C C . MET B 1 210 ? 5.613 18.156 -10.414 1 87.75 210 MET B C 1
ATOM 4398 O O . MET B 1 210 ? 5.812 16.953 -10.625 1 87.75 210 MET B O 1
ATOM 4402 N N . ASN B 1 211 ? 5.207 18.609 -9.289 1 90.19 211 ASN B N 1
ATOM 4403 C CA . ASN B 1 211 ? 4.969 17.703 -8.164 1 90.19 211 ASN B CA 1
ATOM 4404 C C . ASN B 1 211 ? 3.678 16.922 -8.344 1 90.19 211 ASN B C 1
ATOM 4406 O O . ASN B 1 211 ? 2.621 17.5 -8.602 1 90.19 211 ASN B O 1
ATOM 4410 N N . PRO B 1 212 ? 3.719 15.625 -8.203 1 91.56 212 PRO B N 1
ATOM 4411 C CA . PRO B 1 212 ? 2.529 14.797 -8.398 1 91.56 212 PRO B CA 1
ATOM 4412 C C . PRO B 1 212 ? 1.375 15.18 -7.48 1 91.56 212 PRO B C 1
ATOM 4414 O O . PRO B 1 212 ? 0.208 15.047 -7.855 1 91.56 212 PRO B O 1
ATOM 4417 N N . ASN B 1 213 ? 1.693 15.625 -6.344 1 92.62 213 ASN B N 1
ATOM 4418 C CA . ASN B 1 213 ? 0.639 16.031 -5.422 1 92.62 213 ASN B CA 1
ATOM 4419 C C . ASN B 1 213 ? -0.161 17.203 -5.973 1 92.62 213 ASN B C 1
ATOM 4421 O O . ASN B 1 213 ? -1.392 17.219 -5.895 1 92.62 213 ASN B O 1
ATOM 4425 N N . THR B 1 214 ? 0.507 18.188 -6.516 1 93.94 214 THR B N 1
ATOM 4426 C CA . THR B 1 214 ? -0.146 19.359 -7.078 1 93.94 214 THR B CA 1
ATOM 4427 C C . THR B 1 214 ? -1.02 18.969 -8.273 1 93.94 214 THR B C 1
ATOM 4429 O O . THR B 1 214 ? -2.168 19.406 -8.367 1 93.94 214 THR B O 1
ATOM 4432 N N . HIS B 1 215 ? -0.535 18.109 -9.117 1 93.25 215 HIS B N 1
ATOM 4433 C CA . HIS B 1 215 ? -1.303 17.656 -10.273 1 93.25 215 HIS B CA 1
ATOM 4434 C C . HIS B 1 215 ? -2.547 16.891 -9.844 1 93.25 215 HIS B C 1
ATOM 4436 O O . HIS B 1 215 ? -3.643 17.141 -10.344 1 93.25 215 HIS B O 1
ATOM 4442 N N . ALA B 1 216 ? -2.352 16.016 -8.922 1 95.5 216 ALA B N 1
ATOM 4443 C CA . ALA B 1 216 ? -3.453 15.172 -8.477 1 95.5 216 ALA B CA 1
ATOM 4444 C C . ALA B 1 216 ? -4.566 16 -7.844 1 95.5 216 ALA B C 1
ATOM 4446 O O . ALA B 1 216 ? -5.75 15.766 -8.102 1 95.5 216 ALA B O 1
ATOM 4447 N N . THR B 1 217 ? -4.199 16.969 -7.074 1 96.12 217 THR B N 1
ATOM 4448 C CA . THR B 1 217 ? -5.195 17.766 -6.352 1 96.12 217 THR B CA 1
ATOM 4449 C C . THR B 1 217 ? -5.938 18.703 -7.301 1 96.12 217 THR B C 1
ATOM 4451 O O . THR B 1 217 ? -7.152 18.875 -7.176 1 96.12 217 THR B O 1
ATOM 4454 N N . ILE B 1 218 ? -5.258 19.266 -8.289 1 96.25 218 ILE B N 1
ATOM 4455 C CA . ILE B 1 218 ? -5.898 20.156 -9.258 1 96.25 218 ILE B CA 1
ATOM 4456 C C . ILE B 1 218 ? -6.859 19.344 -10.133 1 96.25 218 ILE B C 1
ATOM 4458 O O . ILE B 1 218 ? -8.008 19.734 -10.328 1 96.25 218 ILE B O 1
ATOM 4462 N N . VAL B 1 219 ? -6.398 18.219 -10.641 1 96.38 219 VAL B N 1
ATOM 4463 C CA . VAL B 1 219 ? -7.234 17.375 -11.484 1 96.38 219 VAL B CA 1
ATOM 4464 C C . VAL B 1 219 ? -8.453 16.891 -10.695 1 96.38 219 VAL B C 1
ATOM 4466 O O . VAL B 1 219 ? -9.562 16.828 -11.227 1 96.38 219 VAL B O 1
ATOM 4469 N N . SER B 1 220 ? -8.211 16.531 -9.469 1 97.19 220 SER B N 1
ATOM 4470 C CA . SER B 1 220 ? -9.297 16.047 -8.625 1 97.19 220 SER B CA 1
ATOM 4471 C C . SER B 1 220 ? -10.328 17.141 -8.359 1 97.19 220 SER B C 1
ATOM 4473 O O . SER B 1 220 ? -11.531 16.859 -8.32 1 97.19 220 SER B O 1
ATOM 4475 N N . LEU B 1 221 ? -9.875 18.375 -8.117 1 97.19 221 LEU B N 1
ATOM 4476 C CA . LEU B 1 221 ? -10.797 19.484 -7.91 1 97.19 221 LEU B CA 1
ATOM 4477 C C . LEU B 1 221 ? -11.648 19.734 -9.148 1 97.19 221 LEU B C 1
ATOM 4479 O O . LEU B 1 221 ? -12.859 19.938 -9.047 1 97.19 221 LEU B O 1
ATOM 4483 N N . ILE B 1 222 ? -10.977 19.688 -10.32 1 97.38 222 ILE B N 1
ATOM 4484 C CA . ILE B 1 222 ? -11.695 19.859 -11.586 1 97.38 222 ILE B CA 1
ATOM 4485 C C . ILE B 1 222 ? -12.75 18.75 -11.719 1 97.38 222 ILE B C 1
ATOM 4487 O O . ILE B 1 222 ? -13.906 19.031 -12.047 1 97.38 222 ILE B O 1
ATOM 4491 N N . TRP B 1 223 ? -12.391 17.594 -11.383 1 96.62 223 TRP B N 1
ATOM 4492 C CA . TRP B 1 223 ? -13.328 16.484 -11.484 1 96.62 223 TRP B CA 1
ATOM 4493 C C . TRP B 1 223 ? -14.469 16.641 -10.492 1 96.62 223 TRP B C 1
ATOM 4495 O O . TRP B 1 223 ? -15.625 16.359 -10.812 1 96.62 223 TRP B O 1
ATOM 4505 N N . ALA B 1 224 ? -14.133 17 -9.289 1 97.25 224 ALA B N 1
ATOM 4506 C CA . ALA B 1 224 ? -15.172 17.203 -8.289 1 97.25 224 ALA B CA 1
ATOM 4507 C C . ALA B 1 224 ? -16.203 18.234 -8.758 1 97.25 224 ALA B C 1
ATOM 4509 O O . ALA B 1 224 ? -17.406 18.031 -8.586 1 97.25 224 ALA B O 1
ATOM 4510 N N . CYS B 1 225 ? -15.742 19.312 -9.359 1 97.38 225 CYS B N 1
ATOM 4511 C CA . CYS B 1 225 ? -16.641 20.344 -9.891 1 97.38 225 CYS B CA 1
ATOM 4512 C C . CYS B 1 225 ? -17.531 19.781 -10.977 1 97.38 225 CYS B C 1
ATOM 4514 O O . CYS B 1 225 ? -18.75 20.031 -10.984 1 97.38 225 CYS B O 1
ATOM 4516 N N . ILE B 1 226 ? -17 18.969 -11.836 1 96.88 226 ILE B N 1
ATOM 4517 C CA . ILE B 1 226 ? -17.75 18.359 -12.93 1 96.88 226 ILE B CA 1
ATOM 4518 C C . ILE B 1 226 ? -18.75 17.344 -12.367 1 96.88 226 ILE B C 1
ATOM 4520 O O . ILE B 1 226 ? -19.922 17.375 -12.719 1 96.88 226 ILE B O 1
ATOM 4524 N N . ARG B 1 227 ? -18.281 16.531 -11.492 1 96.06 227 ARG B N 1
ATOM 4525 C CA . ARG B 1 227 ? -19.062 15.453 -10.906 1 96.06 227 ARG B CA 1
ATOM 4526 C C . ARG B 1 227 ? -20.312 16 -10.203 1 96.06 227 ARG B C 1
ATOM 4528 O O . ARG B 1 227 ? -21.422 15.508 -10.43 1 96.06 227 ARG B O 1
ATOM 4535 N N . PHE B 1 228 ? -20.172 17.016 -9.43 1 95.88 228 PHE B N 1
ATOM 4536 C CA . PHE B 1 228 ? -21.281 17.453 -8.586 1 95.88 228 PHE B CA 1
ATOM 4537 C C . PHE B 1 228 ? -22.125 18.5 -9.297 1 95.88 228 PHE B C 1
ATOM 4539 O O . PHE B 1 228 ? -23.297 18.703 -8.953 1 95.88 228 PHE B O 1
ATOM 4546 N N . ARG B 1 229 ? -21.547 19.172 -10.273 1 95.69 229 ARG B N 1
ATOM 4547 C CA . ARG B 1 229 ? -22.359 20.094 -11.07 1 95.69 229 ARG B CA 1
ATOM 4548 C C . ARG B 1 229 ? -23.281 19.328 -12.016 1 95.69 229 ARG B C 1
ATOM 4550 O O . ARG B 1 229 ? -24.453 19.688 -12.18 1 95.69 229 ARG B O 1
ATOM 4557 N N . TRP B 1 230 ? -22.812 18.266 -12.594 1 96.75 230 TRP B N 1
ATOM 4558 C CA . TRP B 1 230 ? -23.578 17.547 -13.625 1 96.75 230 TRP B CA 1
ATOM 4559 C C . TRP B 1 230 ? -23.984 16.156 -13.141 1 96.75 230 TRP B C 1
ATOM 4561 O O . TRP B 1 230 ? -24.547 15.375 -13.898 1 96.75 230 TRP B O 1
ATOM 4571 N N . ASN B 1 231 ? -23.656 15.789 -11.914 1 94.88 231 ASN B N 1
ATOM 4572 C CA . ASN B 1 231 ? -24.031 14.523 -11.297 1 94.88 231 ASN B CA 1
ATOM 4573 C C . ASN B 1 231 ? -23.484 13.336 -12.078 1 94.88 231 ASN B C 1
ATOM 4575 O O . ASN B 1 231 ? -24.234 12.414 -12.406 1 94.88 231 ASN B O 1
ATOM 4579 N N . VAL B 1 232 ? -22.297 13.469 -12.461 1 94.62 232 VAL B N 1
ATOM 4580 C CA . VAL B 1 232 ? -21.641 12.375 -13.164 1 94.62 232 VAL B CA 1
ATOM 4581 C C . VAL B 1 232 ? -20.781 11.578 -12.195 1 94.62 232 VAL B C 1
ATOM 4583 O O . VAL B 1 232 ? -20.266 12.117 -11.211 1 94.62 232 VAL B O 1
ATOM 4586 N N . LYS B 1 233 ? -20.703 10.273 -12.445 1 92.62 233 LYS B N 1
ATOM 4587 C CA . LYS B 1 233 ? -19.875 9.414 -11.602 1 92.62 233 LYS B CA 1
ATOM 4588 C C . LYS B 1 233 ? -18.562 9.055 -12.289 1 92.62 233 LYS B C 1
ATOM 4590 O O . LYS B 1 233 ? -18.5 8.984 -13.516 1 92.62 233 LYS B O 1
ATOM 4595 N N . LEU B 1 234 ? -17.516 8.945 -11.453 1 90.88 234 LEU B N 1
ATOM 4596 C CA . LEU B 1 234 ? -16.234 8.469 -11.969 1 90.88 234 LEU B CA 1
ATOM 4597 C C . LEU B 1 234 ? -16.359 7.055 -12.516 1 90.88 234 LEU B C 1
ATOM 4599 O O . LEU B 1 234 ? -16.922 6.176 -11.859 1 90.88 234 LEU B O 1
ATOM 4603 N N . PRO B 1 235 ? -15.969 6.871 -13.734 1 90.75 235 PRO B N 1
ATOM 4604 C CA . PRO B 1 235 ? -16 5.5 -14.242 1 90.75 235 PRO B CA 1
ATOM 4605 C C . PRO B 1 235 ? -15.32 4.504 -13.312 1 90.75 235 PRO B C 1
ATOM 4607 O O . PRO B 1 235 ? -14.273 4.809 -12.734 1 90.75 235 PRO B O 1
ATOM 4610 N N . GLY B 1 236 ? -15.891 3.381 -13.141 1 91.06 236 GLY B N 1
ATOM 4611 C CA . GLY B 1 236 ? -15.398 2.357 -12.242 1 91.06 236 GLY B CA 1
ATOM 4612 C C . GLY B 1 236 ? -13.938 2.023 -12.461 1 91.06 236 GLY B C 1
ATOM 4613 O O . GLY B 1 236 ? -13.18 1.856 -11.5 1 91.06 236 GLY B O 1
ATOM 4614 N N . VAL B 1 237 ? -13.516 1.999 -13.688 1 92.06 237 VAL B N 1
ATOM 4615 C CA . VAL B 1 237 ? -12.148 1.646 -14.055 1 92.06 237 VAL B CA 1
ATOM 4616 C C . VAL B 1 237 ? -11.188 2.701 -13.516 1 92.06 237 VAL B C 1
ATOM 4618 O O . VAL B 1 237 ? -10.094 2.371 -13.039 1 92.06 237 VAL B O 1
ATOM 4621 N N . VAL B 1 238 ? -11.516 3.936 -13.586 1 93.31 238 VAL B N 1
ATOM 4622 C CA . VAL B 1 238 ? -10.68 5.023 -13.094 1 93.31 238 VAL B CA 1
ATOM 4623 C C . VAL B 1 238 ? -10.625 4.984 -11.57 1 93.31 238 VAL B C 1
ATOM 4625 O O . VAL B 1 238 ? -9.547 5.105 -10.977 1 93.31 238 VAL B O 1
ATOM 4628 N N . ASP B 1 239 ? -11.727 4.789 -11 1 93.94 239 ASP B N 1
ATOM 4629 C CA . ASP B 1 239 ? -11.797 4.707 -9.539 1 93.94 239 ASP B CA 1
ATOM 4630 C C . ASP B 1 239 ? -10.953 3.549 -9.016 1 93.94 239 ASP B C 1
ATOM 4632 O O . ASP B 1 239 ? -10.219 3.707 -8.039 1 93.94 239 ASP B O 1
ATOM 4636 N N . ASP B 1 240 ? -11.062 2.455 -9.672 1 93.25 240 ASP B N 1
ATOM 4637 C CA . ASP B 1 240 ? -10.297 1.281 -9.258 1 93.25 240 ASP B CA 1
ATOM 4638 C C . ASP B 1 240 ? -8.797 1.504 -9.453 1 93.25 240 ASP B C 1
ATOM 4640 O O . ASP B 1 240 ? -7.988 1.023 -8.656 1 93.25 240 ASP B O 1
ATOM 4644 N N . SER B 1 241 ? -8.477 2.166 -10.492 1 94.81 241 SER B N 1
ATOM 4645 C CA . SER B 1 241 ? -7.07 2.457 -10.773 1 94.81 241 SER B CA 1
ATOM 4646 C C . SER B 1 241 ? -6.461 3.348 -9.695 1 94.81 241 SER B C 1
ATOM 4648 O O . SER B 1 241 ? -5.301 3.166 -9.32 1 94.81 241 SER B O 1
ATOM 4650 N N . ILE B 1 242 ? -7.227 4.238 -9.195 1 95.19 242 ILE B N 1
ATOM 4651 C CA . ILE B 1 242 ? -6.766 5.129 -8.141 1 95.19 242 ILE B CA 1
ATOM 4652 C C . ILE B 1 242 ? -6.77 4.391 -6.805 1 95.19 242 ILE B C 1
ATOM 4654 O O . ILE B 1 242 ? -5.789 4.438 -6.059 1 95.19 242 ILE B O 1
ATOM 4658 N N . SER B 1 243 ? -7.762 3.619 -6.582 1 94.19 243 SER B N 1
ATOM 4659 C CA . SER B 1 243 ? -8.008 3.006 -5.281 1 94.19 243 SER B CA 1
ATOM 4660 C C . SER B 1 243 ? -7.023 1.876 -5.004 1 94.19 243 SER B C 1
ATOM 4662 O O . SER B 1 243 ? -6.66 1.63 -3.854 1 94.19 243 SER B O 1
ATOM 4664 N N . ILE B 1 244 ? -6.57 1.244 -6.023 1 92.75 244 ILE B N 1
ATOM 4665 C CA . ILE B 1 244 ? -5.711 0.079 -5.852 1 92.75 244 ILE B CA 1
ATOM 4666 C C . ILE B 1 244 ? -4.418 0.492 -5.152 1 92.75 244 ILE B C 1
ATOM 4668 O O . ILE B 1 244 ? -3.803 -0.311 -4.445 1 92.75 244 ILE B O 1
ATOM 4672 N N . LEU B 1 245 ? -4.016 1.732 -5.273 1 93.5 245 LEU B N 1
ATOM 4673 C CA . LEU B 1 245 ? -2.826 2.23 -4.598 1 93.5 245 LEU B CA 1
ATOM 4674 C C . LEU B 1 245 ? -3.201 3.086 -3.393 1 93.5 245 LEU B C 1
ATOM 4676 O O . LEU B 1 245 ? -2.549 3.018 -2.35 1 93.5 245 LEU B O 1
ATOM 4680 N N . SER B 1 246 ? -4.203 3.873 -3.543 1 93.75 246 SER B N 1
ATOM 4681 C CA . SER B 1 246 ? -4.543 4.84 -2.502 1 93.75 246 SER B CA 1
ATOM 4682 C C . SER B 1 246 ? -5.016 4.141 -1.232 1 93.75 246 SER B C 1
ATOM 4684 O O . SER B 1 246 ? -4.781 4.625 -0.124 1 93.75 246 SER B O 1
ATOM 4686 N N . LYS B 1 247 ? -5.617 2.984 -1.315 1 90.19 247 LYS B N 1
ATOM 4687 C CA . LYS B 1 247 ? -6.156 2.258 -0.169 1 90.19 247 LYS B CA 1
ATOM 4688 C C . LYS B 1 247 ? -5.035 1.783 0.754 1 90.19 247 LYS B C 1
ATOM 4690 O O . LYS B 1 247 ? -5.242 1.628 1.96 1 90.19 247 LYS B O 1
ATOM 4695 N N . GLY B 1 248 ? -3.967 1.596 0.204 1 91.44 248 GLY B N 1
ATOM 4696 C CA . GLY B 1 248 ? -2.828 1.191 1.014 1 91.44 248 GLY B CA 1
ATOM 4697 C C . GLY B 1 248 ? -1.963 2.359 1.451 1 91.44 248 GLY B C 1
ATOM 4698 O O . GLY B 1 248 ? -0.978 2.174 2.17 1 91.44 248 GLY B O 1
ATOM 4699 N N . GLY B 1 249 ? -2.311 3.51 1.056 1 91.94 249 GLY B N 1
ATOM 4700 C CA . GLY B 1 249 ? -1.469 4.676 1.277 1 91.94 249 GLY B CA 1
ATOM 4701 C C . GLY B 1 249 ? -1.26 4.988 2.746 1 91.94 249 GLY B C 1
ATOM 4702 O O . GLY B 1 249 ? -0.132 5.234 3.18 1 91.94 249 GLY B O 1
ATOM 4703 N N . LEU B 1 250 ? -2.303 4.945 3.504 1 91.75 250 LEU B N 1
ATOM 4704 C CA . LEU B 1 250 ? -2.215 5.246 4.93 1 91.75 250 LEU B CA 1
ATOM 4705 C C . LEU B 1 250 ? -1.355 4.215 5.648 1 91.75 250 LEU B C 1
ATOM 4707 O O . LEU B 1 250 ? -0.513 4.57 6.477 1 91.75 250 LEU B O 1
ATOM 4711 N N . GLY B 1 251 ? -1.599 2.973 5.336 1 94.56 251 GLY B N 1
ATOM 4712 C CA . GLY B 1 251 ? -0.781 1.921 5.918 1 94.56 251 GLY B CA 1
ATOM 4713 C C . GLY B 1 251 ? 0.693 2.059 5.586 1 94.56 251 GLY B C 1
ATOM 4714 O O . GLY B 1 251 ? 1.547 1.917 6.465 1 94.56 251 GLY B O 1
ATOM 4715 N N . MET B 1 252 ? 0.983 2.385 4.398 1 95.75 252 MET B N 1
ATOM 4716 C CA . MET B 1 252 ? 2.371 2.518 3.961 1 95.75 252 MET B CA 1
ATOM 4717 C C . MET B 1 252 ? 3.025 3.74 4.594 1 95.75 252 MET B C 1
ATOM 4719 O O . MET B 1 252 ? 4.227 3.73 4.879 1 95.75 252 MET B O 1
ATOM 4723 N N . ALA B 1 253 ? 2.23 4.805 4.738 1 96 253 ALA B N 1
ATOM 4724 C CA . ALA B 1 253 ? 2.754 5.988 5.414 1 96 253 ALA B CA 1
ATOM 4725 C C . ALA B 1 253 ? 3.166 5.664 6.848 1 96 253 ALA B C 1
ATOM 4727 O O . ALA B 1 253 ? 4.234 6.078 7.305 1 96 253 ALA B O 1
ATOM 4728 N N . MET B 1 254 ? 2.34 4.922 7.512 1 96.5 254 MET B N 1
ATOM 4729 C CA . MET B 1 254 ? 2.656 4.523 8.883 1 96.5 254 MET B CA 1
ATOM 4730 C C . MET B 1 254 ? 3.834 3.555 8.906 1 96.5 254 MET B C 1
ATOM 4732 O O . MET B 1 254 ? 4.637 3.572 9.844 1 96.5 254 MET B O 1
ATOM 4736 N N . PHE B 1 255 ? 3.885 2.678 7.91 1 97.75 255 PHE B N 1
ATOM 4737 C CA . PHE B 1 255 ? 5.031 1.786 7.789 1 97.75 255 PHE B CA 1
ATOM 4738 C C . PHE B 1 255 ? 6.324 2.582 7.633 1 97.75 255 PHE B C 1
ATOM 4740 O O . PHE B 1 255 ? 7.332 2.27 8.266 1 97.75 255 PHE B O 1
ATOM 4747 N N . SER B 1 256 ? 6.281 3.592 6.781 1 97.44 256 SER B N 1
ATOM 4748 C CA . SER B 1 256 ? 7.43 4.469 6.59 1 97.44 256 SER B CA 1
ATOM 4749 C C . SER B 1 256 ? 7.84 5.145 7.895 1 97.44 256 SER B C 1
ATOM 4751 O O . SER B 1 256 ? 9.031 5.262 8.195 1 97.44 256 SER B O 1
ATOM 4753 N N . LEU B 1 257 ? 6.875 5.605 8.648 1 97.12 257 LEU B N 1
ATOM 4754 C CA . LEU B 1 257 ? 7.133 6.219 9.945 1 97.12 257 LEU B CA 1
ATOM 4755 C C . LEU B 1 257 ? 7.832 5.238 10.883 1 97.12 257 LEU B C 1
ATOM 4757 O O . LEU B 1 257 ? 8.773 5.609 11.586 1 97.12 257 LEU B O 1
ATOM 4761 N N . GLY B 1 258 ? 7.379 4.023 10.891 1 97.31 258 GLY B N 1
ATOM 4762 C CA . GLY B 1 258 ? 8.016 2.996 11.703 1 97.31 258 GLY B CA 1
ATOM 4763 C C . GLY B 1 258 ? 9.445 2.713 11.289 1 97.31 258 GLY B C 1
ATOM 4764 O O . GLY B 1 258 ? 10.312 2.518 12.141 1 97.31 258 GLY B O 1
ATOM 4765 N N . LEU B 1 259 ? 9.656 2.623 10 1 97.5 259 LEU B N 1
ATOM 4766 C CA . LEU B 1 259 ? 11.016 2.438 9.5 1 97.5 259 LEU B CA 1
ATOM 4767 C C . LEU B 1 259 ? 11.922 3.57 9.961 1 97.5 259 LEU B C 1
ATOM 4769 O O . LEU B 1 259 ? 13.062 3.328 10.375 1 97.5 259 LEU B O 1
ATOM 4773 N N . PHE B 1 260 ? 11.438 4.801 9.875 1 96.62 260 PHE B N 1
ATOM 4774 C CA . PHE B 1 260 ? 12.195 5.973 10.289 1 96.62 260 PHE B CA 1
ATOM 4775 C C . PHE B 1 260 ? 12.539 5.906 11.773 1 96.62 260 PHE B C 1
ATOM 4777 O O . PHE B 1 260 ? 13.68 6.145 12.164 1 96.62 260 PHE B O 1
ATOM 4784 N N . MET B 1 261 ? 11.586 5.539 12.539 1 94.81 261 MET B N 1
ATOM 4785 C CA . MET B 1 261 ? 11.781 5.434 13.977 1 94.81 261 MET B CA 1
ATOM 4786 C C . MET B 1 261 ? 12.859 4.406 14.312 1 94.81 261 MET B C 1
ATOM 4788 O O . MET B 1 261 ? 13.688 4.633 15.188 1 94.81 261 MET B O 1
ATOM 4792 N N . ALA B 1 262 ? 12.797 3.361 13.625 1 95.12 262 ALA B N 1
ATOM 4793 C CA . ALA B 1 262 ? 13.742 2.275 13.875 1 95.12 262 ALA B CA 1
ATOM 4794 C C . ALA B 1 262 ? 15.164 2.697 13.531 1 95.12 262 ALA B C 1
ATOM 4796 O O . ALA B 1 262 ? 16.125 2.154 14.078 1 95.12 262 ALA B O 1
ATOM 4797 N N . SER B 1 263 ? 15.281 3.59 12.625 1 93.19 263 SER B N 1
ATOM 4798 C CA . SER B 1 263 ? 16.594 4.035 12.18 1 93.19 263 SER B CA 1
ATOM 4799 C C . SER B 1 263 ? 17.203 5.039 13.156 1 93.19 263 SER B C 1
ATOM 4801 O O . SER B 1 263 ? 18.375 5.387 13.055 1 93.19 263 SER B O 1
ATOM 4803 N N . ARG B 1 264 ? 16.406 5.512 14.062 1 92.25 264 ARG B N 1
ATOM 4804 C CA . ARG B 1 264 ? 16.875 6.461 15.062 1 92.25 264 ARG B CA 1
ATOM 4805 C C . ARG B 1 264 ? 17.375 5.738 16.312 1 92.25 264 ARG B C 1
ATOM 4807 O O . ARG B 1 264 ? 16.891 4.652 16.641 1 92.25 264 ARG B O 1
ATOM 4814 N N . PRO B 1 265 ? 18.359 6.309 16.984 1 89.06 265 PRO B N 1
ATOM 4815 C CA . PRO B 1 265 ? 18.906 5.664 18.188 1 89.06 265 PRO B CA 1
ATOM 4816 C C . PRO B 1 265 ? 17.906 5.617 19.328 1 89.06 265 PRO B C 1
ATOM 4818 O O . PRO B 1 265 ? 17.953 4.703 20.156 1 89.06 265 PRO B O 1
ATOM 4821 N N . SER B 1 266 ? 17.016 6.57 19.406 1 88.5 266 SER B N 1
ATOM 4822 C CA . SER B 1 266 ? 16.016 6.652 20.469 1 88.5 266 SER B CA 1
ATOM 4823 C C . SER B 1 266 ? 14.609 6.676 19.906 1 88.5 266 SER B C 1
ATOM 4825 O O . SER B 1 266 ? 14.406 7.078 18.75 1 88.5 266 SER B O 1
ATOM 4827 N N . ILE B 1 267 ? 13.711 6.207 20.797 1 85.44 267 ILE B N 1
ATOM 4828 C CA . ILE B 1 267 ? 12.305 6.219 20.391 1 85.44 267 ILE B CA 1
ATOM 4829 C C . ILE B 1 267 ? 11.82 7.66 20.25 1 85.44 267 ILE B C 1
ATOM 4831 O O . ILE B 1 267 ? 11 7.965 19.391 1 85.44 267 ILE B O 1
ATOM 4835 N N . ILE B 1 268 ? 12.266 8.477 21.219 1 88.5 268 ILE B N 1
ATOM 4836 C CA . ILE B 1 268 ? 12.047 9.906 21.062 1 88.5 268 ILE B CA 1
ATOM 4837 C C . ILE B 1 268 ? 13.141 10.5 20.172 1 88.5 268 ILE B C 1
ATOM 4839 O O . ILE B 1 268 ? 14.164 10.977 20.672 1 88.5 268 ILE B O 1
ATOM 4843 N N . ALA B 1 269 ? 12.891 10.523 18.938 1 85.31 269 ALA B N 1
ATOM 4844 C CA . ALA B 1 269 ? 13.883 10.766 17.891 1 85.31 269 ALA B CA 1
ATOM 4845 C C . ALA B 1 269 ? 14.477 12.172 18.016 1 85.31 269 ALA B C 1
ATOM 4847 O O . ALA B 1 269 ? 15.656 12.383 17.734 1 85.31 269 ALA B O 1
ATOM 4848 N N . CYS B 1 270 ? 13.625 13.211 18.453 1 89.5 270 CYS B N 1
ATOM 4849 C CA . CYS B 1 270 ? 14.078 14.594 18.469 1 89.5 270 CYS B CA 1
ATOM 4850 C C . CYS B 1 270 ? 14.609 14.977 19.844 1 89.5 270 CYS B C 1
ATOM 4852 O O . CYS B 1 270 ? 15.094 16.094 20.047 1 89.5 270 CYS B O 1
ATOM 4854 N N . GLY B 1 271 ? 14.586 14.078 20.812 1 91 271 GLY B N 1
ATOM 4855 C CA . GLY B 1 271 ? 14.961 14.414 22.172 1 91 271 GLY B CA 1
ATOM 4856 C C . GLY B 1 271 ? 13.789 14.906 23 1 91 271 GLY B C 1
ATOM 4857 O O . GLY B 1 271 ? 12.789 15.367 22.469 1 91 271 GLY B O 1
ATOM 4858 N N . THR B 1 272 ? 13.891 14.938 24.219 1 92.88 272 THR B N 1
ATOM 4859 C CA . THR B 1 272 ? 12.797 15.188 25.156 1 92.88 272 THR B CA 1
ATOM 4860 C C . THR B 1 272 ? 12.375 16.656 25.094 1 92.88 272 THR B C 1
ATOM 4862 O O . THR B 1 272 ? 11.18 16.969 25.141 1 92.88 272 THR B O 1
ATOM 4865 N N . ARG B 1 273 ? 13.281 17.5 25.047 1 94.94 273 ARG B N 1
ATOM 4866 C CA . ARG B 1 273 ? 12.977 18.938 25.031 1 94.94 273 ARG B CA 1
ATOM 4867 C C . ARG B 1 273 ? 12.148 19.297 23.797 1 94.94 273 ARG B C 1
ATOM 4869 O O . ARG B 1 273 ? 11.109 19.953 23.922 1 94.94 273 ARG B O 1
ATOM 4876 N N . LEU B 1 274 ? 12.586 18.859 22.672 1 95.31 274 LEU B N 1
ATOM 4877 C CA . LEU B 1 274 ? 11.883 19.172 21.438 1 95.31 274 LEU B CA 1
ATOM 4878 C C . LEU B 1 274 ? 10.562 18.406 21.375 1 95.31 274 LEU B C 1
ATOM 4880 O O . LEU B 1 274 ? 9.594 18.891 20.766 1 95.31 274 LEU B O 1
ATOM 4884 N N . ALA B 1 275 ? 10.555 17.25 22 1 96.19 275 ALA B N 1
ATOM 4885 C CA . ALA B 1 275 ? 9.312 16.5 22.078 1 96.19 275 ALA B CA 1
ATOM 4886 C C . ALA B 1 275 ? 8.242 17.266 22.844 1 96.19 275 ALA B C 1
ATOM 4888 O O . ALA B 1 275 ? 7.086 17.312 22.438 1 96.19 275 ALA B O 1
ATOM 4889 N N . VAL B 1 276 ? 8.641 17.844 23.969 1 96.19 276 VAL B N 1
ATOM 4890 C CA . VAL B 1 276 ? 7.723 18.609 24.797 1 96.19 276 VAL B CA 1
ATOM 4891 C C . VAL B 1 276 ? 7.258 19.859 24.031 1 96.19 276 VAL B C 1
ATOM 4893 O O . VAL B 1 276 ? 6.082 20.219 24.078 1 96.19 276 VAL B O 1
ATOM 4896 N N . LEU B 1 277 ? 8.172 20.422 23.344 1 94.94 277 LEU B N 1
ATOM 4897 C CA . LEU B 1 277 ? 7.828 21.578 22.547 1 94.94 277 LEU B CA 1
ATOM 4898 C C . LEU B 1 277 ? 6.844 21.203 21.438 1 94.94 277 LEU B C 1
ATOM 4900 O O . LEU B 1 277 ? 5.895 21.953 21.172 1 94.94 277 LEU B O 1
ATOM 4904 N N . ALA B 1 278 ? 7.105 20.094 20.828 1 96.5 278 ALA B N 1
ATOM 4905 C CA . ALA B 1 278 ? 6.227 19.609 19.766 1 96.5 278 ALA B CA 1
ATOM 4906 C C . ALA B 1 278 ? 4.816 19.359 20.297 1 96.5 278 ALA B C 1
ATOM 4908 O O . ALA B 1 278 ? 3.832 19.734 19.656 1 96.5 278 ALA B O 1
ATOM 4909 N N . MET B 1 279 ? 4.738 18.812 21.453 1 96.81 279 MET B N 1
ATOM 4910 C CA . MET B 1 279 ? 3.439 18.531 22.062 1 96.81 279 MET B CA 1
ATOM 4911 C C . MET B 1 279 ? 2.727 19.828 22.453 1 96.81 279 MET B C 1
ATOM 4913 O O . MET B 1 279 ? 1.51 19.938 22.281 1 96.81 279 MET B O 1
ATOM 4917 N N . GLY B 1 280 ? 3.488 20.719 22.969 1 96.81 280 GLY B N 1
ATOM 4918 C CA . GLY B 1 280 ? 2.918 22.016 23.297 1 96.81 280 GLY B CA 1
ATOM 4919 C C . GLY B 1 280 ? 2.387 22.766 22.094 1 96.81 280 GLY B C 1
ATOM 4920 O O . GLY B 1 280 ? 1.312 23.359 22.141 1 96.81 280 GLY B O 1
ATOM 4921 N N . MET B 1 281 ? 3.145 22.719 21.016 1 96.94 281 MET B N 1
ATOM 4922 C CA . MET B 1 281 ? 2.711 23.375 19.781 1 96.94 281 MET B CA 1
ATOM 4923 C C . MET B 1 281 ? 1.442 22.719 19.25 1 96.94 281 MET B C 1
ATOM 4925 O O . MET B 1 281 ? 0.524 23.406 18.812 1 96.94 281 MET B O 1
ATOM 4929 N N . LYS B 1 282 ? 1.388 21.406 19.359 1 97.25 282 LYS B N 1
ATOM 4930 C CA . LYS B 1 282 ? 0.294 20.641 18.75 1 97.25 282 LYS B CA 1
ATOM 4931 C C . LYS B 1 282 ? -0.976 20.766 19.594 1 97.25 282 LYS B C 1
ATOM 4933 O O . LYS B 1 282 ? -2.066 20.953 19.047 1 97.25 282 LYS B O 1
ATOM 4938 N N . PHE B 1 283 ? -0.852 20.75 20.953 1 97.62 283 PHE B N 1
ATOM 4939 C CA . PHE B 1 283 ? -2.045 20.531 21.766 1 97.62 283 PHE B CA 1
ATOM 4940 C C . PHE B 1 283 ? -2.426 21.812 22.5 1 97.62 283 PHE B C 1
ATOM 4942 O O . PHE B 1 283 ? -3.514 21.906 23.062 1 97.62 283 PHE B O 1
ATOM 4949 N N . LEU B 1 284 ? -1.563 22.828 22.438 1 97.38 284 LEU B N 1
ATOM 4950 C CA . LEU B 1 284 ? -1.879 24.094 23.109 1 97.38 284 LEU B CA 1
ATOM 4951 C C . LEU B 1 284 ? -1.89 25.25 22.109 1 97.38 284 LEU B C 1
ATOM 4953 O O . LEU B 1 284 ? -2.916 25.906 21.922 1 97.38 284 LEU B O 1
ATOM 4957 N N . VAL B 1 285 ? -0.81 25.453 21.391 1 97.69 285 VAL B N 1
ATOM 4958 C CA . VAL B 1 285 ? -0.689 26.594 20.484 1 97.69 285 VAL B CA 1
ATOM 4959 C C . VAL B 1 285 ? -1.659 26.422 19.312 1 97.69 285 VAL B C 1
ATOM 4961 O O . VAL B 1 285 ? -2.359 27.359 18.938 1 97.69 285 VAL B O 1
ATOM 4964 N N . GLY B 1 286 ? -1.704 25.25 18.719 1 97.38 286 GLY B N 1
ATOM 4965 C CA . GLY B 1 286 ? -2.602 24.984 17.609 1 97.38 286 GLY B CA 1
ATOM 4966 C C . GLY B 1 286 ? -4.051 25.297 17.922 1 97.38 286 GLY B C 1
ATOM 4967 O O . GLY B 1 286 ? -4.652 26.172 17.297 1 97.38 286 GLY B O 1
ATOM 4968 N N . PRO B 1 287 ? -4.59 24.656 18.953 1 97.5 287 PRO B N 1
ATOM 4969 C CA . PRO B 1 287 ? -5.98 24.922 19.328 1 97.5 287 PRO B CA 1
ATOM 4970 C C . PRO B 1 287 ? -6.207 26.375 19.75 1 97.5 287 PRO B C 1
ATOM 4972 O O . PRO B 1 287 ? -7.285 26.938 19.516 1 97.5 287 PRO B O 1
ATOM 4975 N N . ALA B 1 288 ? -5.223 27 20.344 1 97.81 288 ALA B N 1
ATOM 4976 C CA . ALA B 1 288 ? -5.363 28.406 20.719 1 97.81 288 ALA B CA 1
ATOM 4977 C C . ALA B 1 288 ? -5.5 29.297 19.5 1 97.81 288 ALA B C 1
ATOM 4979 O O . ALA B 1 288 ? -6.332 30.203 19.469 1 97.81 288 ALA B O 1
ATOM 4980 N N . ILE B 1 289 ? -4.715 29.031 18.5 1 98.25 289 ILE B N 1
ATOM 4981 C CA . ILE B 1 289 ? -4.781 29.812 17.266 1 98.25 289 ILE B CA 1
ATOM 4982 C C . ILE B 1 289 ? -6.125 29.562 16.578 1 98.25 289 ILE B C 1
ATOM 4984 O O . ILE B 1 289 ? -6.734 30.5 16.047 1 98.25 289 ILE B O 1
ATOM 4988 N N . MET 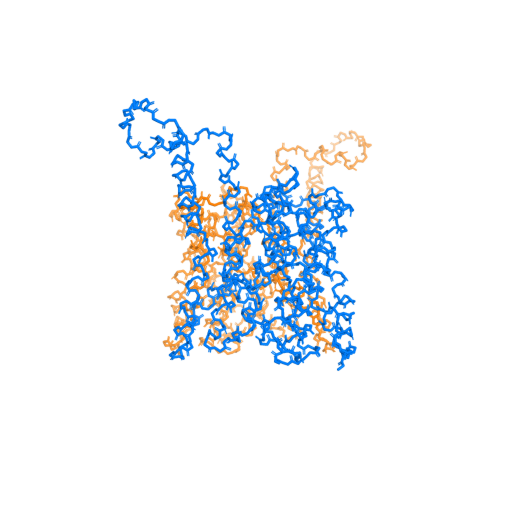B 1 290 ? -6.566 28.328 16.578 1 98 290 MET B N 1
ATOM 4989 C CA . MET B 1 290 ? -7.863 28.016 15.977 1 98 290 MET B CA 1
ATOM 4990 C C . MET B 1 290 ? -8.992 28.703 16.734 1 98 290 MET B C 1
ATOM 4992 O O . MET B 1 290 ? -9.938 29.203 16.141 1 98 290 MET B O 1
ATOM 4996 N N . ALA B 1 291 ? -8.883 28.719 18.047 1 97.06 291 ALA B N 1
ATOM 4997 C CA . ALA B 1 291 ? -9.891 29.391 18.844 1 97.06 291 ALA B CA 1
ATOM 4998 C C . ALA B 1 291 ? -9.953 30.875 18.531 1 97.06 291 ALA B C 1
ATOM 5000 O O . ALA B 1 291 ? -11.039 31.453 18.453 1 97.06 291 ALA B O 1
ATOM 5001 N N . ALA B 1 292 ? -8.844 31.484 18.391 1 97.44 292 ALA B N 1
ATOM 5002 C CA . ALA B 1 292 ? -8.789 32.906 18.031 1 97.44 292 ALA B CA 1
ATOM 5003 C C . ALA B 1 292 ? -9.453 33.125 16.672 1 97.44 292 ALA B C 1
ATOM 5005 O O . ALA B 1 292 ? -10.258 34.062 16.516 1 97.44 292 ALA B O 1
ATOM 5006 N N . SER B 1 293 ? -9.086 32.312 15.719 1 97.69 293 SER B N 1
ATOM 5007 C CA . SER B 1 293 ? -9.656 32.406 14.375 1 97.69 293 SER B CA 1
ATOM 5008 C C . SER B 1 293 ? -11.156 32.156 14.383 1 97.69 293 SER B C 1
ATOM 5010 O O . SER B 1 293 ? -11.922 32.906 13.773 1 97.69 293 SER B O 1
ATOM 5012 N N . ALA B 1 294 ? -11.547 31.094 15.062 1 97 294 ALA B N 1
ATOM 5013 C CA . ALA B 1 294 ? -12.953 30.688 15.117 1 97 294 ALA B CA 1
ATOM 5014 C C . ALA B 1 294 ? -13.789 31.75 15.828 1 97 294 ALA B C 1
ATOM 5016 O O . ALA B 1 294 ? -14.945 31.984 15.469 1 97 294 ALA B O 1
ATOM 5017 N N . SER B 1 295 ? -13.266 32.406 16.844 1 96.25 295 SER B N 1
ATOM 5018 C CA . SER B 1 295 ? -14 33.438 17.594 1 96.25 295 SER B CA 1
ATOM 5019 C C . SER B 1 295 ? -14.336 34.625 16.719 1 96.25 295 SER B C 1
ATOM 5021 O O . SER B 1 295 ? -15.328 35.344 16.953 1 96.25 295 SER B O 1
ATOM 5023 N N . ILE B 1 296 ? -13.562 34.812 15.703 1 95.12 296 ILE B N 1
ATOM 5024 C CA . ILE B 1 296 ? -13.758 35.938 14.789 1 95.12 296 ILE B CA 1
ATOM 5025 C C . ILE B 1 296 ? -14.742 35.562 13.688 1 95.12 296 ILE B C 1
ATOM 5027 O O . ILE B 1 296 ? -15.547 36.375 13.242 1 95.12 296 ILE B O 1
ATOM 5031 N N . THR B 1 297 ? -14.758 34.312 13.305 1 95.25 297 THR B N 1
ATOM 5032 C CA . THR B 1 297 ? -15.422 33.938 12.062 1 95.25 297 THR B CA 1
ATOM 5033 C C . THR B 1 297 ? -16.672 33.094 12.344 1 95.25 297 THR B C 1
ATOM 5035 O O . THR B 1 297 ? -17.562 33 11.5 1 95.25 297 THR B O 1
ATOM 5038 N N . LEU B 1 298 ? -16.656 32.406 13.5 1 93.38 298 LEU B N 1
ATOM 5039 C CA . LEU B 1 298 ? -17.719 31.438 13.758 1 93.38 298 LEU B CA 1
ATOM 5040 C C . LEU B 1 298 ? -18.531 31.844 14.984 1 93.38 298 LEU B C 1
ATOM 5042 O O . LEU B 1 298 ? -18.016 32.531 15.875 1 93.38 298 LEU B O 1
ATOM 5046 N N . SER B 1 299 ? -19.828 31.406 14.922 1 86.75 299 SER B N 1
ATOM 5047 C CA . SER B 1 299 ? -20.656 31.547 16.109 1 86.75 299 SER B CA 1
ATOM 5048 C C . SER B 1 299 ? -20.391 30.438 17.125 1 86.75 299 SER B C 1
ATOM 5050 O O . SER B 1 299 ? -19.922 29.359 16.75 1 86.75 299 SER B O 1
ATOM 5052 N N . ARG B 1 300 ? -20.797 30.75 18.375 1 85.56 300 ARG B N 1
ATOM 5053 C CA . ARG B 1 300 ? -20.531 29.812 19.453 1 85.56 300 ARG B CA 1
ATOM 5054 C C . ARG B 1 300 ? -21.484 28.625 19.391 1 85.56 300 ARG B C 1
ATOM 5056 O O . ARG B 1 300 ? -22.5 28.594 20.109 1 85.56 300 ARG B O 1
ATOM 5063 N N . GLY B 1 301 ? -21.406 27.766 18.453 1 89.44 301 GLY B N 1
ATOM 5064 C CA . GLY B 1 301 ? -22.203 26.562 18.266 1 89.44 301 GLY B CA 1
ATOM 5065 C C . GLY B 1 301 ? -21.359 25.344 17.953 1 89.44 301 GLY B C 1
ATOM 5066 O O . GLY B 1 301 ? -20.219 25.234 18.406 1 89.44 301 GLY B O 1
ATOM 5067 N N . THR B 1 302 ? -21.969 24.453 17.406 1 90.75 302 THR B N 1
ATOM 5068 C CA . THR B 1 302 ? -21.328 23.172 17.125 1 90.75 302 THR B CA 1
ATOM 5069 C C . THR B 1 302 ? -20.125 23.359 16.188 1 90.75 302 THR B C 1
ATOM 5071 O O . THR B 1 302 ? -19.094 22.719 16.375 1 90.75 302 THR B O 1
ATOM 5074 N N . LEU B 1 303 ? -20.328 24.234 15.273 1 94.5 303 LEU B N 1
ATOM 5075 C CA . LEU B 1 303 ? -19.25 24.5 14.32 1 94.5 303 LEU B CA 1
ATOM 5076 C C . LEU B 1 303 ? -18.016 25.047 15.023 1 94.5 303 LEU B C 1
ATOM 5078 O O . LEU B 1 303 ? -16.891 24.672 14.688 1 94.5 303 LEU B O 1
ATOM 5082 N N . PHE B 1 304 ? -18.219 25.891 15.984 1 95.62 304 PHE B N 1
ATOM 5083 C CA . PHE B 1 304 ? -17.156 26.453 16.812 1 95.62 304 PHE B CA 1
ATOM 5084 C C . PHE B 1 304 ? -16.453 25.359 17.609 1 95.62 304 PHE B C 1
ATOM 5086 O O . PHE B 1 304 ? -15.219 25.266 17.562 1 95.62 304 PHE B O 1
ATOM 5093 N N . LYS B 1 305 ? -17.141 24.531 18.203 1 95.06 305 LYS B N 1
ATOM 5094 C CA . LYS B 1 305 ? -16.594 23.469 19.031 1 95.06 305 LYS B CA 1
ATOM 5095 C C . LYS B 1 305 ? -15.844 22.453 18.188 1 95.06 305 LYS B C 1
ATOM 5097 O O . LYS B 1 305 ? -14.727 22.047 18.547 1 95.06 305 LYS B O 1
ATOM 5102 N N . VAL B 1 306 ? -16.438 22.078 17.047 1 94.94 306 VAL B N 1
ATOM 5103 C CA . VAL B 1 306 ? -15.844 21.078 16.156 1 94.94 306 VAL B CA 1
ATOM 5104 C C . VAL B 1 306 ? -14.508 21.594 15.625 1 94.94 306 VAL B C 1
ATOM 5106 O O . VAL B 1 306 ? -13.539 20.844 15.531 1 94.94 306 VAL B O 1
ATOM 5109 N N . SER B 1 307 ? -14.484 22.875 15.305 1 96.5 307 SER B N 1
ATOM 5110 C CA . SER B 1 307 ? -13.266 23.438 14.75 1 96.5 307 SER B CA 1
ATOM 5111 C C . SER B 1 307 ? -12.125 23.406 15.773 1 96.5 307 SER B C 1
ATOM 5113 O O . SER B 1 307 ? -10.984 23.109 15.422 1 96.5 307 SER B O 1
ATOM 5115 N N . ILE B 1 308 ? -12.398 23.641 17.016 1 96.44 308 ILE B N 1
ATOM 5116 C CA . ILE B 1 308 ? -11.375 23.703 18.047 1 96.44 308 ILE B CA 1
ATOM 5117 C C . ILE B 1 308 ? -10.938 22.297 18.422 1 96.44 308 ILE B C 1
ATOM 5119 O O . ILE B 1 308 ? -9.734 22.031 18.547 1 96.44 308 ILE B O 1
ATOM 5123 N N . VAL B 1 309 ? -11.859 21.375 18.594 1 95.19 309 VAL B N 1
ATOM 5124 C CA . VAL B 1 309 ? -11.516 20.016 18.953 1 95.19 309 VAL B CA 1
ATOM 5125 C C . VAL B 1 309 ? -10.711 19.359 17.828 1 95.19 309 VAL B C 1
ATOM 5127 O O . VAL B 1 309 ? -9.766 18.609 18.094 1 95.19 309 VAL B O 1
ATOM 5130 N N . GLN B 1 310 ? -11.078 19.656 16.641 1 96.5 310 GLN B N 1
ATOM 5131 C CA . GLN B 1 310 ? -10.32 19.172 15.492 1 96.5 310 GLN B CA 1
ATOM 5132 C C . GLN B 1 310 ? -8.875 19.656 15.531 1 96.5 310 GLN B C 1
ATOM 5134 O O . GLN B 1 310 ? -7.957 18.922 15.18 1 96.5 310 GLN B O 1
ATOM 5139 N N . ALA B 1 311 ? -8.664 20.859 15.977 1 97.06 311 ALA B N 1
ATOM 5140 C CA . ALA B 1 311 ? -7.332 21.453 16.031 1 97.06 311 ALA B CA 1
ATOM 5141 C C . ALA B 1 311 ? -6.484 20.797 17.109 1 97.06 311 ALA B C 1
ATOM 5143 O O . ALA B 1 311 ? -5.254 20.906 17.094 1 97.06 311 ALA B O 1
ATOM 5144 N N . CYS B 1 312 ? -7.074 20.094 18.031 1 96.06 312 CYS B N 1
ATOM 5145 C CA . CYS B 1 312 ? -6.324 19.484 19.125 1 96.06 312 CYS B CA 1
ATOM 5146 C C . CYS B 1 312 ? -5.984 18.031 18.812 1 96.06 312 CYS B C 1
ATOM 5148 O O . CYS B 1 312 ? -5.418 17.328 19.656 1 96.06 312 CYS B O 1
ATOM 5150 N N . LEU B 1 313 ? -6.328 17.562 17.625 1 95.94 313 LEU B N 1
ATOM 5151 C CA . LEU B 1 313 ? -5.984 16.203 17.203 1 95.94 313 LEU B CA 1
ATOM 5152 C C . LEU B 1 313 ? -4.477 16.062 17 1 95.94 313 LEU B C 1
ATOM 5154 O O . LEU B 1 313 ? -3.768 17.062 16.875 1 95.94 313 LEU B O 1
ATOM 5158 N N . PRO B 1 314 ? -3.971 14.859 17.047 1 95.94 314 PRO B N 1
ATOM 5159 C CA . PRO B 1 314 ? -2.525 14.664 16.906 1 95.94 314 PRO B CA 1
ATOM 5160 C C . PRO B 1 314 ? -2.012 15.07 15.516 1 95.94 314 PRO B C 1
ATOM 5162 O O . PRO B 1 314 ? -2.807 15.352 14.617 1 95.94 314 PRO B O 1
ATOM 5165 N N . GLN B 1 315 ? -0.676 15.078 15.461 1 97.12 315 GLN B N 1
ATOM 5166 C CA . GLN B 1 315 ? 0.016 15.461 14.234 1 97.12 315 GLN B CA 1
ATOM 5167 C C . GLN B 1 315 ? -0.347 14.523 13.086 1 97.12 315 GLN B C 1
ATOM 5169 O O . GLN B 1 315 ? -0.448 13.305 13.281 1 97.12 315 GLN B O 1
ATOM 5174 N N . GLY B 1 316 ? -0.613 15.102 11.961 1 96.56 316 GLY B N 1
ATOM 5175 C CA . GLY B 1 316 ? -0.885 14.305 10.773 1 96.56 316 GLY B CA 1
ATOM 5176 C C . GLY B 1 316 ? 0.338 13.578 10.25 1 96.56 316 GLY B C 1
ATOM 5177 O O . GLY B 1 316 ? 1.469 14.016 10.461 1 96.56 316 GLY B O 1
ATOM 5178 N N . ILE B 1 317 ? 0.081 12.562 9.5 1 96 317 ILE B N 1
ATOM 5179 C CA . ILE B 1 317 ? 1.164 11.719 9 1 96 317 ILE B CA 1
ATOM 5180 C C . ILE B 1 317 ? 1.737 12.32 7.719 1 96 317 ILE B C 1
ATOM 5182 O O . ILE B 1 317 ? 2.932 12.18 7.441 1 96 317 ILE B O 1
ATOM 5186 N N . VAL B 1 318 ? 0.953 13 6.902 1 96.88 318 VAL B N 1
ATOM 5187 C CA . VAL B 1 318 ? 1.374 13.492 5.594 1 96.88 318 VAL B CA 1
ATOM 5188 C C . VAL B 1 318 ? 2.504 14.508 5.766 1 96.88 318 VAL B C 1
ATOM 5190 O O . VAL B 1 318 ? 3.525 14.43 5.078 1 96.88 318 VAL B O 1
ATOM 5193 N N . PRO B 1 319 ? 2.398 15.445 6.77 1 97.88 319 PRO B N 1
ATOM 5194 C CA . PRO B 1 319 ? 3.521 16.359 6.969 1 97.88 319 PRO B CA 1
ATOM 5195 C C . PRO B 1 319 ? 4.82 15.641 7.32 1 97.88 319 PRO B C 1
ATOM 5197 O O . PRO B 1 319 ? 5.902 16.078 6.926 1 97.88 319 PRO B O 1
ATOM 5200 N N . PHE B 1 320 ? 4.746 14.594 8.07 1 97.62 320 PHE B N 1
ATOM 5201 C CA . PHE B 1 320 ? 5.938 13.805 8.375 1 97.62 320 PHE B CA 1
ATOM 5202 C C . PHE B 1 320 ? 6.566 13.266 7.094 1 97.62 320 PHE B C 1
ATOM 5204 O O . PHE B 1 320 ? 7.785 13.336 6.918 1 97.62 320 PHE B O 1
ATOM 5211 N N . VAL B 1 321 ? 5.738 12.648 6.266 1 97.69 321 VAL B N 1
ATOM 5212 C CA . VAL B 1 321 ? 6.23 12.031 5.035 1 97.69 321 VAL B CA 1
ATOM 5213 C C . VAL B 1 321 ? 6.977 13.07 4.199 1 97.69 321 VAL B C 1
ATOM 5215 O O . VAL B 1 321 ? 8.047 12.789 3.664 1 97.69 321 VAL B O 1
ATOM 5218 N N . PHE B 1 322 ? 6.453 14.281 4.102 1 97.75 322 PHE B N 1
ATOM 5219 C CA . PHE B 1 322 ? 7.105 15.344 3.348 1 97.75 322 PHE B CA 1
ATOM 5220 C C . PHE B 1 322 ? 8.383 15.797 4.043 1 97.75 322 PHE B C 1
ATOM 5222 O O . PHE B 1 322 ? 9.398 16.031 3.393 1 97.75 322 PHE B O 1
ATOM 5229 N N . ALA B 1 323 ? 8.289 15.906 5.336 1 98.06 323 ALA B N 1
ATOM 5230 C CA . ALA B 1 323 ? 9.469 16.312 6.098 1 98.06 323 ALA B CA 1
ATOM 5231 C C . ALA B 1 323 ? 10.617 15.312 5.898 1 98.06 323 ALA B C 1
ATOM 5233 O O . ALA B 1 323 ? 11.781 15.711 5.801 1 98.06 323 ALA B O 1
ATOM 5234 N N . LYS B 1 324 ? 10.219 14.078 5.887 1 97.31 324 LYS B N 1
ATOM 5235 C CA . LYS B 1 324 ? 11.219 13.039 5.66 1 97.31 324 LYS B CA 1
ATOM 5236 C C . LYS B 1 324 ? 11.781 13.117 4.242 1 97.31 324 LYS B C 1
ATOM 5238 O O . LYS B 1 324 ? 12.992 12.984 4.039 1 97.31 324 LYS B O 1
ATOM 5243 N N . GLU B 1 325 ? 10.938 13.367 3.305 1 95.75 325 GLU B N 1
ATOM 5244 C CA . GLU B 1 325 ? 11.352 13.453 1.908 1 95.75 325 GLU B CA 1
ATOM 5245 C C . GLU B 1 325 ? 12.305 14.633 1.691 1 95.75 325 GLU B C 1
ATOM 5247 O O . GLU B 1 325 ? 13.273 14.516 0.937 1 95.75 325 GLU B O 1
ATOM 5252 N N . TYR B 1 326 ? 12.094 15.758 2.359 1 95.94 326 TYR B N 1
ATOM 5253 C CA . TYR B 1 326 ? 12.883 16.969 2.164 1 95.94 326 TYR B CA 1
ATOM 5254 C C . TYR B 1 326 ? 13.93 17.125 3.262 1 95.94 326 TYR B C 1
ATOM 5256 O O . TYR B 1 326 ? 14.734 18.062 3.238 1 95.94 326 TYR B O 1
ATOM 5264 N N . ASP B 1 327 ? 13.836 16.203 4.215 1 95.94 327 ASP B N 1
ATOM 5265 C CA . ASP B 1 327 ? 14.781 16.141 5.328 1 95.94 327 ASP B CA 1
ATOM 5266 C C . ASP B 1 327 ? 14.742 17.422 6.156 1 95.94 327 ASP B C 1
ATOM 5268 O O . ASP B 1 327 ? 15.781 18.047 6.383 1 95.94 327 ASP B O 1
ATOM 5272 N N . VAL B 1 328 ? 13.586 17.812 6.504 1 97.44 328 VAL B N 1
ATOM 5273 C CA . VAL B 1 328 ? 13.375 18.969 7.367 1 97.44 328 VAL B CA 1
ATOM 5274 C C . VAL B 1 328 ? 12.727 18.516 8.68 1 97.44 328 VAL B C 1
ATOM 5276 O O . VAL B 1 328 ? 11.5 18.484 8.789 1 97.44 328 VAL B O 1
ATOM 5279 N N . HIS B 1 329 ? 13.469 18.219 9.656 1 96.69 329 HIS B N 1
ATOM 5280 C CA . HIS B 1 329 ? 13.141 17.859 11.031 1 96.69 329 HIS B CA 1
ATOM 5281 C C . HIS B 1 329 ? 12.109 16.734 11.07 1 96.69 329 HIS B C 1
ATOM 5283 O O . HIS B 1 329 ? 11.086 16.844 11.75 1 96.69 329 HIS B O 1
ATOM 5289 N N . PRO B 1 330 ? 12.367 15.664 10.328 1 97.25 330 PRO B N 1
ATOM 5290 C CA . PRO B 1 330 ? 11.422 14.539 10.398 1 97.25 330 PRO B CA 1
ATOM 5291 C C . PRO B 1 330 ? 11.336 13.93 11.789 1 97.25 330 PRO B C 1
ATOM 5293 O O . PRO B 1 330 ? 10.305 13.359 12.164 1 97.25 330 PRO B O 1
ATOM 5296 N N . ASP B 1 331 ? 12.344 14.086 12.586 1 97.31 331 ASP B N 1
ATOM 5297 C CA . ASP B 1 331 ? 12.391 13.555 13.945 1 97.31 331 ASP B CA 1
ATOM 5298 C C . ASP B 1 331 ? 11.32 14.211 14.82 1 97.31 331 ASP B C 1
ATOM 5300 O O . ASP B 1 331 ? 10.672 13.531 15.625 1 97.31 331 ASP B O 1
ATOM 5304 N N . ILE B 1 332 ? 11.148 15.469 14.625 1 97.56 332 ILE B N 1
ATOM 5305 C CA . ILE B 1 332 ? 10.188 16.203 15.43 1 97.56 332 ILE B CA 1
ATOM 5306 C C . ILE B 1 332 ? 8.766 15.82 15.023 1 97.56 332 ILE B C 1
ATOM 5308 O O . ILE B 1 332 ? 7.926 15.539 15.883 1 97.56 332 ILE B O 1
ATOM 5312 N N . LEU B 1 333 ? 8.5 15.773 13.758 1 97.88 333 LEU B N 1
ATOM 5313 C CA . LEU B 1 333 ? 7.16 15.453 13.273 1 97.88 333 LEU B CA 1
ATOM 5314 C C . LEU B 1 333 ? 6.805 14 13.57 1 97.88 333 LEU B C 1
ATOM 5316 O O . LEU B 1 333 ? 5.66 13.695 13.914 1 97.88 333 LEU B O 1
ATOM 5320 N N . SER B 1 334 ? 7.785 13.094 13.383 1 96.88 334 SER B N 1
ATOM 5321 C CA . SER B 1 334 ? 7.535 11.695 13.719 1 96.88 334 SER B CA 1
ATOM 5322 C C . SER B 1 334 ? 7.16 11.539 15.188 1 96.88 334 SER B C 1
ATOM 5324 O O . SER B 1 334 ? 6.234 10.797 15.523 1 96.88 334 SER B O 1
ATOM 5326 N N . THR B 1 335 ? 7.836 12.258 16.062 1 95.88 335 THR B N 1
ATOM 5327 C CA . THR B 1 335 ? 7.527 12.25 17.484 1 95.88 335 THR B CA 1
ATOM 5328 C C . THR B 1 335 ? 6.121 12.789 17.734 1 95.88 335 THR B C 1
ATOM 5330 O O . THR B 1 335 ? 5.379 12.242 18.562 1 95.88 335 THR B O 1
ATOM 5333 N N . GLY B 1 336 ? 5.812 13.805 17.047 1 96.06 336 GLY B N 1
ATOM 5334 C CA . GLY B 1 336 ? 4.477 14.375 17.156 1 96.06 336 GLY B CA 1
ATOM 5335 C C . GLY B 1 336 ? 3.381 13.398 16.781 1 96.06 336 GLY B C 1
ATOM 5336 O O . GLY B 1 336 ? 2.328 13.359 17.422 1 96.06 336 GLY B O 1
ATOM 5337 N N . VAL B 1 337 ? 3.615 12.617 15.742 1 95.75 337 VAL B N 1
ATOM 5338 C CA . VAL B 1 337 ? 2.623 11.648 15.281 1 95.75 337 VAL B CA 1
ATOM 5339 C C . VAL B 1 337 ? 2.49 10.516 16.297 1 95.75 337 VAL B C 1
ATOM 5341 O O . VAL B 1 337 ? 1.385 10.195 16.734 1 95.75 337 VAL B O 1
ATOM 5344 N N . ILE B 1 338 ? 3.592 9.992 16.734 1 93.75 338 ILE B N 1
ATOM 5345 C CA . ILE B 1 338 ? 3.627 8.781 17.547 1 93.75 338 ILE B CA 1
ATOM 5346 C C . ILE B 1 338 ? 3.078 9.078 18.938 1 93.75 338 ILE B C 1
ATOM 5348 O O . ILE B 1 338 ? 2.135 8.422 19.391 1 93.75 338 ILE B O 1
ATOM 5352 N N . PHE B 1 339 ? 3.52 10.062 19.562 1 93.31 339 PHE B N 1
ATOM 5353 C CA . PHE B 1 339 ? 3.129 10.359 20.938 1 93.31 339 PHE B CA 1
ATOM 5354 C C . PHE B 1 339 ? 1.828 11.148 20.969 1 93.31 339 PHE B C 1
ATOM 5356 O O . PHE B 1 339 ? 1.044 11.023 21.906 1 93.31 339 PHE B O 1
ATOM 5363 N N . GLY B 1 340 ? 1.662 11.875 19.938 1 94.12 340 GLY B N 1
ATOM 5364 C CA . GLY B 1 340 ? 0.374 12.547 19.828 1 94.12 340 GLY B CA 1
ATOM 5365 C C . GLY B 1 340 ? -0.796 11.578 19.797 1 94.12 340 GLY B C 1
ATOM 5366 O O . GLY B 1 340 ? -1.817 11.805 20.438 1 94.12 340 GLY B O 1
ATOM 5367 N N . MET B 1 341 ? -0.644 10.539 19.016 1 91.62 341 MET B N 1
ATOM 5368 C CA . MET B 1 341 ? -1.715 9.555 18.891 1 91.62 341 MET B CA 1
ATOM 5369 C C . MET B 1 341 ? -1.941 8.836 20.219 1 91.62 341 MET B C 1
ATOM 5371 O O . MET B 1 341 ? -3.074 8.477 20.547 1 91.62 341 MET B O 1
ATOM 5375 N N . LEU B 1 342 ? -0.917 8.688 21 1 90.81 342 LEU B N 1
ATOM 5376 C CA . LEU B 1 342 ? -1.015 7.996 22.281 1 90.81 342 LEU B CA 1
ATOM 5377 C C . LEU B 1 342 ? -1.874 8.789 23.25 1 90.81 342 LEU B C 1
ATOM 5379 O O . LEU B 1 342 ? -2.623 8.203 24.047 1 90.81 342 LEU B O 1
ATOM 5383 N N . ILE B 1 343 ? -1.812 10.086 23.172 1 92.5 343 ILE B N 1
ATOM 5384 C CA . ILE B 1 343 ? -2.518 10.891 24.156 1 92.5 343 ILE B CA 1
ATOM 5385 C C . ILE B 1 343 ? -3.691 11.609 23.5 1 92.5 343 ILE B C 1
ATOM 5387 O O . ILE B 1 343 ? -4.266 12.539 24.078 1 92.5 343 ILE B O 1
ATOM 5391 N N . ALA B 1 344 ? -4.016 11.234 22.344 1 88.88 344 ALA B N 1
ATOM 5392 C CA . ALA B 1 344 ? -5.031 11.914 21.547 1 88.88 344 ALA B CA 1
ATOM 5393 C C . ALA B 1 344 ? -6.383 11.906 22.266 1 88.88 344 ALA B C 1
ATOM 5395 O O . ALA B 1 344 ? -7.059 12.938 22.344 1 88.88 344 ALA B O 1
ATOM 5396 N N . LEU B 1 345 ? -6.805 10.766 22.781 1 87.69 345 LEU B N 1
ATOM 5397 C CA . LEU B 1 345 ? -8.141 10.617 23.344 1 87.69 345 LEU B CA 1
ATOM 5398 C C . LEU B 1 345 ? -8.281 11.438 24.625 1 87.69 345 LEU B C 1
ATOM 5400 O O . LEU B 1 345 ? -9.219 12.234 24.766 1 87.69 345 LEU B O 1
ATOM 5404 N N . PRO B 1 346 ? -7.406 11.281 25.578 1 91.38 346 PRO B N 1
ATOM 5405 C CA . PRO B 1 346 ? -7.527 12.109 26.781 1 91.38 346 PRO B CA 1
ATOM 5406 C C . PRO B 1 346 ? -7.512 13.602 26.469 1 91.38 346 PRO B C 1
ATOM 5408 O O . PRO B 1 346 ? -8.258 14.375 27.078 1 91.38 346 PRO B O 1
ATOM 5411 N N . ILE B 1 347 ? -6.723 14.055 25.547 1 93.88 347 ILE B N 1
ATOM 5412 C CA . ILE B 1 347 ? -6.637 15.469 25.203 1 93.88 347 ILE B CA 1
ATOM 5413 C C . ILE B 1 347 ? -7.945 15.922 24.562 1 93.88 347 ILE B C 1
ATOM 5415 O O . ILE B 1 347 ? -8.477 16.984 24.906 1 93.88 347 ILE B O 1
ATOM 5419 N N . ALA B 1 348 ? -8.445 15.141 23.609 1 90.94 348 ALA B N 1
ATOM 5420 C CA . ALA B 1 348 ? -9.703 15.477 22.953 1 90.94 348 ALA B CA 1
ATOM 5421 C C . ALA B 1 348 ? -10.844 15.586 23.953 1 90.94 348 ALA B C 1
ATOM 5423 O O . ALA B 1 348 ? -11.711 16.453 23.828 1 90.94 348 ALA B O 1
ATOM 5424 N N . LEU B 1 349 ? -10.883 14.758 24.953 1 89.88 349 LEU B N 1
ATOM 5425 C CA . LEU B 1 349 ? -11.922 14.766 25.969 1 89.88 349 LEU B CA 1
ATOM 5426 C C . LEU B 1 349 ? -11.82 16.016 26.844 1 89.88 349 LEU B C 1
ATOM 5428 O O . LEU B 1 349 ? -12.836 16.609 27.203 1 89.88 349 LEU B O 1
ATOM 5432 N N . VAL B 1 350 ? -10.625 16.328 27.156 1 93.38 350 VAL B N 1
ATOM 5433 C CA . VAL B 1 350 ? -10.422 17.547 27.953 1 93.38 350 VAL B CA 1
ATOM 5434 C C . VAL B 1 350 ? -11 18.75 27.219 1 93.38 350 VAL B C 1
ATOM 5436 O O . VAL B 1 350 ? -11.742 19.531 27.797 1 93.38 350 VAL B O 1
ATOM 5439 N N . TYR B 1 351 ? -10.703 18.922 25.953 1 94.56 351 TYR B N 1
ATOM 5440 C CA . TYR B 1 351 ? -11.203 20.047 25.172 1 94.56 351 TYR B CA 1
ATOM 5441 C C . TYR B 1 351 ? -12.711 19.953 24.984 1 94.56 351 TYR B C 1
ATOM 5443 O O . TYR B 1 351 ? -13.406 20.969 24.984 1 94.56 351 TYR B O 1
ATOM 5451 N N . TYR B 1 352 ? -13.234 18.781 24.766 1 91.12 352 TYR B N 1
ATOM 5452 C CA . TYR B 1 352 ? -14.672 18.562 24.625 1 91.12 352 TYR B CA 1
ATOM 5453 C C . TYR B 1 352 ? -15.422 19.047 25.859 1 91.12 352 TYR B C 1
ATOM 5455 O O . TYR B 1 352 ? -16.422 19.766 25.734 1 91.12 352 TYR B O 1
ATOM 5463 N N . PHE B 1 353 ? -14.906 18.781 27.031 1 91.12 353 PHE B N 1
ATOM 5464 C CA . PHE B 1 353 ? -15.57 19.141 28.281 1 91.12 353 PHE B CA 1
ATOM 5465 C C . PHE B 1 353 ? -15.375 20.625 28.562 1 91.12 353 PHE B C 1
ATOM 5467 O O . PHE B 1 353 ? -16.281 21.281 29.094 1 91.12 353 PHE B O 1
ATOM 5474 N N . LEU B 1 354 ? -14.234 21.094 28.203 1 91.69 354 LEU B N 1
ATOM 5475 C CA . LEU B 1 354 ? -13.969 22.516 28.422 1 91.69 354 LEU B CA 1
ATOM 5476 C C . LEU B 1 354 ? -14.906 23.375 27.578 1 91.69 354 LEU B C 1
ATOM 5478 O O . LEU B 1 354 ? -15.32 24.453 28 1 91.69 354 LEU B O 1
ATOM 5482 N N . LEU B 1 355 ? -15.219 22.906 26.391 1 91.44 355 LEU B N 1
ATOM 5483 C CA . LEU B 1 355 ? -16.047 23.688 25.453 1 91.44 355 LEU B CA 1
ATOM 5484 C C . LEU B 1 355 ? -17.531 23.469 25.734 1 91.44 355 LEU B C 1
ATOM 5486 O O . LEU B 1 355 ? -18.375 24.188 25.219 1 91.44 355 LEU B O 1
ATOM 5490 N N . ALA B 1 356 ? -17.875 22.422 26.438 1 84.69 356 ALA B N 1
ATOM 5491 C CA . ALA B 1 356 ? -19.25 22.172 26.828 1 84.69 356 ALA B CA 1
ATOM 5492 C C . ALA B 1 356 ? -19.688 23.125 27.922 1 84.69 356 ALA B C 1
ATOM 5494 O O . ALA B 1 356 ? -20.891 23.312 28.156 1 84.69 356 ALA B O 1
ATOM 5495 N N . LEU B 1 357 ? -18.766 23.672 28.578 1 69.44 357 LEU B N 1
ATOM 5496 C CA . LEU B 1 357 ? -19.078 24.641 29.625 1 69.44 357 LEU B CA 1
ATOM 5497 C C . LEU B 1 357 ? -19.5 25.969 29.031 1 69.44 357 LEU B C 1
ATOM 5499 O O . LEU B 1 357 ? -20.406 26.625 29.562 1 69.44 357 LEU B O 1
#

pLDDT: mean 88.8, std 15.48, range [30.39, 98.25]

Secondary structure (DSSP, 8-state):
---HHHHHHHHHHHHHHHHHHHHHHHHHHTS----HHHHHHHHHHIIIIIHHHHHHHHHHTS-GGG--HHHHHHHHHHHHHHHHHHHHHHHHSTT--HHHHHHHHHHHH-B-IIIIIHHHHHHHH-HHHHHHHHHHHHHIIIIIHHHHHHHHHHHHHHHHHHHS-HHHHHHHHS-S--------SHHHHHHHHHHHHHHHHHHHHHHHHHSHHHHHHHHHHHHHHHHHHHTPPPPHHHHHHHHHHHTTHHHHHHHHHHHHHHHSSSSSTT-HHHHHHHHHIIIIIHHHHHHHHHHHHS-TTHHHHHHHHHHTSPBPHHHHHHHHHHTSSHHHHHHHHHHHHHTHHHHHHHHHHHHH-/---HHHHHHHHHHHHHHHHHHHHHHHHHHTS----HHHHHHHHHHIIIIIHHHHHHHHHHTS-GGG--HHHHHHHHHHHHHHHHHHHHHHHHSTT--HHHHHHHHHHHH-B-IIIIIHHHHHHHH-HHHHHHHHHHHHHIIIIIHHHHHHHHHHHHHHHHHHHS-HHHHHHHHS-S--------SHHHHHHHHHHHHHHHHHHHHHHHHH-HHHHHHHHHHHHHHHHHHHTPPPPHHHHHHHHHHHTTHHHHHHHHHHHHHHHSSSSSTT-HHHHHHHHHIIIIIHHHHHHHHHHHHS-TTHHHHHHHHHHTSPBPHHHHHHHHHHTSSHHHHHHHHHHHHHTHHHHHHHHHHHHH-

Radius of gyration: 29.43 Å; Cα contacts (8 Å, |Δi|>4): 958; chains: 2; bounding box: 64×100×57 Å

Sequence (714 aa):
MISLADVYHVVAATIPLYFVMILAYISVKWWKIFTPEQCSGINKFVAKFSIPLLSFQLISENNPYQMNMRLILSDFLQKLLALILLATIAKINSRGSLTWVITGLSLSTLPNTLILGIPLLKAMYGDKAAGLLSQIVVLQSLVWYNLLLFLFELNAMKAVSATTPLEAAVELEAPQEAQPKEEREEGKTTATRKTKTMLILRIVGRKLMMNPNTHATIVSLIWACIRFRWNVKLPGVVDDSISILSKGGLGMAMFSLGLFMASRPSIIACGTRLAVLAMGMKFLVGPAIMAASASITLSRGTLFKVSIVQACLPQGIVPFVFAKEYDVHPDILSTGVIFGMLIALPIALVYYFLLALMISLADVYHVVAATIPLYFVMILAYISVKWWKIFTPEQCSGINKFVAKFSIPLLSFQLISENNPYQMNMRLILSDFLQKLLALILLATIAKINSRGSLTWVITGLSLSTLPNTLILGIPLLKAMYGDKAAGLLSQIVVLQSLVWYNLLLFLFELNAMKAVSATTPLEAAVELEAPQEAQPKEEREEGKTTATRKTKTMLILRIVGRKLMMNPNTHATIVSLIWACIRFRWNVKLPGVVDDSISILSKGGLGMAMFSLGLFMASRPSIIACGTRLAVLAMGMKFLVGPAIMAASASITLSRGTLFKVSIVQACLPQGIVPFVFAKEYDVHPDILSTGVIFGMLIALPIALVYYFLLAL

Foldseek 3Di:
DQDPVLVVVLVVLCVLLVVLLVVLLCCCQPVNPDDPVRLLVLLCCLQQAQLLLLLLVLLLPAQPVPADPLLVQLLVQLLVVLLVVLVVVLVVDPPRDLLSSLLLSLLQRAFALPRNNLSNVCSLQNPVLNNNSSNVVNCCLQPVLLVSLLSLLLRVVVVVCVVPPCVVVCPVPDPPPPPVPPDDPPVCVVVVVVVVVVVSNVVSVVVSVVGSSNVSSVVSNVNSNVCNVVVDDDPPVVVCVSCVRNVCSSSSLSSSLSNVCSVAPDNLRLDDVLLVVSLCSQQPVNLVSSLVSCVVRHDLDPSSLSSSLSSRHFRHSSSLSVCSSSVRPSSSSSSRRPVRSVCRVVSSVVSSVVSVD/DQDPVLVVVLVVLCVLLVVLLVVLLCCCQPVNPDDPVRLLVLLCCLQQAQLLLLLLVLLLPAQPVPADPLLVQLLVQLLVVLLVVLVVVLVVDPNRDLLSSLLLSLLQRAFALPRNNLSNVCSQQNPVLNNNSSSVVNCCLQPVLLVSLLSLLLRVVVVVCVVDPCVVVCPVPDDPPDDPPPDDPPVCVVVVVVVVVVVSNVVSVVVSVVGSSNVSSVVSNVNSNVCNVVVDDDPPVVVCVSCVRNVCSSSSLSSSLSNVCSVAPDNLRLDDVLLVVSLCSQQPVNLVSSLVSCVVRHDLDPSSLSSSLSSRHFRHSSSLSVCSSSVRPSSSSSSRRPVRSVCRVVSSVVSSVVSVD

InterPro domains:
  IPR004776 Membrane transport PIN-like [PF03547] (10-352)
  IPR014024 Auxin efflux carrier, plant type [TIGR00946] (1-356)
  IPR051107 Auxin Efflux Carrier [PTHR31752] (1-179)